Protein AF-0000000065944116 (afdb_homodimer)

pLDDT: mean 93.81, std 7.19, range [66.62, 98.94]

Secondary structure (DSSP, 8-state):
-EEE-TTTTGGGSTT----HHHHHHHHHHHHHHT-SEEEEE-TTS-HHHHHHHHHHHTT--SSEEEEEEES-HHHHHHHHHHT-SEEEEEEE-SHHIIIIII---HHHHHHHHHHHHHHHHHTT-EEEEEEETGGGS-HHHHHHHHHHHHHTT-SEEEEEETTS---HHHHHHHHHHHHTTSS-EEEEEB-TTS-HHHHHHHHHHHT--EEEEBGGG-SSTT-B-BHHHHHHHHHHHH----S-GGGHHHHHHHHHHHHS----TT-TTTSTTTTEE--HHHHHHHHH-GGGT-SS-GGGGT---EE-BSTT--HHHHHHHHHHTT---HHHHHHHHHHHHH-SSPBPHHHHHHHHHHHH-/-EEE-TTTTGGGSTT----HHHHHHHHHHHHHHT-SEEEEE-TTS-HHHHHHHHHHHTT--SSEEEEEEES-HHHHHHHHHHT-SEEEEEEE-SHHIIIIII---HHHHHHHHHHHHHHHHHTT-EEEEEEETGGGS-HHHHHHHHHHHHHTT-SEEEEEETTS---HHHHHHHHHHHHTTSS-EEEEEB-TTS-HHHHHHHHHHHT--EEEEBGGG-SSTT-B-BHHHHHHHHHHHH----S-GGGHHHHHHHHHHHHS----TT-TTTSTTTTEE--HHHHHHHHH-GGGT-SS-GGGGT---EE-BSTT--HHHHHHHHHHTT---HHHHHHHHHHHHH-SSPBPHHHHHHHHHHHH-

Organism: Pyrococcus abyssi (strain GE5 / Orsay) (NCBI:txid272844)

Sequence (722 aa):
MVLDSTLREGEQTPGVNYTPEQRLEIAIALDEVGVDFIEIGHPAVSEDVFRGMKLIAEQGLNVELLAHSRALIEDIDYVLKTGVDWVGIFFCLSEACLRKRFRITLDHALEKISRAIEYAKDHGLKVRFTPEDTTRTEWANLKRAIRLAKELKVDRISVADTTGSTHPLRFYTLVKKIVNFGIPVNVHCHNDLGLALANAIMGIEAGATLVDATVNGLGERAGIVDLAQIITVLYYHYGIKKYRLDLLYRVSNLVSEITGISPQPNYPIVGENAFTHKAGLHVSAVLKDPRFYEFLPAEVFGRERTIYVDRYAGKDTIRYYLEKFGIRDHGIVTSLLRKVKSSREPFTWEKLLEEARRVKEMVLDSTLREGEQTPGVNYTPEQRLEIAIALDEVGVDFIEIGHPAVSEDVFRGMKLIAEQGLNVELLAHSRALIEDIDYVLKTGVDWVGIFFCLSEACLRKRFRITLDHALEKISRAIEYAKDHGLKVRFTPEDTTRTEWANLKRAIRLAKELKVDRISVADTTGSTHPLRFYTLVKKIVNFGIPVNVHCHNDLGLALANAIMGIEAGATLVDATVNGLGERAGIVDLAQIITVLYYHYGIKKYRLDLLYRVSNLVSEITGISPQPNYPIVGENAFTHKAGLHVSAVLKDPRFYEFLPAEVFGRERTIYVDRYAGKDTIRYYLEKFGIRDHGIVTSLLRKVKSSREPFTWEKLLEEARRVKE

Foldseek 3Di:
DEEEACQAQQCQFPQRDDALVLLQVLLVLVLQQPGQEYANHQLVPDVRSLSSLLVNLVPPGPHQYEYEAELDQVSLVSVVVSNGQAYEYEDAQAPCCCCPVVNHDLVVRLVSNLVSLLSNVVSRHAYEYENPCQLRHDPVSVVVNLVSCVVSVHQEYEYENPQQPDDQVSLLVSLLVSVVSVHAYEYWHAQNVDCQLSNRVSNVVSPHDYYYEYDLQGGHPRHHHHPLVNVVCCCPPVVDDRGQLQSNLVSSVSSCVNSVDHHDQCPDSNHVCNQEAEAQVLLLVCLVPVVVPDPDAQVSNNGHHYYKQALRHDLSNLCSLCVVVPHNDSVLSVVLNVVRNPDPDIDDSVNSVVSSVVVVD/DEEEACQAQQCQFPQRDDALVLLQVLLVLVLQQPGQEYANHQLVPDVRSLSSLLVNLVPPGPHAYEYEAELDQVSLVSVVVSNGQAYEYEDAQAPCCCCPVVNHDLVVRLVSNLVSLLSNVVVRHAYEYENPCQLRHDPVSVVVNLVSCVVSVHQEYEYENPQLPDDQVSLLVSLLVSVVSVHAYEYWHAQNVDCQLSNRVSNVVSPHDYYYEYDLQGGHPSHHHHPLVNVVCCCPPVVDDRGQLQSNLVSSVSSCVNSVDHHDQCPDSRHVCNQEAEAQVLLLVCLVPVVVPDPDAQVSNNGHHYYKQALRHDLSNLCSLCVVVPHNDSVLSVVLNVVRNPDPDIDDSVNSVVSSVVVVD

Nearest PDB structures (foldseek):
  6ktq-assembly1_B  TM=9.527E-01  e=1.008E-39  Sulfolobus acidocaldarius DSM 639
  3a9i-assembly1_A-2  TM=8.125E-01  e=4.115E-26  Thermus thermophilus HB27
  3ivt-assembly1_A  TM=7.624E-01  e=1.812E-25  Schizosaccharomyces pombe
  3ivt-assembly1_B  TM=7.754E-01  e=1.285E-24  Schizosaccharomyces pombe
  3eeg-assembly1_A  TM=8.965E-01  e=2.243E-19  Cytophaga hutchinsonii ATCC 33406

Structure (mmCIF, N/CA/C/O backbone):
data_AF-0000000065944116-model_v1
#
loop_
_entity.id
_entity.type
_entity.pdbx_description
1 polymer 'Homocitrate synthase'
#
loop_
_atom_site.group_PDB
_atom_site.id
_atom_site.type_symbol
_atom_site.label_atom_id
_atom_site.label_alt_id
_atom_site.label_comp_id
_atom_site.label_asym_id
_atom_site.label_entity_id
_atom_site.label_seq_id
_atom_site.pdbx_PDB_ins_code
_atom_site.Cartn_x
_atom_site.Cartn_y
_atom_site.Cartn_z
_atom_site.occupancy
_atom_site.B_iso_or_equiv
_atom_site.auth_seq_id
_atom_site.auth_comp_id
_atom_site.auth_asym_id
_atom_site.auth_atom_id
_atom_site.pdbx_PDB_model_num
ATOM 1 N N . MET A 1 1 ? 11.438 16.094 -3.998 1 97.12 1 MET A N 1
ATOM 2 C CA . MET A 1 1 ? 11.75 16.25 -2.58 1 97.12 1 MET A CA 1
ATOM 3 C C . MET A 1 1 ? 10.75 15.492 -1.718 1 97.12 1 MET A C 1
ATOM 5 O O . MET A 1 1 ? 9.695 15.07 -2.205 1 97.12 1 MET A O 1
ATOM 9 N N . VAL A 1 2 ? 11.156 15.234 -0.459 1 98.81 2 VAL A N 1
ATOM 10 C CA . VAL A 1 2 ? 10.289 14.539 0.484 1 98.81 2 VAL A CA 1
ATOM 11 C C . VAL A 1 2 ? 10.18 15.344 1.777 1 98.81 2 VAL A C 1
ATOM 13 O O . VAL A 1 2 ? 11.18 15.883 2.268 1 98.81 2 VAL A O 1
ATOM 16 N N . LEU A 1 3 ? 8.977 15.547 2.244 1 98.94 3 LEU A N 1
ATOM 17 C CA . LEU A 1 3 ? 8.672 16.078 3.57 1 98.94 3 LEU A CA 1
ATOM 18 C C . LEU A 1 3 ? 8.188 14.969 4.5 1 98.94 3 LEU A C 1
ATOM 20 O O . LEU A 1 3 ? 7.195 14.297 4.207 1 98.94 3 LEU A O 1
ATOM 24 N N . ASP A 1 4 ? 8.906 14.734 5.555 1 98.94 4 ASP A N 1
ATOM 25 C CA . ASP A 1 4 ? 8.438 13.758 6.531 1 98.94 4 ASP A CA 1
ATOM 26 C C . ASP A 1 4 ? 7.539 14.414 7.578 1 98.94 4 ASP A C 1
ATOM 28 O O . ASP A 1 4 ? 7.914 15.422 8.18 1 98.94 4 ASP A O 1
ATOM 32 N N . SER A 1 5 ? 6.406 13.875 7.738 1 98.88 5 SER A N 1
ATOM 33 C CA . SER A 1 5 ? 5.434 14.414 8.688 1 98.88 5 SER A CA 1
ATOM 34 C C . SER A 1 5 ? 5.199 13.445 9.844 1 98.88 5 SER A C 1
ATOM 36 O O . SER A 1 5 ? 4.121 13.43 10.438 1 98.88 5 SER A O 1
ATOM 38 N N . THR A 1 6 ? 6.141 12.578 10.211 1 98.88 6 THR A N 1
ATOM 39 C CA . THR A 1 6 ? 6.023 11.609 11.297 1 98.88 6 THR A CA 1
ATOM 40 C C . THR A 1 6 ? 5.699 12.305 12.617 1 98.88 6 THR A C 1
ATOM 42 O O . THR A 1 6 ? 4.91 11.797 13.414 1 98.88 6 THR A O 1
ATOM 45 N N . LEU A 1 7 ? 6.207 13.445 12.805 1 98.62 7 LEU A N 1
ATOM 46 C CA . LEU A 1 7 ? 6.09 14.148 14.078 1 98.62 7 LEU A CA 1
ATOM 47 C C . LEU A 1 7 ? 4.809 14.969 14.141 1 98.62 7 LEU A C 1
ATOM 49 O O . LEU A 1 7 ? 4.43 15.461 15.203 1 98.62 7 LEU A O 1
ATOM 53 N N . ARG A 1 8 ? 4.152 15.109 13.039 1 97.62 8 ARG A N 1
ATOM 54 C CA . ARG A 1 8 ? 2.881 15.82 13.016 1 97.62 8 ARG A CA 1
ATOM 55 C C . ARG A 1 8 ? 1.735 14.891 12.633 1 97.62 8 ARG A C 1
ATOM 57 O O . ARG A 1 8 ? 0.961 14.461 13.484 1 97.62 8 ARG A O 1
ATOM 64 N N . GLU A 1 9 ? 1.68 14.461 11.32 1 97 9 GLU A N 1
ATOM 65 C CA . GLU A 1 9 ? 0.665 13.523 10.852 1 97 9 GLU A CA 1
ATOM 66 C C . GLU A 1 9 ? 0.777 12.18 11.578 1 97 9 GLU A C 1
ATOM 68 O O . GLU A 1 9 ? -0.235 11.586 11.945 1 97 9 GLU A O 1
ATOM 73 N N . GLY A 1 10 ? 2.029 11.719 11.727 1 97.38 10 GLY A N 1
ATOM 74 C CA . GLY A 1 10 ? 2.25 10.453 12.414 1 97.38 10 GLY A CA 1
ATOM 75 C C . GLY A 1 10 ? 1.683 10.438 13.82 1 97.38 10 GLY A C 1
ATOM 76 O O . GLY A 1 10 ? 1.205 9.398 14.281 1 97.38 10 GLY A O 1
ATOM 77 N N . GLU A 1 11 ? 1.7 11.539 14.469 1 94.88 11 GLU A N 1
ATOM 78 C CA . GLU A 1 11 ? 1.234 11.633 15.852 1 94.88 11 GLU A CA 1
ATOM 79 C C . GLU A 1 11 ? -0.289 11.594 15.922 1 94.88 11 GLU A C 1
ATOM 81 O O . GLU A 1 11 ? -0.86 11.422 17 1 94.88 11 GLU A O 1
ATOM 86 N N . GLN A 1 12 ? -0.911 11.711 14.812 1 92.69 12 GLN A N 1
ATOM 87 C CA . GLN A 1 12 ? -2.365 11.602 14.758 1 92.69 12 GLN A CA 1
ATOM 88 C C . GLN A 1 12 ? -2.805 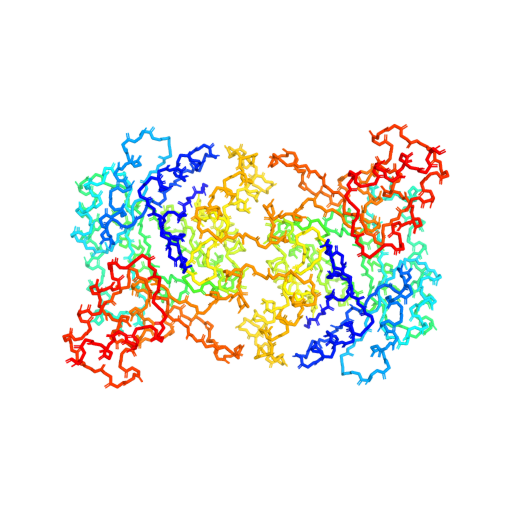10.141 14.688 1 92.69 12 GLN A C 1
ATOM 90 O O . GLN A 1 12 ? -4 9.852 14.641 1 92.69 12 GLN A O 1
ATOM 95 N N . THR A 1 13 ? -1.872 9.203 14.656 1 94.12 13 THR A N 1
ATOM 96 C CA . THR A 1 13 ? -2.172 7.777 14.758 1 94.12 13 THR A CA 1
ATOM 97 C C . THR A 1 13 ? -2.697 7.43 16.141 1 94.12 13 THR A C 1
ATOM 99 O O . THR A 1 13 ? -2.094 7.805 17.156 1 94.12 13 THR A O 1
ATOM 102 N N . PRO A 1 14 ? -3.814 6.742 16.219 1 90.31 14 PRO A N 1
ATOM 103 C CA . PRO A 1 14 ? -4.297 6.328 17.547 1 90.31 14 PRO A CA 1
ATOM 104 C C . PRO A 1 14 ? -3.225 5.621 18.359 1 90.31 14 PRO A C 1
ATOM 106 O O . PRO A 1 14 ? -2.572 4.695 17.875 1 90.31 14 PRO A O 1
ATOM 109 N N . GLY A 1 15 ? -3.006 6.121 19.562 1 87.56 15 GLY A N 1
ATOM 110 C CA . GLY A 1 15 ? -2.061 5.496 20.484 1 87.56 15 GLY A CA 1
ATOM 111 C C . GLY A 1 15 ? -0.684 6.133 20.438 1 87.56 15 GLY A C 1
ATOM 112 O O . GLY A 1 15 ? 0.156 5.863 21.297 1 87.56 15 GLY A O 1
ATOM 113 N N . VAL A 1 16 ? -0.44 7.027 19.578 1 92.12 16 VAL A N 1
ATOM 114 C CA . VAL A 1 16 ? 0.888 7.609 19.406 1 92.12 16 VAL A CA 1
ATOM 115 C C . VAL A 1 16 ? 0.937 8.984 20.047 1 92.12 16 VAL A C 1
ATOM 117 O O . VAL A 1 16 ? 0.103 9.852 19.766 1 92.12 16 VAL A O 1
ATOM 120 N N . ASN A 1 17 ? 1.831 9.195 20.953 1 90.31 17 ASN A N 1
ATOM 121 C CA . ASN A 1 17 ? 2.186 10.445 21.625 1 90.31 17 ASN A CA 1
ATOM 122 C C . ASN A 1 17 ? 3.682 10.523 21.906 1 90.31 17 ASN A C 1
ATOM 124 O O . ASN A 1 17 ? 4.207 9.742 22.703 1 90.31 17 ASN A O 1
ATOM 128 N N . TYR A 1 18 ? 4.312 11.43 21.266 1 95 18 TYR A N 1
ATOM 129 C CA . TYR A 1 18 ? 5.758 11.539 21.438 1 95 18 TYR A CA 1
ATOM 130 C C . TYR A 1 18 ? 6.102 12.461 22.594 1 95 18 TYR A C 1
ATOM 132 O O . TYR A 1 18 ? 5.477 13.508 22.781 1 95 18 TYR A O 1
ATOM 140 N N . THR A 1 19 ? 7.059 12.07 23.453 1 95.25 19 THR A N 1
ATOM 141 C CA . THR A 1 19 ? 7.68 13.031 24.359 1 95.25 19 THR A CA 1
ATOM 142 C C . THR A 1 19 ? 8.586 13.992 23.594 1 95.25 19 THR A C 1
ATOM 144 O O . THR A 1 19 ? 8.953 13.727 22.453 1 95.25 19 THR A O 1
ATOM 147 N N . PRO A 1 20 ? 8.906 15.133 24.219 1 97.12 20 PRO A N 1
ATOM 148 C CA . PRO A 1 20 ? 9.828 16.062 23.562 1 97.12 20 PRO A CA 1
ATOM 149 C C . PRO A 1 20 ? 11.141 15.398 23.156 1 97.12 20 PRO A C 1
ATOM 151 O O . PRO A 1 20 ? 11.656 15.648 22.062 1 97.12 20 PRO A O 1
ATOM 154 N N . GLU A 1 21 ? 11.648 14.484 24.016 1 97.88 21 GLU A N 1
ATOM 155 C CA . GLU A 1 21 ? 12.906 13.797 23.734 1 97.88 21 GLU A CA 1
ATOM 156 C C . GLU A 1 21 ? 12.758 12.828 22.578 1 97.88 21 GLU A C 1
ATOM 158 O O . GLU A 1 21 ? 13.656 12.703 21.734 1 97.88 21 GLU A O 1
ATOM 163 N N . GLN A 1 22 ? 11.656 12.164 22.547 1 98.25 22 GLN A N 1
ATOM 164 C CA . GLN A 1 22 ? 11.383 11.242 21.453 1 98.25 22 GLN A CA 1
ATOM 165 C C . GLN A 1 22 ? 11.242 11.992 20.125 1 98.25 22 GLN A C 1
ATOM 167 O O . GLN A 1 22 ? 11.711 11.516 19.078 1 98.25 22 GLN A O 1
ATOM 172 N N . ARG A 1 23 ? 10.57 13.156 20.156 1 98.31 23 ARG A N 1
ATOM 173 C CA . ARG A 1 23 ? 10.484 14.008 18.984 1 98.31 23 ARG A CA 1
ATOM 174 C C . ARG A 1 23 ? 11.867 14.352 18.438 1 98.31 23 ARG A C 1
ATOM 176 O O . ARG A 1 23 ? 12.102 14.281 17.234 1 98.31 23 ARG A O 1
ATOM 183 N N . LEU A 1 24 ? 12.695 14.742 19.328 1 98.62 24 LEU A N 1
ATOM 184 C CA . LEU A 1 24 ? 14.055 15.117 18.938 1 98.62 24 LEU A CA 1
ATOM 185 C C . LEU A 1 24 ? 14.789 13.93 18.344 1 98.62 24 LEU A C 1
ATOM 187 O O . LEU A 1 24 ? 15.477 14.07 17.328 1 98.62 24 LEU A O 1
ATOM 191 N N . GLU A 1 25 ? 14.656 12.758 18.984 1 98.69 25 GLU A N 1
ATOM 192 C CA . GLU A 1 25 ? 15.32 11.547 18.5 1 98.69 25 GLU A CA 1
ATOM 193 C C . GLU A 1 25 ? 14.883 11.219 17.078 1 98.69 25 GLU A C 1
ATOM 195 O O . GLU A 1 25 ? 15.719 10.898 16.234 1 98.69 25 GLU A O 1
ATOM 200 N N . ILE A 1 26 ? 13.656 11.289 16.781 1 98.88 26 ILE A N 1
ATOM 201 C CA . ILE A 1 26 ? 13.109 10.992 15.469 1 98.88 26 ILE A CA 1
ATOM 202 C C . ILE A 1 26 ? 13.578 12.039 14.461 1 98.88 26 ILE A C 1
ATOM 204 O O . ILE A 1 26 ? 13.977 11.703 13.344 1 98.88 26 ILE A O 1
ATOM 208 N N . ALA A 1 27 ? 13.578 13.305 14.875 1 98.88 27 ALA A N 1
ATOM 209 C CA . ALA A 1 27 ? 14 14.383 13.984 1 98.88 27 ALA A CA 1
ATOM 210 C C . ALA A 1 27 ? 15.453 14.203 13.555 1 98.88 27 ALA A C 1
ATOM 212 O O . ALA A 1 27 ? 15.797 14.398 12.391 1 98.88 27 ALA A O 1
ATOM 213 N N . ILE A 1 28 ? 16.297 13.836 14.5 1 98.81 28 ILE A N 1
ATOM 214 C CA . ILE A 1 28 ? 17.703 13.633 14.219 1 98.81 28 ILE A CA 1
ATOM 215 C C . ILE A 1 28 ? 17.875 12.484 13.234 1 98.81 28 ILE A C 1
ATOM 217 O O . ILE A 1 28 ? 18.641 12.578 12.273 1 98.81 28 ILE A O 1
ATOM 221 N N . ALA A 1 29 ? 17.172 11.398 13.461 1 98.81 29 ALA A N 1
ATOM 222 C CA . ALA A 1 29 ? 17.234 10.242 12.578 1 98.81 29 ALA A CA 1
ATOM 223 C C . ALA A 1 29 ? 16.781 10.609 11.164 1 98.81 29 ALA A C 1
ATOM 225 O O . ALA A 1 29 ? 17.391 10.164 10.18 1 98.81 29 ALA A O 1
ATOM 226 N N . LEU A 1 30 ? 15.742 11.391 11.039 1 98.94 30 LEU A N 1
ATOM 227 C CA . LEU A 1 30 ? 15.211 11.805 9.742 1 98.94 30 LEU A CA 1
ATOM 228 C C . LEU A 1 30 ? 16.188 12.734 9.039 1 98.94 30 LEU A C 1
ATOM 230 O O . LEU A 1 30 ? 16.328 12.68 7.812 1 98.94 30 LEU A O 1
ATOM 234 N N . ASP A 1 31 ? 16.781 13.617 9.805 1 98.88 31 ASP A N 1
ATOM 235 C CA . ASP A 1 31 ? 17.812 14.484 9.25 1 98.88 31 ASP A CA 1
ATOM 236 C C . ASP A 1 31 ? 18.969 13.664 8.664 1 98.88 31 ASP A C 1
ATOM 238 O O . ASP A 1 31 ? 19.5 14.008 7.613 1 98.88 31 ASP A O 1
ATOM 242 N N . GLU A 1 32 ? 19.328 12.594 9.352 1 98.69 32 GLU A N 1
ATOM 243 C CA . GLU A 1 32 ? 20.391 11.711 8.883 1 98.69 32 GLU A CA 1
ATOM 244 C C . GLU A 1 32 ? 20.016 11.023 7.578 1 98.69 32 GLU A C 1
ATOM 246 O O . GLU A 1 32 ? 20.859 10.812 6.707 1 98.69 32 GLU A O 1
ATOM 251 N N . VAL A 1 33 ? 18.766 10.625 7.453 1 98.75 33 VAL A N 1
ATOM 252 C CA . VAL A 1 33 ? 18.281 10.023 6.219 1 98.75 33 VAL A CA 1
ATOM 253 C C . VAL A 1 33 ? 18.438 11.008 5.062 1 98.75 33 VAL A C 1
ATOM 255 O O . VAL A 1 33 ? 18.703 10.609 3.926 1 98.75 33 VAL A O 1
ATOM 258 N N . GLY A 1 34 ? 18.219 12.266 5.34 1 98.75 34 GLY A N 1
ATOM 259 C CA . GLY A 1 34 ? 18.453 13.305 4.344 1 98.75 34 GLY A CA 1
ATOM 260 C C . GLY A 1 34 ? 17.172 13.844 3.742 1 98.75 34 GLY A C 1
ATOM 261 O O . GLY A 1 34 ? 17.156 14.344 2.615 1 98.75 34 GLY A O 1
ATOM 262 N N . VAL A 1 35 ? 16.047 13.742 4.453 1 98.81 35 VAL A N 1
ATOM 263 C CA . VAL A 1 35 ? 14.805 14.297 3.93 1 98.81 35 VAL A CA 1
ATOM 264 C C . VAL A 1 35 ? 14.953 15.805 3.762 1 98.81 35 VAL A C 1
ATOM 266 O O . VAL A 1 35 ? 15.852 16.422 4.332 1 98.81 35 VAL A O 1
ATOM 269 N N . ASP A 1 36 ? 14.109 16.359 2.963 1 98.81 36 ASP A N 1
ATOM 270 C CA . ASP A 1 36 ? 14.234 17.781 2.631 1 98.81 36 ASP A CA 1
ATOM 271 C C . ASP A 1 36 ? 13.516 18.656 3.654 1 98.81 36 ASP A C 1
ATOM 273 O O . ASP A 1 36 ? 13.961 19.766 3.955 1 98.81 36 ASP A O 1
ATOM 277 N N . PHE A 1 37 ? 12.391 18.156 4.137 1 98.81 37 PHE A N 1
ATOM 278 C CA . PHE A 1 37 ? 11.586 18.844 5.133 1 98.81 37 PHE A CA 1
ATOM 279 C C . PHE A 1 37 ? 11.172 17.891 6.25 1 98.81 37 PHE A C 1
ATOM 281 O O . PHE A 1 37 ? 10.977 16.703 6.02 1 98.81 37 PHE A O 1
ATOM 288 N N . ILE A 1 38 ? 11.062 18.406 7.438 1 98.88 38 ILE A N 1
ATOM 289 C CA . ILE A 1 38 ? 10.344 17.734 8.516 1 98.88 38 ILE A CA 1
ATOM 290 C C . ILE A 1 38 ? 9.227 18.641 9.031 1 98.88 38 ILE A C 1
ATOM 292 O O . ILE A 1 38 ? 9.469 19.797 9.367 1 98.88 38 ILE A O 1
ATOM 296 N N . GLU A 1 39 ? 8.031 18.172 8.898 1 98.81 39 GLU A N 1
ATOM 297 C CA . GLU A 1 39 ? 6.922 18.812 9.594 1 98.81 39 GLU A CA 1
ATOM 298 C C . GLU A 1 39 ? 6.887 18.406 11.07 1 98.81 39 GLU A C 1
ATOM 300 O O . GLU A 1 39 ? 6.449 17.312 11.406 1 98.81 39 GLU A O 1
ATOM 305 N N . ILE A 1 40 ? 7.246 19.312 11.891 1 98.19 40 ILE A N 1
ATOM 306 C CA . ILE A 1 40 ? 7.684 18.875 13.219 1 98.19 40 ILE A CA 1
ATOM 307 C C . ILE A 1 40 ? 6.531 19 14.211 1 98.19 40 ILE A C 1
ATOM 309 O O . ILE A 1 40 ? 6.688 18.703 15.391 1 98.19 40 ILE A O 1
ATOM 313 N N . GLY A 1 41 ? 5.344 19.469 13.734 1 96.94 41 GLY A N 1
ATOM 314 C CA . GLY A 1 41 ? 4.191 19.484 14.625 1 96.94 41 GLY A CA 1
ATOM 315 C C . GLY A 1 41 ? 3.332 20.719 14.469 1 96.94 41 GLY A C 1
ATOM 316 O O . GLY A 1 41 ? 3.59 21.547 13.602 1 96.94 41 GLY A O 1
ATOM 317 N N . HIS A 1 42 ? 2.242 20.75 15.188 1 95.44 42 HIS A N 1
ATOM 318 C CA . HIS A 1 42 ? 1.366 21.906 15.383 1 95.44 42 HIS A CA 1
ATOM 319 C C . HIS A 1 42 ? 1.529 22.484 16.781 1 95.44 42 HIS A C 1
ATOM 321 O O . HIS A 1 42 ? 1.072 21.906 17.766 1 95.44 42 HIS A O 1
ATOM 327 N N . PRO A 1 43 ? 2.156 23.641 16.844 1 95 43 PRO A N 1
ATOM 328 C CA . PRO A 1 43 ? 2.588 24.141 18.156 1 95 43 PRO A CA 1
ATOM 329 C C . PRO A 1 43 ? 1.416 24.516 19.062 1 95 43 PRO A C 1
ATOM 331 O O . PRO A 1 43 ? 1.572 24.578 20.281 1 95 43 PRO A O 1
ATOM 334 N N . ALA A 1 44 ? 0.238 24.719 18.516 1 90.31 44 ALA A N 1
ATOM 335 C CA . ALA A 1 44 ? -0.912 25.141 19.312 1 90.31 44 ALA A CA 1
ATOM 336 C C . ALA A 1 44 ? -1.594 23.938 19.969 1 90.31 44 ALA A C 1
ATOM 338 O O . ALA A 1 44 ? -2.494 24.109 20.797 1 90.31 44 ALA A O 1
ATOM 339 N N . VAL A 1 45 ? -1.171 22.719 19.688 1 86.75 45 VAL A N 1
ATOM 340 C CA . VAL A 1 45 ? -1.864 21.516 20.125 1 86.75 45 VAL A CA 1
ATOM 341 C C . VAL A 1 45 ? -1.618 21.281 21.609 1 86.75 45 VAL A C 1
ATOM 343 O O . VAL A 1 45 ? -2.549 20.969 22.359 1 86.75 45 VAL A O 1
ATOM 346 N N . SER A 1 46 ? -0.375 21.375 22.031 1 86.75 46 SER A N 1
ATOM 347 C CA . SER A 1 46 ? -0.043 21.125 23.438 1 86.75 46 SER A CA 1
ATOM 348 C C . SER A 1 46 ? 1.329 21.688 23.781 1 86.75 46 SER A C 1
ATOM 350 O O . SER A 1 46 ? 2.16 21.906 22.906 1 86.75 46 SER A O 1
ATOM 352 N N . GLU A 1 47 ? 1.544 21.812 25.062 1 90.19 47 GLU A N 1
ATOM 353 C CA . GLU A 1 47 ? 2.828 22.312 25.547 1 90.19 47 GLU A CA 1
ATOM 354 C C . GLU A 1 47 ? 3.959 21.344 25.203 1 90.19 47 GLU A C 1
ATOM 356 O O . GLU A 1 47 ? 5.078 21.766 24.922 1 90.19 47 GLU A O 1
ATOM 361 N N . ASP A 1 48 ? 3.727 20.078 25.297 1 90.44 48 ASP A N 1
ATOM 362 C CA . ASP A 1 48 ? 4.734 19.062 24.984 1 90.44 48 ASP A CA 1
ATOM 363 C C . ASP A 1 48 ? 5.152 19.125 23.516 1 90.44 48 ASP A C 1
ATOM 365 O O . ASP A 1 48 ? 6.332 19 23.203 1 90.44 48 ASP A O 1
ATOM 369 N N . VAL A 1 49 ? 4.172 19.312 22.703 1 94.44 49 VAL A N 1
ATOM 370 C CA . VAL A 1 49 ? 4.465 19.438 21.281 1 94.44 49 VAL A CA 1
ATOM 371 C C . VAL A 1 49 ? 5.309 20.688 21.031 1 94.44 49 VAL A C 1
ATOM 373 O O . VAL A 1 49 ? 6.336 20.641 20.359 1 94.44 49 VAL A O 1
ATOM 376 N N . PHE A 1 50 ? 4.867 21.781 21.688 1 96.56 50 PHE A N 1
ATOM 377 C CA . PHE A 1 50 ? 5.566 23.047 21.547 1 96.56 50 PHE A CA 1
ATOM 378 C C . PHE A 1 50 ? 7.008 22.922 22.031 1 96.56 50 PHE A C 1
ATOM 380 O O . PHE A 1 50 ? 7.938 23.344 21.344 1 96.56 50 PHE A O 1
ATOM 387 N N . ARG A 1 51 ? 7.184 22.359 23.156 1 96.81 51 ARG A N 1
ATOM 388 C CA . ARG A 1 51 ? 8.508 22.172 23.734 1 96.81 51 ARG A CA 1
ATOM 389 C C . ARG A 1 51 ? 9.383 21.312 22.844 1 96.81 51 ARG A C 1
ATOM 391 O O . ARG A 1 51 ? 10.562 21.609 22.625 1 96.81 51 ARG A O 1
ATOM 398 N N . GLY A 1 52 ? 8.844 20.219 22.359 1 97.62 52 GLY A N 1
ATOM 399 C CA . GLY A 1 52 ? 9.57 19.344 21.438 1 97.62 52 GLY A CA 1
ATOM 400 C C . GLY A 1 52 ? 9.992 20.062 20.156 1 97.62 52 GLY A C 1
ATOM 401 O O . GLY A 1 52 ? 11.094 19.844 19.656 1 97.62 52 GLY A O 1
ATOM 402 N N . MET A 1 53 ? 9.109 20.891 19.672 1 98.31 53 MET A N 1
ATOM 403 C CA . MET A 1 53 ? 9.398 21.641 18.469 1 98.31 53 MET A CA 1
ATOM 404 C C . MET A 1 53 ? 10.555 22.609 18.688 1 98.31 53 MET A C 1
ATOM 406 O O . MET A 1 53 ? 11.438 22.75 17.844 1 98.31 53 MET A O 1
ATOM 410 N N . LYS A 1 54 ? 10.539 23.281 19.797 1 97.75 54 LYS A N 1
ATOM 411 C CA . LYS A 1 54 ? 11.617 24.203 20.125 1 97.75 54 LYS A CA 1
ATOM 412 C C . LYS A 1 54 ? 12.953 23.484 20.266 1 97.75 54 LYS A C 1
ATOM 414 O O . LYS A 1 54 ? 13.977 23.953 19.766 1 97.75 54 LYS A O 1
ATOM 419 N N . LEU A 1 55 ? 12.922 22.312 20.938 1 97.62 55 LEU A N 1
ATOM 420 C CA . LEU A 1 55 ? 14.125 21.5 21.078 1 97.62 55 LEU A CA 1
ATOM 421 C C . LEU A 1 55 ? 14.719 21.156 19.719 1 97.62 55 LEU A C 1
ATOM 423 O O . LEU A 1 55 ? 15.938 21.219 19.531 1 97.62 55 LEU A O 1
ATOM 427 N N . ILE A 1 56 ? 13.891 20.781 18.781 1 98.62 56 ILE A N 1
ATOM 428 C CA . ILE A 1 56 ? 14.336 20.391 17.453 1 98.62 56 ILE A CA 1
ATOM 429 C C . ILE A 1 56 ? 14.914 21.609 16.734 1 98.62 56 ILE A C 1
ATOM 431 O O . ILE A 1 56 ? 15.977 21.516 16.109 1 98.62 56 ILE A O 1
ATOM 435 N N . ALA A 1 57 ? 14.219 22.719 16.797 1 98.06 57 ALA A N 1
ATOM 436 C CA . ALA A 1 57 ? 14.609 23.922 16.078 1 98.06 57 ALA A CA 1
ATOM 437 C C . ALA A 1 57 ? 15.977 24.422 16.547 1 98.06 57 ALA A C 1
ATOM 439 O O . ALA A 1 57 ? 16.719 25.047 15.781 1 98.06 57 ALA A O 1
ATOM 440 N N . GLU A 1 58 ? 16.328 24.156 17.719 1 96.94 58 GLU A N 1
ATOM 441 C CA . GLU A 1 58 ? 17.562 24.656 18.328 1 96.94 58 GLU A CA 1
ATOM 442 C C . GLU A 1 58 ? 18.75 23.766 18 1 96.94 58 GLU A C 1
ATOM 444 O O . GLU A 1 58 ? 19.891 24.109 18.281 1 96.94 58 GLU A O 1
ATOM 449 N N . GLN A 1 59 ? 18.547 22.672 17.328 1 96.62 59 GLN A N 1
ATOM 450 C CA . GLN A 1 59 ? 19.609 21.688 17.094 1 96.62 59 GLN A CA 1
ATOM 451 C C . GLN A 1 59 ? 20.484 22.078 15.906 1 96.62 59 GLN A C 1
ATOM 453 O O . GLN A 1 59 ? 21.594 21.578 15.758 1 96.62 59 GLN A O 1
ATOM 458 N N . GLY A 1 60 ? 19.984 22.969 15.016 1 95.81 60 GLY A N 1
ATOM 459 C CA . GLY A 1 60 ? 20.734 23.312 13.828 1 95.81 60 GLY A CA 1
ATOM 460 C C . GLY A 1 60 ? 20.797 22.203 12.805 1 95.81 60 GLY A C 1
ATOM 461 O O . GLY A 1 60 ? 21.859 21.938 12.227 1 95.81 60 GLY A O 1
ATOM 462 N N . LEU A 1 61 ? 19.75 21.469 12.633 1 97.56 61 LEU A N 1
ATOM 463 C CA . LEU A 1 61 ? 19.656 20.391 11.656 1 97.56 61 LEU A CA 1
ATOM 464 C C . LEU A 1 61 ? 19.781 20.938 10.234 1 97.56 61 LEU A C 1
ATOM 466 O O . LEU A 1 61 ? 19.625 22.141 10.008 1 97.56 61 LEU A O 1
ATOM 470 N N . ASN A 1 62 ? 20.156 20.109 9.258 1 97.25 62 ASN A N 1
ATOM 471 C CA . ASN A 1 62 ? 20.297 20.5 7.855 1 97.25 62 ASN A CA 1
ATOM 472 C C . ASN A 1 62 ? 18.953 20.609 7.164 1 97.25 62 ASN A C 1
ATOM 474 O O . ASN A 1 62 ? 18.812 21.344 6.18 1 97.25 62 ASN A O 1
ATOM 478 N N . VAL A 1 63 ? 18 19.922 7.648 1 98.12 63 VAL A N 1
ATOM 479 C CA . VAL A 1 63 ? 16.672 19.797 7.062 1 98.12 63 VAL A CA 1
ATOM 480 C C . VAL A 1 63 ? 15.875 21.078 7.289 1 98.12 63 VAL A C 1
ATOM 482 O O . VAL A 1 63 ? 16.109 21.797 8.266 1 98.12 63 VAL A O 1
ATOM 485 N N . GLU A 1 64 ? 15 21.422 6.352 1 98.38 64 GLU A N 1
ATOM 486 C CA . GLU A 1 64 ? 14.055 22.5 6.574 1 98.38 64 GLU A CA 1
ATOM 487 C C . GLU A 1 64 ? 12.953 22.078 7.547 1 98.38 64 GLU A C 1
ATOM 489 O O . GLU A 1 64 ? 12.406 20.984 7.438 1 98.38 64 GLU A O 1
ATOM 494 N N . LEU A 1 65 ? 12.664 22.922 8.492 1 98.81 65 LEU A N 1
ATOM 495 C CA . LEU A 1 65 ? 11.656 22.609 9.5 1 98.81 65 LEU A CA 1
ATOM 496 C C . LEU A 1 65 ? 10.375 23.406 9.234 1 98.81 65 LEU A C 1
ATOM 498 O O . LEU A 1 65 ? 10.422 24.594 8.953 1 98.81 65 LEU A O 1
ATOM 502 N N . LEU A 1 66 ? 9.242 22.688 9.234 1 98.69 66 LEU A N 1
ATOM 503 C CA . LEU A 1 66 ? 7.93 23.266 8.961 1 98.69 66 LEU A CA 1
ATOM 504 C C . LEU A 1 66 ? 6.969 22.984 10.117 1 98.69 66 LEU A C 1
ATOM 506 O O . LEU A 1 66 ? 6.93 21.875 10.648 1 98.69 66 LEU A O 1
ATOM 510 N N . ALA A 1 67 ? 6.266 24 10.562 1 98.69 67 ALA A N 1
ATOM 511 C CA . ALA A 1 67 ? 5.223 23.859 11.578 1 98.69 67 ALA A CA 1
ATOM 512 C C . ALA A 1 67 ? 3.836 23.984 10.953 1 98.69 67 ALA A C 1
ATOM 514 O O . ALA A 1 67 ? 3.621 24.781 10.039 1 98.69 67 ALA A O 1
ATOM 515 N N . HIS A 1 68 ? 2.928 23.188 11.422 1 97.69 68 HIS A N 1
ATOM 516 C CA . HIS A 1 68 ? 1.536 23.188 10.992 1 97.69 68 HIS A CA 1
ATOM 517 C C . HIS A 1 68 ? 0.725 24.234 11.742 1 97.69 68 HIS A C 1
ATOM 519 O O . HIS A 1 68 ? 1.04 24.562 12.891 1 97.69 68 HIS A O 1
ATOM 525 N N . SER A 1 69 ? -0.312 24.828 11.078 1 97.69 69 SER A N 1
ATOM 526 C CA . SER A 1 69 ? -1.066 25.906 11.711 1 97.69 69 SER A CA 1
ATOM 527 C C . SER A 1 69 ? -2.445 26.062 11.078 1 97.69 69 SER A C 1
ATOM 529 O O . SER A 1 69 ? -2.6 25.875 9.867 1 97.69 69 SER A O 1
ATOM 531 N N . ARG A 1 70 ? -3.404 26.484 11.867 1 96.31 70 ARG A N 1
ATOM 532 C CA . ARG A 1 70 ? -4.66 27 11.336 1 96.31 70 ARG A CA 1
ATOM 533 C C . ARG A 1 70 ? -4.473 28.391 10.742 1 96.31 70 ARG A C 1
ATOM 535 O O . ARG A 1 70 ? -3.441 29.031 10.953 1 96.31 70 ARG A O 1
ATOM 542 N N . ALA A 1 71 ? -5.504 28.734 10.031 1 97.81 71 ALA A N 1
ATOM 543 C CA . ALA A 1 71 ? -5.492 30.094 9.477 1 97.81 71 ALA A CA 1
ATOM 544 C C . ALA A 1 71 ? -5.918 31.125 10.516 1 97.81 71 ALA A C 1
ATOM 546 O O . ALA A 1 71 ? -6.918 31.828 10.328 1 97.81 71 ALA A O 1
ATOM 547 N N . LEU A 1 72 ? -5.113 31.188 11.57 1 97.38 72 LEU A N 1
ATOM 548 C CA . LEU A 1 72 ? -5.332 32.094 12.695 1 97.38 72 LEU A CA 1
ATOM 549 C C . LEU A 1 72 ? -4.039 32.812 13.078 1 97.38 72 LEU A C 1
ATOM 551 O O . LEU A 1 72 ? -2.979 32.188 13.148 1 97.38 72 LEU A O 1
ATOM 555 N N . ILE A 1 73 ? -4.199 34.094 13.359 1 97.94 73 ILE A 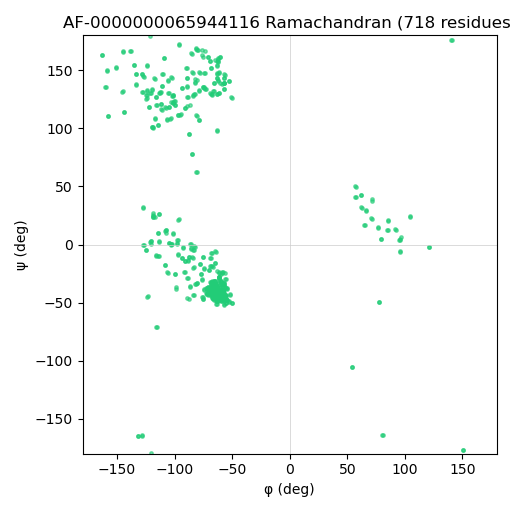N 1
ATOM 556 C CA . ILE A 1 73 ? -3.041 34.875 13.734 1 97.94 73 ILE A CA 1
ATOM 557 C C . ILE A 1 73 ? -2.393 34.312 14.992 1 97.94 73 ILE A C 1
ATOM 559 O O . ILE A 1 73 ? -1.166 34.219 15.078 1 97.94 73 ILE A O 1
ATOM 563 N N . GLU A 1 74 ? -3.191 33.938 15.961 1 97 74 GLU A N 1
ATOM 564 C CA . GLU A 1 74 ? -2.697 33.375 17.219 1 97 74 GLU A CA 1
ATOM 565 C C . GLU A 1 74 ? -1.866 32.125 16.984 1 97 74 GLU A C 1
ATOM 567 O O . GLU A 1 74 ? -0.863 31.906 17.672 1 97 74 GLU A O 1
ATOM 572 N N . ASP A 1 75 ? -2.277 31.25 16.062 1 97.19 75 ASP A N 1
ATOM 573 C CA . ASP A 1 75 ? -1.529 30.047 15.734 1 97.19 75 ASP A CA 1
ATOM 574 C C . ASP A 1 75 ? -0.185 30.391 15.094 1 97.19 75 ASP A C 1
ATOM 576 O O . ASP A 1 75 ? 0.822 29.734 15.367 1 97.19 75 ASP A O 1
ATOM 580 N N . ILE A 1 76 ? -0.192 31.391 14.258 1 98.25 76 ILE A N 1
ATOM 581 C CA . ILE A 1 76 ? 1.041 31.812 13.602 1 98.25 76 ILE A CA 1
ATOM 582 C C . ILE A 1 76 ? 2.006 32.375 14.648 1 98.25 76 ILE A C 1
ATOM 584 O O . ILE A 1 76 ? 3.217 32.156 14.555 1 98.25 76 ILE A O 1
ATOM 588 N N . ASP A 1 77 ? 1.456 33.094 15.617 1 97.75 77 ASP A N 1
ATOM 589 C CA . ASP A 1 77 ? 2.289 33.594 16.703 1 97.75 77 ASP A CA 1
ATOM 590 C C . ASP A 1 77 ? 3.027 32.438 17.391 1 97.75 77 ASP A C 1
ATOM 592 O O . ASP A 1 77 ? 4.211 32.562 17.719 1 97.75 77 ASP A O 1
ATOM 596 N N . TYR A 1 78 ? 2.346 31.344 17.641 1 97.12 78 TYR A N 1
ATOM 597 C CA . TYR A 1 78 ? 2.967 30.172 18.219 1 97.12 78 TYR A CA 1
ATOM 598 C C . TYR A 1 78 ? 4.074 29.625 17.328 1 97.12 78 TYR A C 1
ATOM 600 O O . TYR A 1 78 ? 5.133 29.234 17.812 1 97.12 78 TYR A O 1
ATOM 608 N N . VAL A 1 79 ? 3.805 29.609 16.047 1 98.31 79 VAL A N 1
ATOM 609 C CA . VAL A 1 79 ? 4.789 29.125 15.094 1 98.31 79 VAL A CA 1
ATOM 610 C C . VAL A 1 79 ? 6.047 29.984 15.164 1 98.31 79 VAL A C 1
ATOM 612 O O . VAL A 1 79 ? 7.164 29.453 15.188 1 98.31 79 VAL A O 1
ATOM 615 N N . LEU A 1 80 ? 5.867 31.312 15.195 1 98 80 LEU A N 1
ATOM 616 C CA . LEU A 1 80 ? 6.988 32.25 15.258 1 98 80 LEU A CA 1
ATOM 617 C C . LEU A 1 80 ? 7.844 32 16.5 1 98 80 LEU A C 1
ATOM 619 O O . LEU A 1 80 ? 9.07 32.094 16.438 1 98 80 LEU A O 1
ATOM 623 N N . LYS A 1 81 ? 7.23 31.594 17.562 1 97.31 81 LYS A N 1
ATOM 624 C CA . LYS A 1 81 ? 7.926 31.375 18.812 1 97.31 81 LYS A CA 1
ATOM 625 C C . LYS A 1 81 ? 8.758 30.094 18.766 1 97.31 81 LYS A C 1
ATOM 627 O O . LYS A 1 81 ? 9.656 29.906 19.594 1 97.31 81 LYS A O 1
ATOM 632 N N . THR A 1 82 ? 8.484 29.156 17.875 1 96.75 82 THR A N 1
ATOM 633 C CA . THR A 1 82 ? 9.234 27.906 17.766 1 96.75 82 THR A CA 1
ATOM 634 C C . THR A 1 82 ? 10.578 28.156 17.094 1 96.75 82 THR A C 1
ATOM 636 O O . THR A 1 82 ? 11.516 27.375 17.281 1 96.75 82 THR A O 1
ATOM 639 N N . GLY A 1 83 ? 10.648 29.141 16.203 1 95.88 83 GLY A N 1
ATOM 640 C CA . GLY A 1 83 ? 11.898 29.438 15.523 1 95.88 83 GLY A CA 1
ATOM 641 C C . GLY A 1 83 ? 12.039 28.703 14.203 1 95.88 83 GLY A C 1
ATOM 642 O O . GLY A 1 83 ? 13.125 28.688 13.609 1 95.88 83 GLY A O 1
ATOM 643 N N . VAL A 1 84 ? 11.016 28.094 13.656 1 97.19 84 VAL A N 1
ATOM 644 C CA . VAL A 1 84 ? 11.102 27.406 12.383 1 97.19 84 VAL A CA 1
ATOM 645 C C . VAL A 1 84 ? 10.977 28.406 11.234 1 97.19 84 VAL A C 1
ATOM 647 O O . VAL A 1 84 ? 10.578 29.562 11.445 1 97.19 84 VAL A O 1
ATOM 650 N N . ASP A 1 85 ? 11.273 27.953 10.023 1 96.44 85 ASP A N 1
ATOM 651 C CA . ASP A 1 85 ? 11.312 28.844 8.867 1 96.44 85 ASP A CA 1
ATOM 652 C C . ASP A 1 85 ? 10.031 28.75 8.055 1 96.44 85 ASP A C 1
ATOM 654 O O . ASP A 1 85 ? 9.695 29.656 7.293 1 96.44 85 ASP A O 1
ATOM 658 N N . TRP A 1 86 ? 9.375 27.594 8.164 1 98.75 86 TRP A N 1
ATOM 659 C CA . TRP A 1 86 ? 8.211 27.344 7.328 1 98.75 86 TRP A CA 1
ATOM 660 C C . TRP A 1 86 ? 6.953 27.172 8.18 1 98.75 86 TRP A C 1
ATOM 662 O O . TRP A 1 86 ? 7.004 26.609 9.273 1 98.75 86 TRP A O 1
ATOM 672 N N . VAL A 1 87 ? 5.832 27.703 7.664 1 98.88 87 VAL A N 1
ATOM 673 C CA . VAL A 1 87 ? 4.527 27.438 8.266 1 98.88 87 VAL A CA 1
ATOM 674 C C . VAL A 1 87 ? 3.59 26.844 7.219 1 98.88 87 VAL A C 1
ATOM 676 O O . VAL A 1 87 ? 3.596 27.266 6.059 1 98.88 87 VAL A O 1
ATOM 679 N N . GLY A 1 88 ? 2.979 25.75 7.551 1 98.81 88 GLY A N 1
ATOM 680 C CA . GLY A 1 88 ? 1.888 25.203 6.758 1 98.81 88 GLY A CA 1
ATOM 681 C C . GLY A 1 88 ? 0.519 25.625 7.258 1 98.81 88 GLY A C 1
ATOM 682 O O . GLY A 1 88 ? 0.074 25.172 8.32 1 98.81 88 GLY A O 1
ATOM 683 N N . ILE A 1 89 ? -0.164 26.438 6.484 1 98.81 89 ILE A N 1
ATOM 684 C CA . ILE A 1 89 ? -1.489 26.938 6.832 1 98.81 89 ILE A CA 1
ATOM 685 C C . ILE A 1 89 ? -2.553 26.156 6.055 1 98.81 89 ILE A C 1
ATOM 687 O O . ILE A 1 89 ? -2.445 25.984 4.836 1 98.81 89 ILE A O 1
ATOM 691 N N . PHE A 1 90 ? -3.529 25.641 6.754 1 98 90 PHE A N 1
ATOM 692 C CA . PHE A 1 90 ? -4.559 24.859 6.078 1 98 90 PHE A CA 1
ATOM 693 C C . PHE A 1 90 ? -5.941 25.422 6.359 1 98 90 PHE A C 1
ATOM 695 O O . PHE A 1 90 ? -6.145 26.109 7.363 1 98 90 PHE A O 1
ATOM 702 N N . PHE A 1 91 ? -6.82 25.188 5.465 1 97.81 91 PHE A N 1
ATOM 703 C CA . PHE A 1 91 ? -8.227 25.547 5.605 1 97.81 91 PHE A CA 1
ATOM 704 C C . PHE A 1 91 ? -9.094 24.734 4.652 1 97.81 91 PHE A C 1
ATOM 706 O O . PHE A 1 91 ? -8.727 24.531 3.492 1 97.81 91 PHE A O 1
ATOM 713 N N . CYS A 1 92 ? -10.219 24.219 5.148 1 96.5 92 CYS A N 1
ATOM 714 C CA . CYS A 1 92 ? -11.125 23.469 4.297 1 96.5 92 CYS A CA 1
ATOM 715 C C . CYS A 1 92 ? -12.062 24.391 3.535 1 96.5 92 CYS A C 1
ATOM 717 O O . CYS A 1 92 ? -12.766 25.203 4.137 1 96.5 92 CYS A O 1
ATOM 719 N N . LEU A 1 93 ? -12.141 24.234 2.209 1 97.75 93 LEU A N 1
ATOM 720 C CA . LEU A 1 93 ? -12.836 25.219 1.385 1 97.75 93 LEU A CA 1
ATOM 721 C C . LEU A 1 93 ? -13.984 24.562 0.625 1 97.75 93 LEU A C 1
ATOM 723 O O . LEU A 1 93 ? -14.625 25.219 -0.205 1 97.75 93 LEU A O 1
ATOM 727 N N . SER A 1 94 ? -14.195 23.297 0.879 1 96.06 94 SER A N 1
ATOM 728 C CA . SER A 1 94 ? -15.344 22.672 0.239 1 96.06 94 SER A CA 1
ATOM 729 C C . SER A 1 94 ? -16.656 23.312 0.697 1 96.06 94 SER A C 1
ATOM 731 O O . SER A 1 94 ? -16.734 23.844 1.806 1 96.06 94 SER A O 1
ATOM 733 N N . GLU A 1 95 ? -17.703 23.234 -0.158 1 95.75 95 GLU A N 1
ATOM 734 C CA . GLU A 1 95 ? -19 23.781 0.218 1 95.75 95 GLU A CA 1
ATOM 735 C C . GLU A 1 95 ? -19.516 23.141 1.504 1 95.75 95 GLU A C 1
ATOM 737 O O . GLU A 1 95 ? -20.109 23.812 2.348 1 95.75 95 GLU A O 1
ATOM 742 N N . ALA A 1 96 ? -19.297 21.859 1.595 1 92.5 96 ALA A N 1
ATOM 743 C CA . ALA A 1 96 ? -19.734 21.141 2.795 1 92.5 96 ALA A CA 1
ATOM 744 C C . ALA A 1 96 ? -19.062 21.719 4.043 1 92.5 96 ALA A C 1
ATOM 746 O O . ALA A 1 96 ? -19.719 21.938 5.062 1 92.5 96 ALA A O 1
ATOM 747 N N . CYS A 1 97 ? -17.766 21.953 4.012 1 93.69 97 CYS A N 1
ATOM 748 C CA . CYS A 1 97 ? -17.031 22.5 5.145 1 93.69 97 CYS A CA 1
ATOM 749 C C . CYS A 1 97 ? -17.484 23.938 5.449 1 93.69 97 CYS A C 1
ATOM 751 O O . CYS A 1 97 ? -17.734 24.281 6.605 1 93.69 97 CYS A O 1
ATOM 753 N N . LEU A 1 98 ? -17.562 24.734 4.422 1 96.12 98 LEU A N 1
ATOM 754 C CA . LEU A 1 98 ? -17.922 26.125 4.594 1 96.12 98 LEU A CA 1
ATOM 755 C C . LEU A 1 98 ? -19.312 26.266 5.23 1 96.12 98 LEU A C 1
ATOM 757 O O . LEU A 1 98 ? -19.5 27.062 6.145 1 96.12 98 LEU A O 1
ATOM 761 N N . ARG A 1 99 ? -20.203 25.422 4.812 1 94.31 99 ARG A N 1
ATOM 762 C CA . ARG A 1 99 ? -21.594 25.531 5.262 1 94.31 99 ARG A CA 1
ATOM 763 C C . ARG A 1 99 ? -21.781 24.844 6.613 1 94.31 99 ARG A C 1
ATOM 765 O O . ARG A 1 99 ? -22.438 25.391 7.504 1 94.31 99 ARG A O 1
ATOM 772 N N . LYS A 1 100 ? -21.188 23.656 6.762 1 91.19 100 LYS A N 1
ATOM 773 C CA . LYS A 1 100 ? -21.547 22.812 7.898 1 91.19 100 LYS A CA 1
ATOM 774 C C . LYS A 1 100 ? -20.531 22.953 9.023 1 91.19 100 LYS A C 1
ATOM 776 O O . LYS A 1 100 ? -20.891 22.906 10.203 1 91.19 100 LYS A O 1
ATOM 781 N N . ARG A 1 101 ? -19.344 23.062 8.68 1 88.06 101 ARG A N 1
ATOM 782 C CA . ARG A 1 101 ? -18.297 23.062 9.695 1 88.06 101 ARG A CA 1
ATOM 783 C C . ARG A 1 101 ? -18.031 24.469 10.227 1 88.06 101 ARG A C 1
ATOM 785 O O . ARG A 1 101 ? -17.953 24.688 11.438 1 88.06 101 ARG A O 1
ATOM 792 N N . PHE A 1 102 ? -17.906 25.453 9.273 1 92.75 102 PHE A N 1
ATOM 793 C CA . PHE A 1 102 ? -17.469 26.781 9.672 1 92.75 102 PHE A CA 1
ATOM 794 C C . PHE A 1 102 ? -18.625 27.766 9.633 1 92.75 102 PHE A C 1
ATOM 796 O O . PHE A 1 102 ? -18.562 28.828 10.266 1 92.75 102 PHE A O 1
ATOM 803 N N . ARG A 1 103 ? -19.656 27.5 8.844 1 94.88 103 ARG A N 1
ATOM 804 C CA . ARG A 1 103 ? -20.812 28.375 8.695 1 94.88 103 ARG A CA 1
ATOM 805 C C . ARG A 1 103 ? -20.391 29.766 8.227 1 94.88 103 ARG A C 1
ATOM 807 O O . ARG A 1 103 ? -20.797 30.766 8.82 1 94.88 103 ARG A O 1
ATOM 814 N N . ILE A 1 104 ? -19.609 29.844 7.219 1 97.12 104 ILE A N 1
ATOM 815 C CA . ILE A 1 104 ? -19.156 31.094 6.625 1 97.12 104 ILE A CA 1
ATOM 816 C C . ILE A 1 104 ? -19.188 30.984 5.102 1 97.12 104 ILE A C 1
ATOM 818 O O . ILE A 1 104 ? -19.359 29.891 4.555 1 97.12 104 ILE A O 1
ATOM 822 N N . THR A 1 105 ? -19.078 32.125 4.445 1 97.62 105 THR A N 1
ATOM 823 C CA . THR A 1 105 ? -19.016 32.125 2.988 1 97.62 105 THR A CA 1
ATOM 824 C C . THR A 1 105 ? -17.578 31.922 2.51 1 97.62 105 THR A C 1
ATOM 826 O O . THR A 1 105 ? -16.641 32.031 3.293 1 97.62 105 THR A O 1
ATOM 829 N N . LEU A 1 106 ? -17.469 31.594 1.221 1 98.38 106 LEU A N 1
ATOM 830 C CA . LEU A 1 106 ? -16.141 31.453 0.621 1 98.38 106 LEU A CA 1
ATOM 831 C C . LEU A 1 106 ? -15.344 32.75 0.771 1 98.38 106 LEU A C 1
ATOM 833 O O . LEU A 1 106 ? -14.148 32.719 1.074 1 98.38 106 LEU A O 1
ATOM 837 N N . ASP A 1 107 ? -16 33.875 0.575 1 98.38 107 ASP A N 1
ATOM 838 C CA . ASP A 1 107 ? -15.32 35.156 0.673 1 98.38 107 ASP A CA 1
ATOM 839 C C . ASP A 1 107 ? -14.734 35.375 2.068 1 98.38 107 ASP A C 1
ATOM 841 O O . ASP A 1 107 ? -13.602 35.844 2.209 1 98.38 107 ASP A O 1
ATOM 845 N N . HIS A 1 108 ? -15.477 35.062 3.018 1 98.38 108 HIS A N 1
ATOM 846 C CA . HIS A 1 108 ? -15.008 35.219 4.391 1 98.38 108 HIS A CA 1
ATOM 847 C C . HIS A 1 108 ? -13.844 34.281 4.68 1 98.38 108 HIS A C 1
ATOM 849 O O . HIS A 1 108 ? -12.898 34.625 5.379 1 98.38 108 HIS A O 1
ATOM 855 N N . ALA A 1 109 ? -13.977 33.031 4.227 1 98.5 109 ALA A N 1
ATOM 856 C CA . ALA A 1 109 ? -12.891 32.062 4.383 1 98.5 109 ALA A CA 1
ATOM 857 C C . ALA A 1 109 ? -11.602 32.594 3.748 1 98.5 109 ALA A C 1
ATOM 859 O O . ALA A 1 109 ? -10.531 32.5 4.352 1 98.5 109 ALA A O 1
ATOM 860 N N . LEU A 1 110 ? -11.734 33.094 2.566 1 98.69 110 LEU A N 1
ATOM 861 C CA . LEU A 1 110 ? -10.57 33.594 1.84 1 98.69 110 LEU A CA 1
ATOM 862 C C . LEU A 1 110 ? -9.961 34.812 2.551 1 98.69 110 LEU A C 1
ATOM 864 O O . LEU A 1 110 ? -8.742 35 2.525 1 98.69 110 LEU A O 1
ATOM 868 N N . GLU A 1 111 ? -10.773 35.594 3.156 1 98.56 111 GLU A N 1
ATOM 869 C CA . GLU A 1 111 ? -10.273 36.719 3.953 1 98.56 111 GLU A CA 1
ATOM 870 C C . GLU A 1 111 ? -9.445 36.219 5.133 1 98.56 111 GLU A C 1
ATOM 872 O O . GLU A 1 111 ? -8.383 36.781 5.422 1 98.56 111 GLU A O 1
ATOM 877 N N . LYS A 1 112 ? -9.93 35.25 5.805 1 98.31 112 LYS A N 1
ATOM 878 C CA . LYS A 1 112 ? -9.203 34.656 6.922 1 98.31 112 LYS A CA 1
ATOM 879 C C . LYS A 1 112 ? -7.855 34.094 6.469 1 98.31 112 LYS A C 1
ATOM 881 O O . LYS A 1 112 ? -6.84 34.281 7.137 1 98.31 112 LYS A O 1
ATOM 886 N N . ILE A 1 113 ? -7.879 33.406 5.402 1 98.69 113 ILE A N 1
ATOM 887 C CA . ILE A 1 113 ? -6.676 32.781 4.84 1 98.69 113 ILE A CA 1
ATOM 888 C C . ILE A 1 113 ? -5.68 33.875 4.449 1 98.69 113 ILE A C 1
ATOM 890 O O . ILE A 1 113 ? -4.492 33.781 4.77 1 98.69 113 ILE A O 1
ATOM 894 N N . SER A 1 114 ? -6.207 34.906 3.777 1 98.75 114 SER A N 1
ATOM 895 C CA . SER A 1 114 ? -5.363 36 3.338 1 98.75 114 SER A CA 1
ATOM 896 C C . SER A 1 114 ? -4.684 36.688 4.523 1 98.75 114 SER A C 1
ATOM 898 O O . SER A 1 114 ? -3.477 36.938 4.488 1 98.75 114 SER A O 1
ATOM 900 N N . ARG A 1 115 ? -5.434 36.969 5.527 1 98.69 115 ARG A N 1
ATOM 901 C CA . ARG A 1 115 ? -4.902 37.625 6.719 1 98.69 115 ARG A CA 1
ATOM 902 C C . ARG A 1 115 ? -3.803 36.781 7.359 1 98.69 115 ARG A C 1
ATOM 904 O O . ARG A 1 115 ? -2.756 37.312 7.738 1 98.69 115 ARG A O 1
ATOM 911 N N . ALA A 1 116 ? -4.027 35.5 7.484 1 98.75 116 ALA A N 1
ATOM 912 C CA . ALA A 1 116 ? -3.064 34.594 8.109 1 98.75 116 ALA A CA 1
ATOM 913 C C . ALA A 1 116 ? -1.788 34.5 7.277 1 98.75 116 ALA A C 1
ATOM 915 O O . ALA A 1 116 ? -0.682 34.562 7.82 1 98.75 116 ALA A O 1
ATOM 916 N N . ILE A 1 117 ? -1.934 34.344 5.949 1 98.81 117 ILE A N 1
ATOM 917 C CA . ILE A 1 117 ? -0.789 34.188 5.055 1 98.81 117 ILE A CA 1
ATOM 918 C C . ILE A 1 117 ? 0.036 35.469 5.051 1 98.81 117 ILE A C 1
ATOM 920 O O . ILE A 1 117 ? 1.264 35.438 5.156 1 98.81 117 ILE A O 1
ATOM 924 N N . GLU A 1 118 ? -0.621 36.594 4.938 1 98.75 118 GLU A N 1
ATOM 925 C CA . GLU A 1 118 ? 0.074 37.875 4.941 1 98.75 118 GLU A CA 1
ATOM 926 C C . GLU A 1 118 ? 0.838 38.094 6.246 1 98.75 118 GLU A C 1
ATOM 928 O O . GLU A 1 118 ? 1.987 38.531 6.234 1 98.75 118 GLU A O 1
ATOM 933 N N . TYR A 1 119 ? 0.149 37.812 7.32 1 98.75 119 TYR A N 1
ATOM 934 C CA . TYR A 1 119 ? 0.784 37.938 8.625 1 98.75 119 TYR A CA 1
ATOM 935 C C . TYR A 1 119 ? 2.039 37.062 8.711 1 98.75 119 TYR A C 1
ATOM 937 O O . TYR A 1 119 ? 3.082 37.531 9.188 1 98.75 119 TYR A O 1
ATOM 945 N N . ALA A 1 120 ? 1.976 35.844 8.305 1 98.81 120 ALA A N 1
ATOM 946 C CA . ALA A 1 120 ? 3.113 34.906 8.312 1 98.81 120 ALA A CA 1
ATOM 947 C C . ALA A 1 120 ? 4.254 35.438 7.457 1 98.81 120 ALA A C 1
ATOM 949 O O . ALA A 1 120 ? 5.41 35.469 7.891 1 98.81 120 ALA A O 1
ATOM 950 N N . LYS A 1 121 ? 3.928 35.906 6.266 1 98.56 121 LYS A N 1
ATOM 951 C CA . LYS A 1 121 ? 4.934 36.406 5.332 1 98.56 121 LYS A CA 1
ATOM 952 C C . LYS A 1 121 ? 5.574 37.688 5.844 1 98.56 121 LYS A C 1
ATOM 954 O O . LYS A 1 121 ? 6.793 37.844 5.75 1 98.56 121 LYS A O 1
ATOM 959 N N . ASP A 1 122 ? 4.77 38.5 6.391 1 98.31 122 ASP A N 1
ATOM 960 C CA . ASP A 1 122 ? 5.262 39.781 6.941 1 98.31 122 ASP A CA 1
ATOM 961 C C . ASP A 1 122 ? 6.266 39.531 8.062 1 98.31 122 ASP A C 1
ATOM 963 O O . ASP A 1 122 ? 7.094 40.406 8.359 1 98.31 122 ASP A O 1
ATOM 967 N N . HIS A 1 123 ? 6.191 38.469 8.648 1 98.31 123 HIS A N 1
ATOM 968 C CA . HIS A 1 123 ? 7.086 38.156 9.758 1 98.31 123 HIS A CA 1
ATOM 969 C C . HIS A 1 123 ? 8.211 37.219 9.312 1 98.31 123 HIS A C 1
ATOM 971 O O . HIS A 1 123 ? 8.883 36.594 10.141 1 98.31 123 HIS A O 1
ATOM 977 N N . GLY A 1 124 ? 8.328 37 7.984 1 98 124 GLY A N 1
ATOM 978 C CA . GLY A 1 124 ? 9.516 36.375 7.43 1 98 124 GLY A CA 1
ATOM 979 C C . GLY A 1 124 ? 9.359 34.875 7.223 1 98 124 GLY A C 1
ATOM 980 O O . GLY A 1 124 ? 10.312 34.188 6.836 1 98 124 GLY A O 1
ATOM 981 N N . LEU A 1 125 ? 8.219 34.281 7.445 1 98.69 125 LEU A N 1
ATOM 982 C CA . LEU A 1 125 ? 8 32.844 7.258 1 98.69 125 LEU A CA 1
ATOM 983 C C . LEU A 1 125 ? 7.762 32.531 5.789 1 98.69 125 LEU A C 1
ATOM 985 O O . LEU A 1 125 ? 7.16 33.312 5.062 1 98.69 125 LEU A O 1
ATOM 989 N N . LYS A 1 126 ? 8.305 31.422 5.352 1 98.81 126 LYS A N 1
ATOM 990 C CA . LYS A 1 126 ? 7.82 30.812 4.113 1 98.81 126 LYS A CA 1
ATOM 991 C C . LYS A 1 126 ? 6.508 30.062 4.344 1 98.81 126 LYS A C 1
ATOM 993 O O . LYS A 1 126 ? 6.277 29.516 5.422 1 98.81 126 LYS A O 1
ATOM 998 N N . VAL A 1 127 ? 5.625 30.047 3.299 1 98.88 127 VAL A N 1
ATOM 999 C CA . VAL A 1 127 ? 4.27 29.562 3.545 1 98.88 127 VAL A CA 1
ATOM 1000 C C . VAL A 1 127 ? 3.939 28.422 2.58 1 98.88 127 VAL A C 1
ATOM 1002 O O . VAL A 1 127 ? 4.121 28.562 1.367 1 98.88 127 VAL A O 1
ATOM 1005 N N . ARG A 1 128 ? 3.535 27.312 3.084 1 98.88 128 ARG A N 1
ATOM 1006 C CA . ARG A 1 128 ? 2.779 26.297 2.361 1 98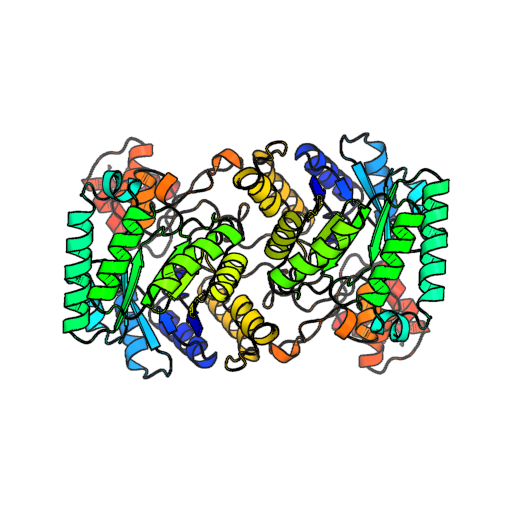.88 128 ARG A CA 1
ATOM 1007 C C . ARG A 1 128 ? 1.29 26.391 2.672 1 98.88 128 ARG A C 1
ATOM 1009 O O . ARG A 1 128 ? 0.886 26.312 3.834 1 98.88 128 ARG A O 1
ATOM 1016 N N . PHE A 1 129 ? 0.503 26.609 1.662 1 98.88 129 PHE A N 1
ATOM 1017 C CA . PHE A 1 129 ? -0.941 26.656 1.854 1 98.88 129 PHE A CA 1
ATOM 1018 C C . PHE A 1 129 ? -1.596 25.359 1.423 1 98.88 129 PHE A C 1
ATOM 1020 O O . PHE A 1 129 ? -1.295 24.828 0.351 1 98.88 129 PHE A O 1
ATOM 1027 N N . THR A 1 130 ? -2.426 24.781 2.307 1 98.69 130 THR A N 1
ATOM 1028 C CA . THR A 1 130 ? -3.121 23.531 2.02 1 98.69 130 THR A CA 1
ATOM 1029 C C . THR A 1 130 ? -4.633 23.734 2.049 1 98.69 130 THR A C 1
ATOM 1031 O O . THR A 1 130 ? -5.234 23.797 3.123 1 98.69 130 THR A O 1
ATOM 1034 N N . PRO A 1 131 ? -5.262 23.844 0.863 1 98.06 131 PRO A N 1
ATOM 1035 C CA . PRO A 1 131 ? -6.711 23.625 0.893 1 98.06 131 PRO A CA 1
ATOM 1036 C C . PRO A 1 131 ? -7.078 22.203 1.322 1 98.06 131 PRO A C 1
ATOM 1038 O O . PRO A 1 131 ? -7.039 21.281 0.507 1 98.06 131 PRO A O 1
ATOM 1041 N N . GLU A 1 132 ? -7.398 22.062 2.572 1 95.25 132 GLU A N 1
ATOM 1042 C CA . GLU A 1 132 ? -7.711 20.75 3.111 1 95.25 132 GLU A CA 1
ATOM 1043 C C . GLU A 1 132 ? -8.844 20.094 2.328 1 95.25 132 GLU A C 1
ATOM 1045 O O . GLU A 1 132 ? -9.773 20.766 1.879 1 95.25 132 GLU A O 1
ATOM 1050 N N . ASP A 1 133 ? -8.773 18.75 2.209 1 94.94 133 ASP A N 1
ATOM 1051 C CA . ASP A 1 133 ? -9.734 17.969 1.443 1 94.94 133 ASP A CA 1
ATOM 1052 C C . ASP A 1 133 ? -9.805 18.438 -0.007 1 94.94 133 ASP A C 1
ATOM 1054 O O . ASP A 1 133 ? -10.891 18.562 -0.576 1 94.94 133 ASP A O 1
ATOM 1058 N N . THR A 1 134 ? -8.664 18.734 -0.539 1 98.12 134 THR A N 1
ATOM 1059 C CA . THR A 1 134 ? -8.539 19.328 -1.868 1 98.12 134 THR A CA 1
ATOM 1060 C C . THR A 1 134 ? -9.32 18.5 -2.895 1 98.12 134 THR A C 1
ATOM 1062 O O . THR A 1 134 ? -10.031 19.062 -3.73 1 98.12 134 THR A O 1
ATOM 1065 N N . THR A 1 135 ? -9.266 17.203 -2.877 1 97.56 135 THR A N 1
ATOM 1066 C CA . THR A 1 135 ? -9.789 16.312 -3.912 1 97.56 135 THR A CA 1
ATOM 1067 C C . THR A 1 135 ? -11.312 16.359 -3.936 1 97.56 135 THR A C 1
ATOM 1069 O O . THR A 1 135 ? -11.938 16 -4.938 1 97.56 135 THR A O 1
ATOM 1072 N N . ARG A 1 136 ? -11.922 16.828 -2.871 1 95.44 136 ARG A N 1
ATOM 1073 C CA . ARG A 1 136 ? -13.383 16.859 -2.811 1 95.44 136 ARG A CA 1
ATOM 1074 C C . ARG A 1 136 ? -13.898 18.297 -2.785 1 95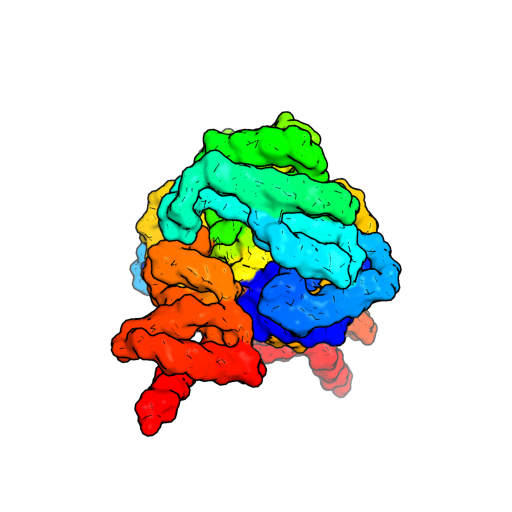.44 136 ARG A C 1
ATOM 1076 O O . ARG A 1 136 ? -15.102 18.516 -2.633 1 95.44 136 ARG A O 1
ATOM 1083 N N . THR A 1 137 ? -13.023 19.203 -2.865 1 97.69 137 THR A N 1
ATOM 1084 C CA . THR A 1 137 ? -13.406 20.609 -2.928 1 97.69 137 THR A CA 1
ATOM 1085 C C . THR A 1 137 ? -13.789 21 -4.352 1 97.69 137 THR A C 1
ATOM 1087 O O . THR A 1 137 ? -13.141 20.578 -5.312 1 97.69 137 THR A O 1
ATOM 1090 N N . GLU A 1 138 ? -14.812 21.781 -4.523 1 98.06 138 GLU A N 1
ATOM 1091 C CA . GLU A 1 138 ? -15.242 22.281 -5.828 1 98.06 138 GLU A CA 1
ATOM 1092 C C . GLU A 1 138 ? -14.141 23.078 -6.508 1 98.06 138 GLU A C 1
ATOM 1094 O O . GLU A 1 138 ? -13.469 23.891 -5.863 1 98.06 138 GLU A O 1
ATOM 1099 N N . TRP A 1 139 ? -14.008 22.844 -7.828 1 98.38 139 TRP A N 1
ATOM 1100 C CA . TRP A 1 139 ? -12.93 23.469 -8.578 1 98.38 139 TRP A CA 1
ATOM 1101 C C . TRP A 1 139 ? -13.023 24.984 -8.492 1 98.38 139 TRP A C 1
ATOM 1103 O O . TRP A 1 139 ? -12.008 25.688 -8.398 1 98.38 139 TRP A O 1
ATOM 1113 N N . ALA A 1 140 ? -14.234 25.531 -8.57 1 98.31 140 ALA A N 1
ATOM 1114 C CA . ALA A 1 140 ? -14.422 26.984 -8.508 1 98.31 140 ALA A CA 1
ATOM 1115 C C . ALA A 1 140 ? -13.844 27.562 -7.215 1 98.31 140 ALA A C 1
ATOM 1117 O O . ALA A 1 140 ? -13.203 28.609 -7.227 1 98.31 140 ALA A O 1
ATOM 1118 N N . ASN A 1 141 ? -14.094 26.859 -6.09 1 98.69 141 ASN A N 1
ATOM 1119 C CA . ASN A 1 141 ? -13.555 27.281 -4.805 1 98.69 141 ASN A CA 1
ATOM 1120 C C . ASN A 1 141 ? -12.031 27.172 -4.773 1 98.69 141 ASN A C 1
ATOM 1122 O O . ASN A 1 141 ? -11.344 28.078 -4.301 1 98.69 141 ASN A O 1
ATOM 1126 N N . LEU A 1 142 ? -11.516 26.062 -5.273 1 98.62 142 LEU A N 1
ATOM 1127 C CA . LEU A 1 142 ? -10.078 25.828 -5.289 1 98.62 142 LEU A CA 1
ATOM 1128 C C . LEU A 1 142 ? -9.359 26.875 -6.133 1 98.62 142 LEU A C 1
ATOM 1130 O O . LEU A 1 142 ? -8.32 27.391 -5.73 1 98.62 142 LEU A O 1
ATOM 1134 N N . LYS A 1 143 ? -9.945 27.109 -7.293 1 98.56 143 LYS A N 1
ATOM 1135 C CA . LYS A 1 143 ? -9.352 28.078 -8.211 1 98.56 143 LYS A CA 1
ATOM 1136 C C . LYS A 1 143 ? -9.219 29.453 -7.555 1 98.56 143 LYS A C 1
ATOM 1138 O O . LYS A 1 143 ? -8.188 30.109 -7.688 1 98.56 143 LYS A O 1
ATOM 1143 N N . ARG A 1 144 ? -10.211 29.875 -6.871 1 98.62 144 ARG A N 1
ATOM 1144 C CA . ARG A 1 144 ? -10.164 31.156 -6.176 1 98.62 144 ARG A CA 1
ATOM 1145 C C . ARG A 1 144 ? -9.086 31.172 -5.102 1 98.62 144 ARG A C 1
ATOM 1147 O O . ARG A 1 144 ? -8.359 32.156 -4.949 1 98.62 144 ARG A O 1
ATOM 1154 N N . ALA A 1 145 ? -9.031 30.109 -4.375 1 98.75 145 ALA A N 1
ATOM 1155 C CA . ALA A 1 145 ? -8.047 30 -3.299 1 98.75 145 ALA A CA 1
ATOM 1156 C C . ALA A 1 145 ? -6.625 30 -3.854 1 98.75 145 ALA A C 1
ATOM 1158 O O . ALA A 1 145 ? -5.723 30.609 -3.275 1 98.75 145 ALA A O 1
ATOM 1159 N N . ILE A 1 146 ? -6.391 29.297 -4.941 1 98.69 146 ILE A N 1
ATOM 1160 C CA . ILE A 1 146 ? -5.062 29.172 -5.539 1 98.69 146 ILE A CA 1
ATOM 1161 C C . ILE A 1 146 ? -4.641 30.516 -6.141 1 98.69 146 ILE A C 1
ATOM 1163 O O . ILE A 1 146 ? -3.477 30.906 -6.039 1 98.69 146 ILE A O 1
ATOM 1167 N N . ARG A 1 147 ? -5.551 31.188 -6.777 1 98.56 147 ARG A N 1
ATOM 1168 C CA . ARG A 1 147 ? -5.254 32.531 -7.297 1 98.56 147 ARG A CA 1
ATOM 1169 C C . ARG A 1 147 ? -4.855 33.469 -6.168 1 98.56 147 ARG A C 1
ATOM 1171 O O . ARG A 1 147 ? -3.918 34.25 -6.32 1 98.56 147 ARG A O 1
ATOM 1178 N N . LEU A 1 148 ? -5.625 33.375 -5.094 1 98.69 148 LEU A N 1
ATOM 1179 C CA . LEU A 1 148 ? -5.273 34.188 -3.924 1 98.69 148 LEU A CA 1
ATOM 1180 C C . LEU A 1 148 ? -3.865 33.844 -3.441 1 98.69 148 LEU A C 1
ATOM 1182 O O . LEU A 1 148 ? -3.08 34.75 -3.135 1 98.69 148 LEU A O 1
ATOM 1186 N N . ALA A 1 149 ? -3.562 32.562 -3.328 1 98.62 149 ALA A N 1
ATOM 1187 C CA . ALA A 1 149 ? -2.238 32.125 -2.906 1 98.62 149 ALA A CA 1
ATOM 1188 C C . ALA A 1 149 ? -1.153 32.656 -3.822 1 98.62 149 ALA A C 1
ATOM 1190 O O . ALA A 1 149 ? -0.082 33.062 -3.357 1 98.62 149 ALA A O 1
ATOM 1191 N N . LYS A 1 150 ? -1.41 32.625 -5.09 1 98.31 150 LYS A N 1
ATOM 1192 C CA . LYS A 1 150 ? -0.468 33.156 -6.066 1 98.31 150 LYS A CA 1
ATOM 1193 C C . LYS A 1 150 ? -0.248 34.656 -5.855 1 98.31 150 LYS A C 1
ATOM 1195 O O . LYS A 1 150 ? 0.891 35.125 -5.871 1 98.31 150 LYS A O 1
ATOM 1200 N N . GLU A 1 151 ? -1.314 35.375 -5.688 1 98.38 151 GLU A N 1
ATOM 1201 C CA . GLU A 1 151 ? -1.249 36.812 -5.445 1 98.38 151 GLU A CA 1
ATOM 1202 C C . GLU A 1 151 ? -0.422 37.125 -4.199 1 98.38 151 GLU A C 1
ATOM 1204 O O . GLU A 1 151 ? 0.326 38.125 -4.176 1 98.38 151 GLU A O 1
ATOM 1209 N N . LEU A 1 152 ? -0.593 36.312 -3.234 1 98.56 152 LEU A N 1
ATOM 1210 C CA . LEU A 1 152 ? 0.073 36.531 -1.955 1 98.56 152 LEU A CA 1
ATOM 1211 C C . LEU A 1 152 ? 1.477 35.938 -1.964 1 98.56 152 LEU A C 1
ATOM 1213 O O . LEU A 1 152 ? 2.166 35.938 -0.941 1 98.56 152 LEU A O 1
ATOM 1217 N N . LYS A 1 153 ? 1.888 35.344 -3.061 1 98.31 153 LYS A N 1
ATOM 1218 C CA . LYS A 1 153 ? 3.221 34.781 -3.266 1 98.31 153 LYS A CA 1
ATOM 1219 C C . LYS A 1 153 ? 3.5 33.656 -2.279 1 98.31 153 LYS A C 1
ATOM 1221 O O . LYS A 1 153 ? 4.555 33.625 -1.645 1 98.31 153 LYS A O 1
ATOM 1226 N N . VAL A 1 154 ? 2.533 32.844 -2.094 1 98.62 154 VAL A N 1
ATOM 1227 C CA . VAL A 1 154 ? 2.709 31.609 -1.317 1 98.62 154 VAL A CA 1
ATOM 1228 C C . VAL A 1 154 ? 3.824 30.766 -1.929 1 98.62 154 VAL A C 1
ATOM 1230 O O . VAL A 1 154 ? 3.996 30.75 -3.15 1 98.62 154 VAL A O 1
ATOM 1233 N N . ASP A 1 155 ? 4.59 30.125 -1.075 1 98.81 155 ASP A N 1
ATOM 1234 C CA . ASP A 1 155 ? 5.789 29.438 -1.546 1 98.81 155 ASP A CA 1
ATOM 1235 C C . ASP A 1 155 ? 5.449 28.062 -2.121 1 98.81 155 ASP A C 1
ATOM 1237 O O . ASP A 1 155 ? 6.125 27.578 -3.029 1 98.81 155 ASP A O 1
ATOM 1241 N N . ARG A 1 156 ? 4.422 27.406 -1.536 1 98.75 156 ARG A N 1
ATOM 1242 C CA . ARG A 1 156 ? 3.984 26.109 -2.027 1 98.75 156 ARG A CA 1
ATOM 1243 C C . ARG A 1 156 ? 2.496 25.891 -1.771 1 98.75 156 ARG A C 1
ATOM 1245 O O . ARG A 1 156 ? 1.945 26.422 -0.805 1 98.75 156 ARG A O 1
ATOM 1252 N N . ILE A 1 157 ? 1.879 25.109 -2.596 1 98.81 157 ILE A N 1
ATOM 1253 C CA . ILE A 1 157 ? 0.519 24.625 -2.387 1 98.81 157 ILE A CA 1
ATOM 1254 C C . ILE A 1 157 ? 0.538 23.125 -2.154 1 98.81 157 ILE A C 1
ATOM 1256 O O . ILE A 1 157 ? 1.221 22.391 -2.871 1 98.81 157 ILE A O 1
ATOM 1260 N N . SER A 1 158 ? -0.126 22.719 -1.13 1 98.81 158 SER A N 1
ATOM 1261 C CA . SER A 1 158 ? -0.235 21.281 -0.85 1 98.81 158 SER A CA 1
ATOM 1262 C C . SER A 1 158 ? -1.591 20.734 -1.283 1 98.81 158 SER A C 1
ATOM 1264 O O . SER A 1 158 ? -2.633 21.234 -0.852 1 98.81 158 SER A O 1
ATOM 1266 N N . VAL A 1 159 ? -1.595 19.781 -2.131 1 98.88 159 VAL A N 1
ATOM 1267 C CA . VAL A 1 159 ? -2.811 19.094 -2.549 1 98.88 159 VAL A CA 1
ATOM 1268 C C . VAL A 1 159 ? -3.053 17.891 -1.65 1 98.88 159 VAL A C 1
ATOM 1270 O O . VAL A 1 159 ? -2.252 16.953 -1.632 1 98.88 159 VAL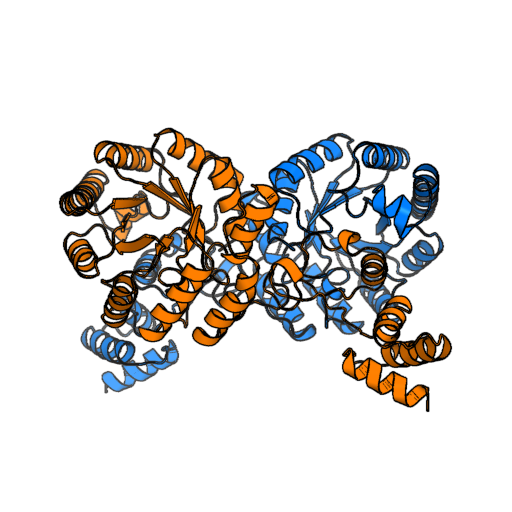 A O 1
ATOM 1273 N N . ALA A 1 160 ? -4.141 17.906 -0.953 1 98.31 160 ALA A N 1
ATOM 1274 C CA . ALA A 1 160 ? -4.387 16.891 0.069 1 98.31 160 ALA A CA 1
ATOM 1275 C C . ALA A 1 160 ? -5.531 15.977 -0.338 1 98.31 160 ALA A C 1
ATOM 1277 O O . ALA A 1 160 ? -6.656 16.422 -0.557 1 98.31 160 ALA A O 1
ATOM 1278 N N . ASP A 1 161 ? -5.238 14.742 -0.511 1 97.81 161 ASP A N 1
ATOM 1279 C CA . ASP A 1 161 ? -6.273 13.711 -0.556 1 97.81 161 ASP A CA 1
ATOM 1280 C C . ASP A 1 161 ? -6.637 13.242 0.849 1 97.81 161 ASP A C 1
ATOM 1282 O O . ASP A 1 161 ? -6.32 12.109 1.232 1 97.81 161 ASP A O 1
ATOM 1286 N N . THR A 1 162 ? -7.387 14.008 1.503 1 95.62 162 THR A N 1
ATOM 1287 C CA . THR A 1 162 ? -7.617 13.953 2.943 1 95.62 162 THR A CA 1
ATOM 1288 C C . THR A 1 162 ? -8.336 12.656 3.324 1 95.62 162 THR A C 1
ATOM 1290 O O . THR A 1 162 ? -8.094 12.102 4.398 1 95.62 162 THR A O 1
ATOM 1293 N N . THR A 1 163 ? -9.156 12.133 2.463 1 93.06 163 THR A N 1
ATOM 1294 C CA . THR A 1 163 ? -9.922 10.938 2.811 1 93.06 163 THR A CA 1
ATOM 1295 C C . THR A 1 163 ? -9.32 9.695 2.158 1 93.06 163 THR A C 1
ATOM 1297 O O . THR A 1 163 ? -9.844 8.594 2.316 1 93.06 163 THR A O 1
ATOM 1300 N N . GLY A 1 164 ? -8.195 9.875 1.368 1 95 164 GLY A N 1
ATOM 1301 C CA . GLY A 1 164 ? -7.488 8.75 0.764 1 95 164 GLY A CA 1
ATOM 1302 C C . GLY A 1 164 ? -8.336 7.973 -0.223 1 95 164 GLY A C 1
ATOM 1303 O O . GLY A 1 164 ? -8.172 6.762 -0.366 1 95 164 GLY A O 1
ATOM 1304 N N . SER A 1 165 ? -9.25 8.633 -0.901 1 89.88 165 SER A N 1
ATOM 1305 C CA . SER A 1 165 ? -10.242 7.902 -1.683 1 89.88 165 SER A CA 1
ATOM 1306 C C . SER A 1 165 ? -10.102 8.195 -3.172 1 89.88 165 SER A C 1
ATOM 1308 O O . SER A 1 165 ? -10.766 7.574 -4 1 89.88 165 SER A O 1
ATOM 1310 N N . THR A 1 166 ? -9.312 9.125 -3.52 1 97.12 166 THR A N 1
ATOM 1311 C CA . THR A 1 166 ? -9.289 9.609 -4.895 1 97.12 166 THR A CA 1
ATOM 1312 C C . THR A 1 166 ? -8.602 8.602 -5.812 1 97.12 166 THR A C 1
ATOM 1314 O O . THR A 1 166 ? -7.602 7.996 -5.434 1 97.12 166 THR A O 1
ATOM 1317 N N . HIS A 1 167 ? -9.219 8.359 -6.949 1 98.12 167 HIS A N 1
ATOM 1318 C CA . HIS A 1 167 ? -8.602 7.535 -7.984 1 98.12 167 HIS A CA 1
ATOM 1319 C C . HIS A 1 167 ? -7.309 8.156 -8.492 1 98.12 167 HIS A C 1
ATOM 1321 O O . HIS A 1 167 ? -7.238 9.367 -8.703 1 98.12 167 HIS A O 1
ATOM 1327 N N . PRO A 1 168 ? -6.266 7.348 -8.766 1 98.31 168 PRO A N 1
ATOM 1328 C CA . PRO A 1 168 ? -4.949 7.879 -9.133 1 98.31 168 PRO A CA 1
ATOM 1329 C C . PRO A 1 168 ? -5 8.773 -10.367 1 98.31 168 PRO A C 1
ATOM 1331 O O . PRO A 1 168 ? -4.355 9.828 -10.398 1 98.31 168 PRO A O 1
ATOM 1334 N N . LEU A 1 169 ? -5.762 8.453 -11.383 1 98.44 169 LEU A N 1
ATOM 1335 C CA . LEU A 1 169 ? -5.828 9.258 -12.602 1 98.44 169 LEU A CA 1
ATOM 1336 C C . LEU A 1 169 ? -6.559 10.57 -12.336 1 98.44 169 LEU A C 1
ATOM 1338 O O . LEU A 1 169 ? -6.215 11.602 -12.922 1 98.44 169 LEU A O 1
ATOM 1342 N N . ARG A 1 170 ? -7.578 10.516 -11.484 1 98.19 170 ARG A N 1
ATOM 1343 C CA . ARG A 1 170 ? -8.242 11.75 -11.086 1 98.19 170 ARG A CA 1
ATOM 1344 C C . ARG A 1 170 ? -7.301 12.648 -10.297 1 98.19 170 ARG A C 1
ATOM 1346 O O . ARG A 1 170 ? -7.309 13.867 -10.477 1 98.19 170 ARG A O 1
ATOM 1353 N N . PHE A 1 171 ? -6.574 12.055 -9.461 1 98.81 171 PHE A N 1
ATOM 1354 C CA . PHE A 1 171 ? -5.605 12.82 -8.688 1 98.81 171 PHE A CA 1
ATOM 1355 C C . PHE A 1 171 ? -4.574 13.469 -9.609 1 98.81 171 PHE A C 1
ATOM 1357 O O . PHE A 1 171 ? -4.234 14.641 -9.438 1 98.81 171 PHE A O 1
ATOM 1364 N N . TYR A 1 172 ? -4.051 12.664 -10.539 1 98.75 172 TYR A N 1
ATOM 1365 C CA . TYR A 1 172 ? -3.127 13.188 -11.539 1 98.75 172 TYR A CA 1
ATOM 1366 C C . TYR A 1 172 ? -3.693 14.43 -12.211 1 98.75 172 TYR A C 1
ATOM 1368 O O . TYR A 1 172 ? -3.016 15.453 -12.305 1 98.75 172 TYR A O 1
ATOM 1376 N N . THR A 1 173 ? -4.895 14.383 -12.68 1 98.75 173 THR A N 1
ATOM 1377 C CA . THR A 1 173 ? -5.535 15.477 -13.406 1 98.75 173 THR A CA 1
ATOM 1378 C C . THR A 1 173 ? -5.668 16.719 -12.523 1 98.75 173 THR A C 1
ATOM 1380 O O . THR A 1 173 ? -5.395 17.828 -12.961 1 98.75 173 THR A O 1
ATOM 1383 N N . LEU A 1 174 ? -6.078 16.484 -11.289 1 98.81 174 LEU A N 1
ATOM 1384 C CA . LEU A 1 174 ? -6.254 17.594 -10.352 1 98.81 174 LEU A CA 1
ATOM 1385 C C . LEU A 1 174 ? -4.922 18.281 -10.07 1 98.81 174 LEU A C 1
ATOM 1387 O O . LEU A 1 174 ? -4.832 19.516 -10.125 1 98.81 174 LEU A O 1
ATOM 1391 N N . VAL A 1 175 ? -3.918 17.484 -9.773 1 98.88 175 VAL A N 1
ATOM 1392 C CA . VAL A 1 175 ? -2.604 18.031 -9.453 1 98.88 175 VAL A CA 1
ATOM 1393 C C . VAL A 1 175 ? -2.057 18.797 -10.656 1 98.88 175 VAL A C 1
ATOM 1395 O O . VAL A 1 175 ? -1.48 19.891 -10.5 1 98.88 175 VAL A O 1
ATOM 1398 N N . LYS A 1 176 ? -2.229 18.266 -11.844 1 98.81 176 LYS A N 1
ATOM 1399 C CA . LYS A 1 176 ? -1.754 18.922 -13.055 1 98.81 176 LYS A CA 1
ATOM 1400 C C . LYS A 1 176 ? -2.395 20.297 -13.227 1 98.81 176 LYS A C 1
ATOM 1402 O O . LYS A 1 176 ? -1.716 21.266 -13.57 1 98.81 176 LYS A O 1
ATOM 1407 N N . LYS A 1 177 ? -3.697 20.375 -13.008 1 98.75 177 LYS A N 1
ATOM 1408 C CA . LYS A 1 177 ? -4.398 21.656 -13.078 1 98.75 177 LYS A CA 1
ATOM 1409 C C . LYS A 1 177 ? -3.807 22.672 -12.102 1 98.75 177 LYS A C 1
ATOM 1411 O O . LYS A 1 177 ? -3.643 23.844 -12.438 1 98.75 177 LYS A O 1
ATOM 1416 N N . ILE A 1 178 ? -3.504 22.203 -10.938 1 98.88 178 ILE A N 1
ATOM 1417 C CA . ILE A 1 178 ? -3.02 23.094 -9.891 1 98.88 178 ILE A CA 1
ATOM 1418 C C . ILE A 1 178 ? -1.58 23.5 -10.188 1 98.88 178 ILE A C 1
ATOM 1420 O O . ILE A 1 178 ? -1.209 24.672 -10 1 98.88 178 ILE A O 1
ATOM 1424 N N . VAL A 1 179 ? -0.765 22.594 -10.688 1 98.81 179 VAL A N 1
ATOM 1425 C CA . VAL A 1 179 ? 0.621 22.859 -11.055 1 98.81 179 VAL A CA 1
ATOM 1426 C C . VAL A 1 179 ? 0.668 23.953 -12.117 1 98.81 179 VAL A C 1
ATOM 1428 O O . VAL A 1 179 ? 1.582 24.781 -12.125 1 98.81 179 VAL A O 1
ATOM 1431 N N . ASN A 1 180 ? -0.294 24.031 -12.93 1 98.44 180 ASN A N 1
ATOM 1432 C CA . ASN A 1 180 ? -0.337 24.969 -14.047 1 98.44 180 ASN A CA 1
ATOM 1433 C C . ASN A 1 180 ? -0.479 26.406 -13.57 1 98.44 180 ASN A C 1
ATOM 1435 O O . ASN A 1 180 ? -0.283 27.344 -14.344 1 98.44 180 ASN A O 1
ATOM 1439 N N . PHE A 1 181 ? -0.773 26.641 -12.32 1 98.5 181 PHE A N 1
ATOM 1440 C CA . PHE A 1 181 ? -0.843 27.984 -11.781 1 98.5 181 PHE A CA 1
ATOM 1441 C C . PHE A 1 181 ? 0.553 28.547 -11.523 1 98.5 181 PHE A C 1
ATOM 1443 O O . PHE A 1 181 ? 0.717 29.75 -11.289 1 98.5 181 PHE A O 1
ATOM 1450 N N . GLY A 1 182 ? 1.566 27.656 -11.484 1 98.31 182 GLY A N 1
ATOM 1451 C CA . GLY A 1 182 ? 2.943 28.125 -11.453 1 98.31 182 GLY A CA 1
ATOM 1452 C C . GLY A 1 182 ? 3.512 28.203 -10.047 1 98.31 182 GLY A C 1
ATOM 1453 O O . GLY A 1 182 ? 4.625 28.688 -9.844 1 98.31 182 GLY A O 1
ATOM 1454 N N . ILE A 1 183 ? 2.779 27.781 -9.031 1 98.62 183 ILE A N 1
ATOM 1455 C CA . ILE A 1 183 ? 3.285 27.656 -7.664 1 98.62 183 ILE A CA 1
ATOM 1456 C C . ILE A 1 183 ? 3.775 26.234 -7.418 1 98.62 183 ILE A C 1
ATOM 1458 O O . ILE A 1 183 ? 3.115 25.266 -7.812 1 98.62 183 ILE A O 1
ATOM 1462 N N . PRO A 1 184 ? 4.992 26.031 -6.781 1 98.75 184 PRO A N 1
ATOM 1463 C CA . PRO A 1 184 ? 5.418 24.672 -6.457 1 98.75 184 PRO A CA 1
ATOM 1464 C C . PRO A 1 184 ? 4.359 23.906 -5.672 1 98.75 184 PRO A C 1
ATOM 1466 O O . PRO A 1 184 ? 3.707 24.453 -4.789 1 98.75 184 PRO A O 1
ATOM 1469 N N . VAL A 1 185 ? 4.207 22.609 -5.996 1 98.81 185 VAL A N 1
ATOM 1470 C CA . VAL A 1 185 ? 3.115 21.828 -5.43 1 98.81 185 VAL A CA 1
ATOM 1471 C C . VAL A 1 185 ? 3.68 20.641 -4.664 1 98.81 185 VAL A C 1
ATOM 1473 O O . VAL A 1 185 ? 4.617 19.984 -5.125 1 98.81 185 VAL A O 1
ATOM 1476 N N . ASN A 1 186 ? 3.256 20.438 -3.459 1 98.19 186 ASN A N 1
ATOM 1477 C CA . ASN A 1 186 ? 3.459 19.141 -2.828 1 98.19 186 ASN A CA 1
ATOM 1478 C C . ASN A 1 186 ? 2.146 18.375 -2.684 1 98.19 186 ASN A C 1
ATOM 1480 O O . ASN A 1 186 ? 1.068 18.938 -2.859 1 98.19 186 ASN A O 1
ATOM 1484 N N . VAL A 1 187 ? 2.217 17.047 -2.504 1 98.88 187 VAL A N 1
ATOM 1485 C CA . VAL A 1 187 ? 1.036 16.188 -2.393 1 98.88 187 VAL A CA 1
ATOM 1486 C C . VAL A 1 187 ? 1.03 15.492 -1.034 1 98.88 187 VAL A C 1
ATOM 1488 O O . VAL A 1 187 ? 2.08 15.078 -0.536 1 98.88 187 VAL A O 1
ATOM 1491 N N . HIS A 1 188 ? -0.097 15.516 -0.375 1 98.88 188 HIS A N 1
ATOM 1492 C CA . HIS A 1 188 ? -0.4 14.867 0.896 1 98.88 188 HIS A CA 1
ATOM 1493 C C . HIS A 1 188 ? -1.54 13.867 0.746 1 98.88 188 HIS A C 1
ATOM 1495 O O . HIS A 1 188 ? -2.713 14.242 0.789 1 98.88 188 HIS A O 1
ATOM 1501 N N . CYS A 1 189 ? -1.158 12.602 0.677 1 98.75 189 CYS A N 1
ATOM 1502 C CA . CYS A 1 189 ? -2.146 11.594 0.299 1 98.75 189 CYS A CA 1
ATOM 1503 C C . CYS A 1 189 ? -2.387 10.609 1.437 1 98.75 189 CYS A C 1
ATOM 1505 O O . CYS A 1 189 ? -1.454 9.953 1.901 1 98.75 189 CYS A O 1
ATOM 1507 N N . HIS A 1 190 ? -3.611 10.539 1.883 1 98.38 190 HIS A N 1
ATOM 1508 C CA . HIS A 1 190 ? -3.965 9.531 2.879 1 98.38 190 HIS A CA 1
ATOM 1509 C C . HIS A 1 190 ? -4.199 8.172 2.23 1 98.38 190 HIS A C 1
ATOM 1511 O O . HIS A 1 190 ? -4.34 8.078 1.01 1 98.38 190 HIS A O 1
ATOM 1517 N N . ASN A 1 191 ? -4.266 7.133 3.039 1 98.25 191 ASN A N 1
ATOM 1518 C CA . ASN A 1 191 ? -4.129 5.773 2.531 1 98.25 191 ASN A CA 1
ATOM 1519 C C . ASN A 1 191 ? -5.387 4.949 2.787 1 98.25 191 ASN A C 1
ATOM 1521 O O . ASN A 1 191 ? -5.336 3.717 2.793 1 98.25 191 ASN A O 1
ATOM 1525 N N . ASP A 1 192 ? -6.539 5.551 2.945 1 97.19 192 ASP A N 1
ATOM 1526 C CA . ASP A 1 192 ? -7.77 4.887 3.375 1 97.19 192 ASP A CA 1
ATOM 1527 C C . ASP A 1 192 ? -8.141 3.758 2.42 1 97.19 192 ASP A C 1
ATOM 1529 O O . ASP A 1 192 ? -8.648 2.717 2.848 1 97.19 192 ASP A O 1
ATOM 1533 N N . LEU A 1 193 ? -7.867 3.912 1.133 1 97.69 193 LEU A N 1
ATOM 1534 C CA . LEU A 1 193 ? -8.164 2.881 0.146 1 97.69 193 LEU A CA 1
ATOM 1535 C C . LEU A 1 193 ? -6.906 2.121 -0.247 1 97.69 193 LEU A C 1
ATOM 1537 O O . LEU A 1 193 ? -6.941 1.26 -1.128 1 97.69 193 LEU A O 1
ATOM 1541 N N . GLY A 1 194 ? -5.777 2.512 0.367 1 97.81 194 GLY A N 1
ATOM 1542 C CA . GLY A 1 194 ? -4.516 1.903 -0.014 1 97.81 194 GLY A CA 1
ATOM 1543 C C . GLY A 1 194 ? -3.863 2.576 -1.206 1 97.81 194 GLY A C 1
ATOM 1544 O O . GLY A 1 194 ? -2.996 1.992 -1.86 1 97.81 194 GLY A O 1
ATOM 1545 N N . LEU A 1 195 ? -4.223 3.805 -1.504 1 98.31 195 LEU A N 1
ATOM 1546 C CA . LEU A 1 195 ? -3.803 4.418 -2.762 1 98.31 195 LEU A CA 1
ATOM 1547 C C . LEU A 1 195 ? -2.861 5.59 -2.508 1 98.31 195 LEU A C 1
ATOM 1549 O O . LEU A 1 195 ? -2.539 6.344 -3.43 1 98.31 195 LEU A O 1
ATOM 1553 N N . ALA A 1 196 ? -2.402 5.754 -1.252 1 98.75 196 ALA A N 1
ATOM 1554 C CA . ALA A 1 196 ? -1.592 6.922 -0.911 1 98.75 196 ALA A CA 1
ATOM 1555 C C . ALA A 1 196 ? -0.348 7 -1.79 1 98.75 196 ALA A C 1
ATOM 1557 O O . ALA A 1 196 ? -0.058 8.047 -2.373 1 98.75 196 ALA A O 1
ATOM 1558 N N . LEU A 1 197 ? 0.428 5.898 -1.88 1 98.75 197 LEU A N 1
ATOM 1559 C CA . LEU A 1 197 ? 1.658 5.891 -2.664 1 98.75 197 LEU A CA 1
ATOM 1560 C C . LEU A 1 197 ? 1.358 6.066 -4.148 1 98.75 197 LEU A C 1
ATOM 1562 O O . LEU A 1 197 ? 2.07 6.793 -4.848 1 98.75 197 LEU A O 1
ATOM 1566 N N . ALA A 1 198 ? 0.351 5.375 -4.648 1 98.62 198 ALA A N 1
ATOM 1567 C CA . ALA A 1 198 ? -0.063 5.516 -6.043 1 98.62 198 ALA A CA 1
ATOM 1568 C C . ALA A 1 198 ? -0.363 6.977 -6.379 1 98.62 198 ALA A C 1
ATOM 1570 O O . ALA A 1 198 ? 0.088 7.484 -7.406 1 98.62 198 ALA A O 1
ATOM 1571 N N . ASN A 1 199 ? -1.129 7.621 -5.508 1 98.81 199 ASN A N 1
ATOM 1572 C CA . ASN A 1 199 ? -1.504 9.016 -5.73 1 98.81 199 ASN A CA 1
ATOM 1573 C C . ASN A 1 199 ? -0.295 9.938 -5.641 1 98.81 199 ASN A C 1
ATOM 1575 O O . ASN A 1 199 ? -0.198 10.914 -6.391 1 98.81 199 ASN A O 1
ATOM 1579 N N . ALA A 1 200 ? 0.572 9.656 -4.723 1 98.88 200 ALA A N 1
ATOM 1580 C CA . ALA A 1 200 ? 1.807 10.438 -4.645 1 98.88 200 ALA A CA 1
ATOM 1581 C C . ALA A 1 200 ? 2.588 10.359 -5.953 1 98.88 200 ALA A C 1
ATOM 1583 O O . ALA A 1 200 ? 3.066 11.375 -6.461 1 98.88 200 ALA A O 1
ATOM 1584 N N . ILE A 1 201 ? 2.732 9.156 -6.512 1 98.81 201 ILE A N 1
ATOM 1585 C CA . ILE A 1 201 ? 3.463 8.945 -7.758 1 98.81 201 ILE A CA 1
ATOM 1586 C C . ILE A 1 201 ? 2.766 9.68 -8.898 1 98.81 201 ILE A C 1
ATOM 1588 O O . ILE A 1 201 ? 3.418 10.344 -9.703 1 98.81 201 ILE A O 1
ATOM 1592 N N . MET A 1 202 ? 1.422 9.57 -8.93 1 98.75 202 MET A N 1
ATOM 1593 C CA . MET A 1 202 ? 0.678 10.289 -9.961 1 98.75 202 MET A CA 1
ATOM 1594 C C . MET A 1 202 ? 0.82 11.797 -9.797 1 98.75 202 MET A C 1
ATOM 1596 O O . MET A 1 202 ? 0.832 12.539 -10.781 1 98.75 202 MET A O 1
ATOM 1600 N N . GLY A 1 203 ? 0.907 12.234 -8.531 1 98.88 203 GLY A N 1
ATOM 1601 C CA . GLY A 1 203 ? 1.213 13.633 -8.273 1 98.88 203 GLY A CA 1
ATOM 1602 C C . GLY A 1 203 ? 2.555 14.062 -8.836 1 98.88 203 GLY A C 1
ATOM 1603 O O . GLY A 1 203 ? 2.66 15.117 -9.469 1 98.88 203 GLY A O 1
ATOM 1604 N N . ILE A 1 204 ? 3.582 13.25 -8.625 1 98.88 204 ILE A N 1
ATOM 1605 C CA . ILE A 1 204 ? 4.906 13.516 -9.18 1 98.88 204 ILE A CA 1
ATOM 1606 C C . ILE A 1 204 ? 4.816 13.609 -10.703 1 98.88 204 ILE A C 1
ATOM 1608 O O . ILE A 1 204 ? 5.332 14.555 -11.305 1 98.88 204 ILE A O 1
ATOM 1612 N N . GLU A 1 205 ? 4.148 12.641 -11.297 1 98.69 205 GLU A N 1
ATOM 1613 C CA . GLU A 1 205 ? 4 12.609 -12.75 1 98.69 205 GLU A CA 1
ATOM 1614 C C . GLU A 1 205 ? 3.262 13.844 -13.258 1 98.69 205 GLU A C 1
ATOM 1616 O O . GLU A 1 205 ? 3.48 14.281 -14.383 1 98.69 205 GLU A O 1
ATOM 1621 N N . ALA A 1 206 ? 2.414 14.422 -12.43 1 98.81 206 ALA A N 1
ATOM 1622 C CA . ALA A 1 206 ? 1.63 15.594 -12.805 1 98.81 206 ALA A CA 1
ATOM 1623 C C . ALA A 1 206 ? 2.434 16.875 -12.594 1 98.81 206 ALA A C 1
ATOM 1625 O O . ALA A 1 206 ? 1.999 17.953 -13 1 98.81 206 ALA A O 1
ATOM 1626 N N . GLY A 1 207 ? 3.555 16.781 -11.938 1 98.81 207 GLY A N 1
ATOM 1627 C CA . GLY A 1 207 ? 4.418 17.953 -11.828 1 98.81 207 GLY A CA 1
ATOM 1628 C C . GLY A 1 207 ? 4.672 18.359 -10.391 1 98.81 207 GLY A C 1
ATOM 1629 O O . GLY A 1 207 ? 5.422 19.312 -10.133 1 98.81 207 GLY A O 1
ATOM 1630 N N . ALA A 1 208 ? 4.086 17.672 -9.406 1 98.88 208 ALA A N 1
ATOM 1631 C CA . ALA A 1 208 ? 4.391 17.969 -8.008 1 98.88 208 ALA A CA 1
ATOM 1632 C C . ALA A 1 208 ? 5.871 17.734 -7.711 1 98.88 208 ALA A C 1
ATOM 1634 O O . ALA A 1 208 ? 6.477 16.812 -8.258 1 98.88 208 ALA A O 1
ATOM 1635 N N . THR A 1 209 ? 6.422 18.5 -6.801 1 98.75 209 THR A N 1
ATOM 1636 C CA . THR A 1 209 ? 7.863 18.422 -6.582 1 98.75 209 THR A CA 1
ATOM 1637 C C . THR A 1 209 ? 8.172 18.047 -5.137 1 98.75 209 THR A C 1
ATOM 1639 O O . THR A 1 209 ? 9.336 18 -4.734 1 98.75 209 THR A O 1
ATOM 1642 N N . LEU A 1 210 ? 7.188 17.812 -4.312 1 98.81 210 LEU A N 1
ATOM 1643 C CA . LEU A 1 210 ? 7.355 17.422 -2.918 1 98.81 210 LEU A CA 1
ATOM 1644 C C . LEU A 1 210 ? 6.254 16.453 -2.49 1 98.81 210 LEU A C 1
ATOM 1646 O O . LEU A 1 210 ? 5.086 16.656 -2.822 1 98.81 210 LEU A O 1
ATOM 1650 N N . VAL A 1 211 ? 6.633 15.344 -1.849 1 98.94 211 VAL A N 1
ATOM 1651 C CA . VAL A 1 211 ? 5.676 14.359 -1.355 1 98.94 211 VAL A CA 1
ATOM 1652 C C . VAL A 1 211 ? 5.746 14.289 0.169 1 98.94 211 VAL A C 1
ATOM 1654 O O . VAL A 1 211 ? 6.828 14.156 0.742 1 98.94 211 VAL A O 1
ATOM 1657 N N . ASP A 1 212 ? 4.586 14.438 0.814 1 98.94 212 ASP A N 1
ATOM 1658 C CA . ASP A 1 212 ? 4.496 14.234 2.256 1 98.94 212 ASP A CA 1
ATOM 1659 C C . ASP A 1 212 ? 4.441 12.742 2.594 1 98.94 212 ASP A C 1
ATOM 1661 O O . ASP A 1 212 ? 3.68 11.992 1.986 1 98.94 212 ASP A O 1
ATOM 1665 N N . ALA A 1 213 ? 5.23 12.336 3.529 1 98.94 213 ALA A N 1
ATOM 1666 C CA . ALA A 1 213 ? 5.301 10.938 3.945 1 98.94 213 ALA A CA 1
ATOM 1667 C C . ALA A 1 213 ? 5.539 10.828 5.449 1 98.94 213 ALA A C 1
ATOM 1669 O O . ALA A 1 213 ? 5.809 11.828 6.117 1 98.94 213 ALA A O 1
ATOM 1670 N N . THR A 1 214 ? 5.352 9.695 5.992 1 98.94 214 THR A N 1
ATOM 1671 C CA . THR A 1 214 ? 5.691 9.383 7.375 1 98.94 214 THR A CA 1
ATOM 1672 C C . THR A 1 214 ? 6.398 8.031 7.469 1 98.94 214 THR A C 1
ATOM 1674 O O . THR A 1 214 ? 6.227 7.172 6.602 1 98.94 214 THR A O 1
ATOM 1677 N N . VAL A 1 215 ? 7.18 7.898 8.508 1 98.88 215 VAL A N 1
ATOM 1678 C CA . VAL A 1 215 ? 7.805 6.609 8.781 1 98.88 215 VAL A CA 1
ATOM 1679 C C . VAL A 1 215 ? 6.73 5.566 9.078 1 98.88 215 VAL A C 1
ATOM 1681 O O . VAL A 1 215 ? 5.812 5.816 9.867 1 98.88 215 VAL A O 1
ATOM 1684 N N . ASN A 1 216 ? 6.809 4.406 8.383 1 98.56 216 ASN A N 1
ATOM 1685 C CA . ASN A 1 216 ? 5.898 3.277 8.547 1 98.56 216 ASN A CA 1
ATOM 1686 C C . ASN A 1 216 ? 4.477 3.641 8.125 1 98.56 216 ASN A C 1
ATOM 1688 O O . ASN A 1 216 ? 3.516 2.979 8.523 1 98.56 216 ASN A O 1
ATOM 1692 N N . GLY A 1 217 ? 4.301 4.715 7.383 1 98.56 217 GLY A N 1
ATOM 1693 C CA . GLY A 1 217 ? 2.998 5.133 6.887 1 98.56 217 GLY A CA 1
ATOM 1694 C C . GLY A 1 217 ? 2.047 5.555 7.992 1 98.56 217 GLY A C 1
ATOM 1695 O O . GLY A 1 217 ? 0.829 5.414 7.855 1 98.56 217 GLY A O 1
ATOM 1696 N N . LEU A 1 218 ? 2.52 6.055 9.078 1 98.38 218 LEU A N 1
ATOM 1697 C CA . LEU A 1 218 ? 1.687 6.434 10.211 1 98.38 218 LEU A CA 1
ATOM 1698 C C . LEU A 1 218 ? 0.829 7.648 9.875 1 98.38 218 LEU A C 1
ATOM 1700 O O . LEU A 1 218 ? 1.198 8.461 9.023 1 98.38 218 LEU A O 1
ATOM 1704 N N . GLY A 1 219 ? -0.225 7.812 10.578 1 96.88 219 GLY A N 1
ATOM 1705 C CA . GLY A 1 219 ? -1.13 8.945 10.43 1 96.88 219 GLY A CA 1
ATOM 1706 C C . GLY A 1 219 ? -2.564 8.609 10.797 1 96.88 219 GLY A C 1
ATOM 1707 O O . GLY A 1 219 ? -2.85 7.504 11.266 1 96.88 219 GLY A O 1
ATOM 1708 N N . GLU A 1 220 ? -3.404 9.523 10.641 1 93.69 220 GLU A N 1
ATOM 1709 C CA . GLU A 1 220 ? -4.828 9.336 10.906 1 93.69 220 GLU A CA 1
ATOM 1710 C C . GLU A 1 220 ? -5.398 8.188 10.086 1 93.69 220 GLU A C 1
ATOM 1712 O O . GLU A 1 220 ? -5.055 8.023 8.914 1 93.69 220 GLU A O 1
ATOM 1717 N N . ARG A 1 221 ? -6.332 7.348 10.82 1 93.94 221 ARG A N 1
ATOM 1718 C CA . ARG A 1 221 ? -6.977 6.211 10.18 1 93.94 221 ARG A CA 1
ATOM 1719 C C . ARG A 1 221 ? -5.945 5.27 9.562 1 93.94 221 ARG A C 1
ATOM 1721 O O . ARG A 1 221 ? -5.254 4.543 10.281 1 93.94 221 ARG A O 1
ATOM 1728 N N . ALA A 1 222 ? -5.77 5.25 8.227 1 96.12 222 ALA A N 1
ATOM 1729 C CA . ALA A 1 222 ? -4.855 4.324 7.566 1 96.12 222 ALA A CA 1
ATOM 1730 C C . ALA A 1 222 ? -3.514 4.992 7.273 1 96.12 222 ALA A C 1
ATOM 1732 O O . ALA A 1 222 ? -2.641 4.398 6.637 1 96.12 222 ALA A O 1
ATOM 1733 N N . GLY A 1 223 ? -3.377 6.227 7.715 1 97.38 223 GLY A N 1
ATOM 1734 C CA . GLY A 1 223 ? -2.104 6.91 7.559 1 97.38 223 GLY A CA 1
ATOM 1735 C C . GLY A 1 223 ? -1.904 7.492 6.176 1 97.38 223 GLY A C 1
ATOM 1736 O O . GLY A 1 223 ? -2.873 7.836 5.492 1 97.38 223 GLY A O 1
ATOM 1737 N N . ILE A 1 224 ? -0.638 7.836 5.875 1 98.62 224 ILE A N 1
ATOM 1738 C CA . ILE A 1 224 ? -0.314 8.469 4.602 1 98.62 224 ILE A CA 1
ATOM 1739 C C . ILE A 1 224 ? 0.822 7.707 3.922 1 98.62 224 ILE A C 1
ATOM 1741 O O . ILE A 1 224 ? 1.039 6.523 4.199 1 98.62 224 ILE A O 1
ATOM 1745 N N . VAL A 1 225 ? 1.453 8.266 2.951 1 98.81 225 VAL A N 1
ATOM 1746 C CA . VAL A 1 225 ? 2.535 7.648 2.188 1 98.81 225 VAL A CA 1
ATOM 1747 C C . VAL A 1 225 ? 3.656 7.223 3.131 1 98.81 225 VAL A C 1
ATOM 1749 O O . VAL A 1 225 ? 4.039 7.977 4.031 1 98.81 225 VAL A O 1
ATOM 1752 N N . ASP A 1 226 ? 4.145 6.012 2.957 1 98.81 226 ASP A N 1
ATOM 1753 C CA . ASP A 1 226 ? 5.289 5.555 3.738 1 98.81 226 ASP A CA 1
ATOM 1754 C C . ASP A 1 226 ? 6.586 6.184 3.232 1 98.81 226 ASP A C 1
ATOM 1756 O O . ASP A 1 226 ? 6.832 6.227 2.025 1 98.81 226 ASP A O 1
ATOM 1760 N N . LEU A 1 227 ? 7.371 6.621 4.141 1 98.94 227 LEU A N 1
ATOM 1761 C CA . LEU A 1 227 ? 8.625 7.305 3.818 1 98.94 227 LEU A CA 1
ATOM 1762 C C . LEU A 1 227 ? 9.57 6.375 3.074 1 98.94 227 LEU A C 1
ATOM 1764 O O . LEU A 1 227 ? 10.156 6.762 2.057 1 98.94 227 LEU A O 1
ATOM 1768 N N . ALA A 1 228 ? 9.773 5.16 3.578 1 98.75 228 ALA A N 1
ATOM 1769 C CA . ALA A 1 228 ? 10.703 4.219 2.959 1 98.75 228 ALA A CA 1
ATOM 1770 C C . ALA A 1 228 ? 10.281 3.889 1.531 1 98.75 228 ALA A C 1
ATOM 1772 O O . ALA A 1 228 ? 11.125 3.793 0.634 1 98.75 228 ALA A O 1
ATOM 1773 N N . GLN A 1 229 ? 9.008 3.719 1.329 1 98.69 229 GLN A N 1
ATOM 1774 C CA . GLN A 1 229 ? 8.492 3.35 0.015 1 98.69 229 GLN A CA 1
ATOM 1775 C C . GLN A 1 229 ? 8.703 4.473 -0.995 1 98.69 229 GLN A C 1
ATOM 1777 O O . GLN A 1 229 ? 9.227 4.242 -2.086 1 98.69 229 GLN A O 1
ATOM 1782 N N . ILE A 1 230 ? 8.398 5.711 -0.629 1 98.88 230 ILE A N 1
ATOM 1783 C CA . ILE A 1 230 ? 8.492 6.801 -1.597 1 98.88 230 ILE A CA 1
ATOM 1784 C C . ILE A 1 230 ? 9.953 7.098 -1.899 1 98.88 230 ILE A C 1
ATOM 1786 O O . ILE A 1 230 ? 10.312 7.375 -3.045 1 98.88 230 ILE A O 1
ATOM 1790 N N . ILE A 1 231 ? 10.828 7.039 -0.886 1 98.56 231 ILE A N 1
ATOM 1791 C CA . ILE A 1 231 ? 12.25 7.285 -1.095 1 98.56 231 ILE A CA 1
ATOM 1792 C C . ILE A 1 231 ? 12.828 6.227 -2.029 1 98.56 231 ILE A C 1
ATOM 1794 O O . ILE A 1 231 ? 13.633 6.535 -2.908 1 98.56 231 ILE A O 1
ATOM 1798 N N . THR A 1 232 ? 12.414 5.008 -1.849 1 98.38 232 THR A N 1
ATOM 1799 C CA . THR A 1 232 ? 12.891 3.908 -2.682 1 98.38 232 THR A CA 1
ATOM 1800 C C . THR A 1 232 ? 12.398 4.066 -4.117 1 98.38 232 THR A C 1
ATOM 1802 O O . THR A 1 232 ? 13.156 3.842 -5.066 1 98.38 232 THR A O 1
ATOM 1805 N N . VAL A 1 233 ? 11.148 4.48 -4.297 1 98.44 233 VAL A N 1
ATOM 1806 C CA . VAL A 1 233 ? 10.602 4.73 -5.625 1 98.44 233 VAL A CA 1
ATOM 1807 C C . VAL A 1 233 ? 11.375 5.859 -6.301 1 98.44 233 VAL A C 1
ATOM 1809 O O . VAL A 1 233 ? 11.711 5.77 -7.484 1 98.44 233 VAL A O 1
ATOM 1812 N N . LEU A 1 234 ? 11.664 6.934 -5.539 1 98.62 234 LEU A N 1
ATOM 1813 C CA . LEU A 1 234 ? 12.43 8.055 -6.078 1 98.62 234 LEU A CA 1
ATOM 1814 C C . LEU A 1 234 ? 13.805 7.602 -6.539 1 98.62 234 LEU A C 1
ATOM 1816 O O . LEU A 1 234 ? 14.297 8.039 -7.582 1 98.62 234 LEU A O 1
ATOM 1820 N N . TYR A 1 235 ? 14.391 6.77 -5.773 1 97.94 235 TYR A N 1
ATOM 1821 C CA . TYR A 1 235 ? 15.719 6.246 -6.086 1 97.94 235 TYR A CA 1
ATOM 1822 C C . TYR A 1 235 ? 15.695 5.434 -7.371 1 97.94 235 TYR A C 1
ATOM 1824 O O . TYR A 1 235 ? 16.469 5.699 -8.297 1 97.94 235 TYR A O 1
ATOM 1832 N N . TYR A 1 236 ? 14.828 4.5 -7.516 1 96.5 236 TYR A N 1
ATOM 1833 C CA . TYR A 1 236 ? 14.898 3.498 -8.57 1 96.5 236 TYR A CA 1
ATOM 1834 C C . TYR A 1 236 ? 14.18 3.982 -9.828 1 96.5 236 TYR A C 1
ATOM 1836 O O . TYR A 1 236 ? 14.555 3.631 -10.945 1 96.5 236 TYR A O 1
ATOM 1844 N N . HIS A 1 237 ? 13.141 4.848 -9.703 1 97.5 237 HIS A N 1
ATOM 1845 C CA . HIS A 1 237 ? 12.336 5.191 -10.867 1 97.5 237 HIS A CA 1
ATOM 1846 C C . HIS A 1 237 ? 12.602 6.625 -11.32 1 97.5 237 HIS A C 1
ATOM 1848 O O . HIS A 1 237 ? 12.297 6.992 -12.453 1 97.5 237 HIS A O 1
ATOM 1854 N N . TYR A 1 238 ? 13.195 7.422 -10.422 1 97.81 238 TYR A N 1
ATOM 1855 C CA . TYR A 1 238 ? 13.383 8.82 -10.797 1 97.81 238 TYR A CA 1
ATOM 1856 C C . TYR A 1 238 ? 14.844 9.227 -10.68 1 97.81 238 TYR A C 1
ATOM 1858 O O . TYR A 1 238 ? 15.203 10.375 -10.945 1 97.81 238 TYR A O 1
ATOM 1866 N N . GLY A 1 239 ? 15.727 8.328 -10.18 1 97 239 GLY A N 1
ATOM 1867 C CA . GLY A 1 239 ? 17.172 8.555 -10.148 1 97 239 GLY A CA 1
ATOM 1868 C C . GLY A 1 239 ? 17.594 9.5 -9.047 1 97 239 GLY A C 1
ATOM 1869 O O . GLY A 1 239 ? 18.688 10.062 -9.094 1 97 239 GLY A O 1
ATOM 1870 N N . ILE A 1 240 ? 16.703 9.75 -8.109 1 97.75 240 ILE A N 1
ATOM 1871 C CA . ILE A 1 240 ? 17.047 10.594 -6.969 1 97.75 240 ILE A CA 1
ATOM 1872 C C . ILE A 1 240 ? 17.828 9.773 -5.938 1 97.75 240 ILE A C 1
ATOM 1874 O O . ILE A 1 240 ? 17.234 8.992 -5.188 1 97.75 240 ILE A O 1
ATOM 1878 N N . LYS A 1 241 ? 19.125 10.023 -5.73 1 96.56 241 LYS A N 1
ATOM 1879 C CA . LYS A 1 241 ? 19.984 9.156 -4.941 1 96.56 241 LYS A CA 1
ATOM 1880 C C . LYS A 1 241 ? 20.547 9.891 -3.721 1 96.56 241 LYS A C 1
ATOM 1882 O O . LYS A 1 241 ? 21.578 9.5 -3.168 1 96.56 241 LYS A O 1
ATOM 1887 N N . LYS A 1 242 ? 19.891 10.867 -3.295 1 97.38 242 LYS A N 1
ATOM 1888 C CA . LYS A 1 242 ? 20.453 11.695 -2.232 1 97.38 242 LYS A CA 1
ATOM 1889 C C . LYS A 1 242 ? 20.031 11.18 -0.856 1 97.38 242 LYS A C 1
ATOM 1891 O O . LYS A 1 242 ? 20.641 11.539 0.155 1 97.38 242 LYS A O 1
ATOM 1896 N N . TYR A 1 243 ? 19.094 10.344 -0.795 1 98.44 243 TYR A N 1
ATOM 1897 C CA . TYR A 1 243 ? 18.641 9.867 0.504 1 98.44 243 TYR A CA 1
ATOM 1898 C C . TYR A 1 243 ? 19.406 8.625 0.937 1 98.44 243 TYR A C 1
ATOM 1900 O O . TYR A 1 243 ? 19.875 7.859 0.097 1 98.44 243 TYR A O 1
ATOM 1908 N N . ARG A 1 244 ? 19.531 8.43 2.217 1 98.56 244 ARG A N 1
ATOM 1909 C CA . ARG A 1 244 ? 20.234 7.281 2.789 1 98.56 244 ARG A CA 1
ATOM 1910 C C . ARG A 1 244 ? 19.297 6.094 2.957 1 98.56 244 ARG A C 1
ATOM 1912 O O . ARG A 1 244 ? 18.734 5.887 4.035 1 98.56 244 ARG A O 1
ATOM 1919 N N . LEU A 1 245 ? 19.328 5.246 1.968 1 98.38 245 LEU A N 1
ATOM 1920 C CA . LEU A 1 245 ? 18.438 4.082 1.971 1 98.38 245 LEU A CA 1
ATOM 1921 C C . LEU A 1 245 ? 18.844 3.096 3.059 1 98.38 245 LEU A C 1
ATOM 1923 O O . LEU A 1 245 ? 18 2.396 3.617 1 98.38 245 LEU A O 1
ATOM 1927 N N . ASP A 1 246 ? 20.078 2.984 3.363 1 97.88 246 ASP A N 1
ATOM 1928 C CA . ASP A 1 246 ? 20.625 2.027 4.32 1 97.88 246 ASP A CA 1
ATOM 1929 C C . ASP A 1 246 ? 20.125 2.311 5.73 1 97.88 246 ASP A C 1
ATOM 1931 O O . ASP A 1 246 ? 20.203 1.446 6.609 1 97.88 246 ASP A O 1
ATOM 1935 N N . LEU A 1 247 ? 19.562 3.514 5.973 1 98.62 247 LEU A N 1
ATOM 1936 C CA . LEU A 1 247 ? 19.125 3.906 7.309 1 98.62 247 LEU A CA 1
ATOM 1937 C C . LEU A 1 247 ? 17.641 3.662 7.484 1 98.62 247 LEU A C 1
ATOM 1939 O O . LEU A 1 247 ? 17.109 3.754 8.594 1 98.62 247 LEU A O 1
ATOM 1943 N N . LEU A 1 248 ? 16.938 3.312 6.41 1 98.56 248 LEU A N 1
ATOM 1944 C CA . LEU A 1 248 ? 15.477 3.279 6.422 1 98.56 248 LEU A CA 1
ATOM 1945 C C . LEU A 1 248 ? 14.961 2.227 7.398 1 98.56 248 LEU A C 1
ATOM 1947 O O . LEU A 1 248 ? 13.992 2.467 8.125 1 98.56 248 LEU A O 1
ATOM 1951 N N . TYR A 1 249 ? 15.586 1.059 7.398 1 97.88 249 TYR A N 1
ATOM 1952 C CA . TYR A 1 249 ? 15.148 -0 8.297 1 97.88 249 TYR A CA 1
ATOM 1953 C C . TYR A 1 249 ? 15.359 0.4 9.758 1 97.88 249 TYR A C 1
ATOM 1955 O O . TYR A 1 249 ? 14.5 0.16 10.602 1 97.88 249 TYR A O 1
ATOM 1963 N N . ARG A 1 250 ? 16.484 0.979 10.055 1 97.81 250 ARG A N 1
ATOM 1964 C CA . ARG A 1 250 ? 16.781 1.444 11.398 1 97.81 250 ARG A CA 1
ATOM 1965 C C . ARG A 1 250 ? 15.773 2.49 11.859 1 97.81 250 ARG A C 1
ATOM 1967 O O . ARG A 1 250 ? 15.312 2.455 13.008 1 97.81 250 ARG A O 1
ATOM 1974 N N . VAL A 1 251 ? 15.445 3.445 11.008 1 98.69 251 VAL A N 1
ATOM 1975 C CA . VAL A 1 251 ? 14.508 4.508 11.336 1 98.69 251 VAL A CA 1
ATOM 1976 C C . VAL A 1 251 ? 13.117 3.918 11.562 1 98.69 251 VAL A C 1
ATOM 1978 O O . VAL A 1 251 ? 12.406 4.324 12.484 1 98.69 251 VAL A O 1
ATOM 1981 N N . SER A 1 252 ? 12.742 2.973 10.68 1 98.62 252 SER A N 1
ATOM 1982 C CA . SER A 1 252 ? 11.477 2.264 10.867 1 98.62 252 SER A CA 1
ATOM 1983 C C . SER A 1 252 ? 11.406 1.619 12.25 1 98.62 252 SER A C 1
ATOM 1985 O O . SER A 1 252 ? 10.391 1.748 12.945 1 98.62 252 SER A O 1
ATOM 1987 N N . ASN A 1 253 ? 12.438 0.936 12.68 1 98.19 253 ASN A N 1
ATOM 1988 C CA . ASN A 1 253 ? 12.484 0.263 13.977 1 98.19 253 ASN A CA 1
ATOM 1989 C C . ASN A 1 253 ? 12.461 1.264 15.125 1 98.19 253 ASN A C 1
ATOM 1991 O O . ASN A 1 253 ? 11.812 1.025 16.141 1 98.19 253 ASN A O 1
ATOM 1995 N N . LEU A 1 254 ? 13.203 2.33 14.969 1 98.56 254 LEU A N 1
ATOM 1996 C CA . LEU A 1 254 ? 13.211 3.379 15.984 1 98.56 254 LEU A CA 1
ATOM 1997 C C . LEU A 1 254 ? 11.797 3.881 16.25 1 98.56 254 LEU A C 1
ATOM 1999 O O . LEU A 1 254 ? 11.367 3.939 17.406 1 98.56 254 LEU A O 1
ATOM 2003 N N . VAL A 1 255 ? 11.07 4.223 15.211 1 98.75 255 VAL A N 1
ATOM 2004 C CA . VAL A 1 255 ? 9.727 4.766 15.352 1 98.75 255 VAL A CA 1
ATOM 2005 C C . VAL A 1 255 ? 8.789 3.693 15.891 1 98.75 255 VAL A C 1
ATOM 2007 O O . VAL A 1 255 ? 7.906 3.984 16.703 1 98.75 255 VAL A O 1
ATOM 2010 N N . SER A 1 256 ? 8.992 2.436 15.422 1 98.25 256 SER A N 1
ATOM 2011 C CA . SER A 1 256 ? 8.195 1.325 15.93 1 98.25 256 SER A CA 1
ATOM 2012 C C . SER A 1 256 ? 8.375 1.156 17.438 1 98.25 256 SER A C 1
ATOM 2014 O O . SER A 1 256 ? 7.41 0.932 18.156 1 98.25 256 SER A O 1
ATOM 2016 N N . GLU A 1 257 ? 9.57 1.21 17.891 1 97.94 257 GLU A N 1
ATOM 2017 C CA . GLU A 1 257 ? 9.875 1.071 19.312 1 97.94 257 GLU A CA 1
ATOM 2018 C C . GLU A 1 257 ? 9.234 2.195 20.125 1 97.94 257 GLU A C 1
ATOM 2020 O O . GLU A 1 257 ? 8.695 1.957 21.203 1 97.94 257 GLU A O 1
ATOM 2025 N N . ILE A 1 258 ? 9.273 3.357 19.609 1 97.88 258 ILE A N 1
ATOM 2026 C CA . ILE A 1 258 ? 8.766 4.535 20.297 1 97.88 258 ILE A CA 1
ATOM 2027 C C . ILE A 1 258 ? 7.242 4.496 20.328 1 97.88 258 ILE A C 1
ATOM 2029 O O . ILE A 1 258 ? 6.625 4.801 21.359 1 97.88 258 ILE A O 1
ATOM 2033 N N . THR A 1 259 ? 6.602 4.125 19.234 1 96.81 259 THR A N 1
ATOM 2034 C CA . THR A 1 259 ? 5.156 4.238 19.078 1 96.81 259 THR A CA 1
ATOM 2035 C C . THR A 1 259 ? 4.461 2.955 19.531 1 96.81 259 THR A C 1
ATOM 2037 O O . THR A 1 259 ? 3.26 2.957 19.812 1 96.81 259 THR A O 1
ATOM 2040 N N . GLY A 1 260 ? 5.207 1.846 19.5 1 95.56 260 GLY A N 1
ATOM 2041 C CA . GLY A 1 260 ? 4.609 0.542 19.75 1 95.56 260 GLY A CA 1
ATOM 2042 C C . GLY A 1 260 ? 3.875 -0.014 18.547 1 95.56 260 GLY A C 1
ATOM 2043 O O . GLY A 1 260 ? 3.23 -1.061 18.625 1 95.56 260 GLY A O 1
ATOM 2044 N N . ILE A 1 261 ? 3.93 0.645 17.422 1 95.62 261 ILE A N 1
ATOM 2045 C CA . ILE A 1 261 ? 3.27 0.214 16.203 1 95.62 261 ILE A CA 1
ATOM 2046 C C . ILE A 1 261 ? 4.312 -0.274 15.203 1 95.62 261 ILE A C 1
ATOM 2048 O O . ILE A 1 261 ? 5.164 0.498 14.758 1 95.62 261 ILE A O 1
ATOM 2052 N N . SER A 1 262 ? 4.23 -1.537 14.836 1 95.19 262 SER A N 1
ATOM 2053 C CA . SER A 1 262 ? 5.18 -2.117 13.891 1 95.19 262 SER A CA 1
ATOM 2054 C C . SER A 1 262 ? 4.508 -2.436 12.555 1 95.19 262 SER A C 1
ATOM 2056 O O . SER A 1 262 ? 3.326 -2.781 12.516 1 95.19 262 SER A O 1
ATOM 2058 N N . PRO A 1 263 ? 5.262 -2.311 11.5 1 96.62 263 PRO A N 1
ATOM 2059 C CA . PRO A 1 263 ? 4.734 -2.807 10.227 1 96.62 263 PRO A CA 1
ATOM 2060 C C . PRO A 1 263 ? 4.488 -4.312 10.242 1 96.62 263 PRO A C 1
ATOM 2062 O O . PRO A 1 263 ? 5.172 -5.051 10.953 1 96.62 263 PRO A O 1
ATOM 2065 N N . GLN A 1 264 ? 3.471 -4.754 9.523 1 96.94 264 GLN A N 1
ATOM 2066 C CA . GLN A 1 264 ? 3.283 -6.188 9.336 1 96.94 264 GLN A CA 1
ATOM 2067 C C . GLN A 1 264 ? 4.488 -6.812 8.633 1 96.94 264 GLN A C 1
ATOM 2069 O O . GLN A 1 264 ? 5.262 -6.113 7.977 1 96.94 264 GLN A O 1
ATOM 2074 N N . PRO A 1 265 ? 4.668 -8.109 8.703 1 95.62 265 PRO A N 1
ATOM 2075 C CA . PRO A 1 265 ? 5.883 -8.75 8.195 1 95.62 265 PRO A CA 1
ATOM 2076 C C . PRO A 1 265 ? 6.062 -8.562 6.691 1 95.62 265 PRO A C 1
ATOM 2078 O O . PRO A 1 265 ? 7.195 -8.438 6.215 1 95.62 265 PRO A O 1
ATOM 2081 N N . ASN A 1 266 ? 5.004 -8.516 5.969 1 96.38 266 ASN A N 1
ATOM 2082 C CA . ASN A 1 266 ? 5.109 -8.414 4.516 1 96.38 266 ASN A CA 1
ATOM 2083 C C . ASN A 1 266 ? 4.98 -6.969 4.047 1 96.38 266 ASN A C 1
ATOM 2085 O O . ASN A 1 266 ? 4.602 -6.719 2.9 1 96.38 266 ASN A O 1
ATOM 2089 N N . TYR A 1 267 ? 5.246 -6.074 4.957 1 97.81 267 TYR A N 1
ATOM 2090 C CA . TYR A 1 267 ? 5.262 -4.664 4.59 1 97.81 267 TYR A CA 1
ATOM 2091 C C . TYR A 1 267 ? 6.41 -4.359 3.639 1 97.81 267 TYR A C 1
ATOM 2093 O O . TYR A 1 267 ? 7.535 -4.824 3.844 1 97.81 267 TYR A O 1
ATOM 2101 N N . PRO A 1 268 ? 6.184 -3.654 2.539 1 97.56 268 PRO A N 1
ATOM 2102 C CA . PRO A 1 268 ? 7.25 -3.385 1.568 1 97.56 268 PRO A CA 1
ATOM 2103 C C . PRO A 1 268 ? 8.453 -2.676 2.191 1 97.56 268 PRO A C 1
ATOM 2105 O O . PRO A 1 268 ? 8.281 -1.78 3.023 1 97.56 268 PRO A O 1
ATOM 2108 N N . ILE A 1 269 ? 9.68 -3.033 1.849 1 97.31 269 ILE A N 1
ATOM 2109 C CA . ILE A 1 269 ? 10.969 -2.408 2.111 1 97.31 269 ILE A CA 1
ATOM 2110 C C . ILE A 1 269 ? 11.398 -2.701 3.547 1 97.31 269 ILE A C 1
ATOM 2112 O O . ILE A 1 269 ? 12.492 -3.236 3.777 1 97.31 269 ILE A O 1
ATOM 2116 N N . VAL A 1 270 ? 10.477 -2.459 4.523 1 97.69 270 VAL A N 1
ATOM 2117 C CA . VAL A 1 270 ? 11 -2.479 5.887 1 97.69 270 VAL A CA 1
ATOM 2118 C C . VAL A 1 270 ? 10.391 -3.648 6.656 1 97.69 270 VAL A C 1
ATOM 2120 O O . VAL A 1 270 ? 10.766 -3.912 7.801 1 97.69 270 VAL A O 1
ATOM 2123 N N . GLY A 1 271 ? 9.383 -4.328 6.098 1 96.62 271 GLY A N 1
ATOM 2124 C CA . GLY A 1 271 ? 8.867 -5.523 6.75 1 96.62 271 GLY A CA 1
ATOM 2125 C C . GLY A 1 271 ? 9.898 -6.629 6.875 1 96.62 271 GLY A C 1
ATOM 2126 O O . GLY A 1 271 ? 10.828 -6.711 6.07 1 96.62 271 GLY A O 1
ATOM 2127 N N . GLU A 1 272 ? 9.648 -7.484 7.809 1 93.38 272 GLU A N 1
ATOM 2128 C CA . GLU A 1 272 ? 10.594 -8.555 8.094 1 93.38 272 GLU A CA 1
ATOM 2129 C C . GLU A 1 272 ? 10.773 -9.469 6.883 1 93.38 272 GLU A C 1
ATOM 2131 O O . GLU A 1 272 ? 11.867 -9.992 6.652 1 93.38 272 GLU A O 1
ATOM 2136 N N . ASN A 1 273 ? 9.742 -9.594 6.082 1 92.69 273 ASN A N 1
ATOM 2137 C CA . ASN A 1 273 ? 9.75 -10.547 4.973 1 92.69 273 ASN A CA 1
ATOM 2138 C C . ASN A 1 273 ? 10.227 -9.891 3.678 1 92.69 273 ASN A C 1
ATOM 2140 O O . ASN A 1 273 ? 10.375 -10.562 2.656 1 92.69 273 ASN A O 1
ATOM 2144 N N . ALA A 1 274 ? 10.5 -8.617 3.707 1 93.12 274 ALA A N 1
ATOM 2145 C CA . ALA A 1 274 ? 10.727 -7.867 2.475 1 93.12 274 ALA A CA 1
ATOM 2146 C C . ALA A 1 274 ? 11.836 -8.5 1.645 1 93.12 274 ALA A C 1
ATOM 2148 O O . ALA A 1 274 ? 11.797 -8.461 0.413 1 93.12 274 ALA A O 1
ATOM 2149 N N . PHE A 1 275 ? 12.789 -9.148 2.275 1 90.5 275 PHE A N 1
ATOM 2150 C CA . PHE A 1 275 ? 13.93 -9.727 1.57 1 90.5 275 PHE A CA 1
ATOM 2151 C C . PHE A 1 275 ? 14.094 -11.195 1.932 1 90.5 275 PHE A C 1
ATOM 2153 O O . PHE A 1 275 ? 15.219 -11.711 1.979 1 90.5 275 PHE A O 1
ATOM 2160 N N . THR A 1 276 ? 12.992 -11.797 2.193 1 86.94 276 THR A N 1
ATOM 2161 C CA . THR A 1 276 ? 12.977 -13.211 2.545 1 86.94 276 THR A CA 1
ATOM 2162 C C . THR A 1 276 ? 12.305 -14.031 1.45 1 86.94 276 THR A C 1
ATOM 2164 O O . THR A 1 276 ? 11.211 -13.695 0.993 1 86.94 276 THR A O 1
ATOM 2167 N N . HIS A 1 277 ? 12.938 -15.07 1.06 1 85.88 277 HIS A N 1
ATOM 2168 C CA . HIS A 1 277 ? 12.383 -15.977 0.063 1 85.88 277 HIS A CA 1
ATOM 2169 C C . HIS A 1 277 ? 12.023 -17.328 0.685 1 85.88 277 HIS A C 1
ATOM 2171 O O . HIS A 1 277 ? 12.766 -17.844 1.52 1 85.88 277 HIS A O 1
ATOM 2177 N N . LYS A 1 278 ? 10.867 -17.844 0.321 1 81.69 278 LYS A N 1
ATOM 2178 C CA . LYS A 1 278 ? 10.414 -19.094 0.896 1 81.69 278 LYS A CA 1
ATOM 2179 C C . LYS A 1 278 ? 10.133 -20.141 -0.193 1 81.69 278 LYS A C 1
ATOM 2181 O O . LYS A 1 278 ? 10.531 -21.297 -0.075 1 81.69 278 LYS A O 1
ATOM 2186 N N . ALA A 1 279 ? 9.469 -19.766 -1.266 1 73.94 279 ALA A N 1
ATOM 2187 C CA . ALA A 1 279 ? 9.039 -20.719 -2.287 1 73.94 279 ALA A CA 1
ATOM 2188 C C . ALA A 1 279 ? 10.242 -21.422 -2.93 1 73.94 279 ALA A C 1
ATOM 2190 O O . ALA A 1 279 ? 11.18 -20.75 -3.381 1 73.94 279 ALA A O 1
ATOM 2191 N N . GLY A 1 280 ? 10.172 -22.688 -3.002 1 73.31 280 GLY A N 1
ATOM 2192 C CA . GLY A 1 280 ? 11.273 -23.5 -3.486 1 73.31 280 GLY A CA 1
ATOM 2193 C C . GLY A 1 280 ? 11.797 -23.062 -4.84 1 73.31 280 GLY A C 1
ATOM 2194 O O . GLY A 1 280 ? 13 -22.875 -5.02 1 73.31 280 GLY A O 1
ATOM 2195 N N . LEU A 1 281 ? 10.875 -22.875 -5.75 1 72.19 281 LEU A N 1
ATOM 2196 C CA . LEU A 1 281 ? 11.266 -22.469 -7.094 1 72.19 281 LEU A CA 1
ATOM 2197 C C . LEU A 1 281 ? 11.93 -21.094 -7.074 1 72.19 281 LEU A C 1
ATOM 2199 O O . LEU A 1 281 ? 12.875 -20.844 -7.828 1 72.19 281 LEU A O 1
ATOM 2203 N N . HIS A 1 282 ? 11.461 -20.25 -6.219 1 78.88 282 HIS A N 1
ATOM 2204 C CA . HIS A 1 282 ? 12.039 -18.922 -6.105 1 78.88 282 HIS A CA 1
ATOM 2205 C C . HIS A 1 282 ? 13.422 -18.969 -5.465 1 78.88 282 HIS A C 1
ATOM 2207 O O . HIS A 1 282 ? 14.352 -18.297 -5.926 1 78.88 282 HIS A O 1
ATOM 2213 N N . VAL A 1 283 ? 13.523 -19.766 -4.484 1 76.88 283 VAL A N 1
ATOM 2214 C CA . VAL A 1 283 ? 14.805 -19.906 -3.793 1 76.88 283 VAL A CA 1
ATOM 2215 C C . VAL A 1 283 ? 15.852 -20.469 -4.754 1 76.88 283 VAL A C 1
ATOM 2217 O O . VAL A 1 283 ? 16.969 -19.938 -4.836 1 76.88 283 VAL A O 1
ATOM 2220 N N . SER A 1 284 ? 15.453 -21.453 -5.477 1 77.75 284 SER A N 1
ATOM 2221 C CA . SER A 1 284 ? 16.359 -22.047 -6.453 1 77.75 284 SER A CA 1
ATOM 2222 C C . SER A 1 284 ? 16.844 -21.016 -7.465 1 77.75 284 SER A C 1
ATOM 2224 O O . SER A 1 284 ? 18.016 -20.984 -7.832 1 77.75 284 SER A O 1
ATOM 2226 N N . ALA A 1 285 ? 15.969 -20.172 -7.855 1 79 285 ALA A N 1
ATOM 2227 C CA . ALA A 1 285 ? 16.297 -19.156 -8.844 1 79 285 ALA A CA 1
ATOM 2228 C C . ALA A 1 285 ? 17.203 -18.078 -8.242 1 79 285 ALA A C 1
ATOM 2230 O O . ALA A 1 285 ? 18.172 -17.656 -8.867 1 79 285 ALA A O 1
ATOM 2231 N N . VAL A 1 286 ? 16.922 -17.688 -7.086 1 78.56 286 VAL A N 1
ATOM 2232 C CA . VAL A 1 286 ? 17.641 -16.594 -6.426 1 78.56 286 VAL A CA 1
ATOM 2233 C C . VAL A 1 286 ? 19.062 -17.031 -6.105 1 78.56 286 VAL A C 1
ATOM 2235 O O . VAL A 1 286 ? 20 -16.234 -6.16 1 78.56 286 VAL A O 1
ATOM 2238 N N . LEU A 1 287 ? 19.203 -18.297 -5.809 1 78.5 287 LEU A N 1
ATOM 2239 C CA . LEU A 1 287 ? 20.531 -18.844 -5.504 1 78.5 287 LEU A CA 1
ATOM 2240 C C . LEU A 1 287 ? 21.422 -18.828 -6.742 1 78.5 287 LEU A C 1
ATOM 2242 O O . LEU A 1 287 ? 22.641 -18.672 -6.637 1 78.5 287 LEU A O 1
ATOM 2246 N N . LYS A 1 288 ? 20.781 -19 -7.879 1 78.5 288 LYS A N 1
ATOM 2247 C CA . LYS A 1 288 ? 21.516 -18.922 -9.141 1 78.5 288 LYS A CA 1
ATOM 2248 C C . LYS A 1 288 ? 21.844 -17.484 -9.508 1 78.5 288 LYS A C 1
ATOM 2250 O O . LYS A 1 288 ? 22.969 -17.172 -9.914 1 78.5 288 LYS A O 1
ATOM 2255 N N . ASP A 1 289 ? 20.891 -16.641 -9.375 1 83.75 289 ASP A N 1
ATOM 2256 C CA . ASP A 1 289 ? 20.984 -15.211 -9.625 1 83.75 289 ASP A CA 1
ATOM 2257 C C . ASP A 1 289 ? 19.891 -14.445 -8.883 1 83.75 289 ASP A C 1
ATOM 2259 O O . ASP A 1 289 ? 18.719 -14.508 -9.25 1 83.75 289 ASP A O 1
ATOM 2263 N N . PRO A 1 290 ? 20.359 -13.695 -7.879 1 78.94 290 PRO A N 1
ATOM 2264 C CA . PRO A 1 290 ? 19.359 -13.008 -7.059 1 78.94 290 PRO A CA 1
ATOM 2265 C C . PRO A 1 290 ? 18.469 -12.07 -7.867 1 78.94 290 PRO A C 1
ATOM 2267 O O . PRO A 1 290 ? 17.328 -11.797 -7.477 1 78.94 290 PRO A O 1
ATOM 2270 N N . ARG A 1 291 ? 19.031 -11.656 -8.984 1 84.69 291 ARG A N 1
ATOM 2271 C CA . ARG A 1 291 ? 18.312 -10.672 -9.789 1 84.69 291 ARG A CA 1
ATOM 2272 C C . ARG A 1 291 ? 17.047 -11.258 -10.383 1 84.69 291 ARG A C 1
ATOM 2274 O O . ARG A 1 291 ? 16.172 -10.531 -10.859 1 84.69 291 ARG A O 1
ATOM 2281 N N . PHE A 1 292 ? 16.766 -12.531 -10.289 1 79.31 292 PHE A N 1
ATOM 2282 C CA . PHE A 1 292 ? 15.57 -13.164 -10.836 1 79.31 292 PHE A CA 1
ATOM 2283 C C . PHE A 1 292 ? 14.328 -12.75 -10.055 1 79.31 292 PHE A C 1
ATOM 2285 O O . PHE A 1 292 ? 13.273 -12.5 -10.641 1 79.31 292 PHE A O 1
ATOM 2292 N N . TYR A 1 293 ? 14.5 -12.688 -8.742 1 82.06 293 TYR A N 1
ATOM 2293 C CA . TYR A 1 293 ? 13.305 -12.398 -7.953 1 82.06 293 TYR A CA 1
ATOM 2294 C C . TYR A 1 293 ? 13.539 -11.219 -7.02 1 82.06 293 TYR A C 1
ATOM 2296 O O . TYR A 1 293 ? 12.633 -10.797 -6.305 1 82.06 293 TYR A O 1
ATOM 2304 N N . GLU A 1 294 ? 14.766 -10.688 -7.094 1 81.19 294 GLU A N 1
ATOM 2305 C CA . GLU A 1 294 ? 15.102 -9.523 -6.273 1 81.19 294 GLU A CA 1
ATOM 2306 C C . GLU A 1 294 ? 15.383 -8.297 -7.145 1 81.19 294 GLU A C 1
ATOM 2308 O O . GLU A 1 294 ? 16.469 -8.18 -7.727 1 81.19 294 GLU A O 1
ATOM 2313 N N . PHE A 1 295 ? 14.43 -7.484 -7.164 1 83.81 295 PHE A N 1
ATOM 2314 C CA . PHE A 1 295 ? 14.695 -6.195 -7.793 1 83.81 295 PHE A CA 1
ATOM 2315 C C . PHE A 1 295 ? 15.438 -5.27 -6.832 1 83.81 295 PHE A C 1
ATOM 2317 O O . PHE A 1 295 ? 16.312 -4.516 -7.246 1 83.81 295 PHE A O 1
ATOM 2324 N N . LEU A 1 296 ? 15.141 -5.414 -5.594 1 88.81 296 LEU A N 1
ATOM 2325 C CA . LEU A 1 296 ? 15.727 -4.605 -4.531 1 88.81 296 LEU A CA 1
ATOM 2326 C C . LEU A 1 296 ? 16.781 -5.398 -3.768 1 88.81 296 LEU A C 1
ATOM 2328 O O . LEU A 1 296 ? 16.453 -6.27 -2.961 1 88.81 296 LEU A O 1
ATOM 2332 N N . PRO A 1 297 ? 18.047 -5.027 -3.982 1 90.12 297 PRO A N 1
ATOM 2333 C CA . PRO A 1 297 ? 19.062 -5.707 -3.158 1 90.12 297 PRO A CA 1
ATOM 2334 C C . PRO A 1 297 ? 18.969 -5.316 -1.685 1 90.12 297 PRO A C 1
ATOM 2336 O O . PRO A 1 297 ? 18.969 -4.125 -1.357 1 90.12 297 PRO A O 1
ATOM 2339 N N . ALA A 1 298 ? 18.938 -6.309 -0.833 1 91.25 298 ALA A N 1
ATOM 2340 C CA . ALA A 1 298 ? 18.781 -6.086 0.602 1 91.25 298 ALA A CA 1
ATOM 2341 C C . ALA A 1 298 ? 19.891 -5.188 1.145 1 91.25 298 ALA A C 1
ATOM 2343 O O . ALA A 1 298 ? 19.641 -4.359 2.027 1 91.25 298 ALA A O 1
ATOM 2344 N N . GLU A 1 299 ? 21.078 -5.273 0.628 1 91.56 299 GLU A N 1
ATOM 2345 C CA . GLU A 1 299 ? 22.25 -4.57 1.131 1 91.56 299 GLU A CA 1
ATOM 2346 C C . GLU A 1 299 ? 22.094 -3.061 0.977 1 91.56 299 GLU A C 1
ATOM 2348 O O . GLU A 1 299 ? 22.625 -2.291 1.779 1 91.56 299 GLU A O 1
ATOM 2353 N N . VAL A 1 300 ? 21.391 -2.648 -0.046 1 93.81 300 VAL A N 1
ATOM 2354 C CA . VAL A 1 300 ? 21.141 -1.23 -0.291 1 93.81 300 VAL A CA 1
ATOM 2355 C C . VAL A 1 300 ? 20.359 -0.633 0.875 1 93.81 300 VAL A C 1
ATOM 2357 O O . VAL A 1 300 ? 20.5 0.554 1.182 1 93.81 300 VAL A O 1
ATOM 2360 N N . PHE A 1 301 ? 19.672 -1.455 1.575 1 95.44 301 PHE A N 1
ATOM 2361 C CA . PHE A 1 301 ? 18.812 -1.008 2.666 1 95.44 301 PHE A CA 1
ATOM 2362 C C . PHE A 1 301 ? 19.422 -1.368 4.016 1 95.44 301 PHE A C 1
ATOM 2364 O O . PHE A 1 301 ? 18.719 -1.353 5.035 1 95.44 301 PHE A O 1
ATOM 2371 N N . GLY A 1 302 ? 20.656 -1.755 4 1 92.56 302 GLY A N 1
ATOM 2372 C CA . GLY A 1 302 ? 21.328 -2.123 5.23 1 92.56 302 GLY A CA 1
ATOM 2373 C C . GLY A 1 302 ? 20.844 -3.439 5.809 1 92.56 302 GLY A C 1
ATOM 2374 O O . GLY A 1 302 ? 20.938 -3.662 7.02 1 92.56 302 GLY A O 1
ATOM 2375 N N . ARG A 1 303 ? 20.281 -4.223 4.961 1 93 303 ARG A N 1
ATOM 2376 C CA . ARG A 1 303 ? 19.75 -5.508 5.395 1 93 303 ARG A CA 1
ATOM 2377 C C . ARG A 1 303 ? 20.406 -6.66 4.648 1 93 303 ARG A C 1
ATOM 2379 O O . ARG A 1 303 ? 21.375 -6.457 3.918 1 93 303 ARG A O 1
ATOM 2386 N N . GLU A 1 304 ? 19.969 -7.848 4.988 1 87.25 304 GLU A N 1
ATOM 2387 C CA . GLU A 1 304 ? 20.484 -9.039 4.324 1 87.25 304 GLU A CA 1
ATOM 2388 C C . GLU A 1 304 ? 19.359 -9.922 3.803 1 87.25 304 GLU A C 1
ATOM 2390 O O . GLU A 1 304 ? 18.281 -10 4.414 1 87.25 304 GLU A O 1
ATOM 2395 N N . ARG A 1 305 ? 19.688 -10.547 2.674 1 85.44 305 ARG A N 1
ATOM 2396 C CA . ARG A 1 305 ? 18.75 -11.539 2.145 1 85.44 305 ARG A CA 1
ATOM 2397 C C . ARG A 1 305 ? 18.641 -12.742 3.078 1 85.44 305 ARG A C 1
ATOM 2399 O O . ARG A 1 305 ? 19.656 -13.219 3.607 1 85.44 305 ARG A O 1
ATOM 2406 N N . THR A 1 306 ? 17.375 -13.195 3.215 1 83.12 306 THR A N 1
ATOM 2407 C CA . THR A 1 306 ? 17.156 -14.383 4.035 1 83.12 306 THR A CA 1
ATOM 2408 C C . THR A 1 306 ? 16.375 -15.438 3.262 1 83.12 306 THR A C 1
ATOM 2410 O O . THR A 1 306 ? 15.562 -15.102 2.395 1 83.12 306 THR A O 1
ATOM 2413 N N . ILE A 1 307 ? 16.672 -16.656 3.471 1 81.88 307 ILE A N 1
ATOM 2414 C CA . ILE A 1 307 ? 15.922 -17.766 2.904 1 81.88 307 ILE A CA 1
ATOM 2415 C C . ILE A 1 307 ? 15.18 -18.516 4.016 1 81.88 307 ILE A C 1
ATOM 2417 O O . ILE A 1 307 ? 15.789 -18.938 4.996 1 81.88 307 ILE A O 1
ATOM 2421 N N . TYR A 1 308 ? 13.906 -18.562 3.869 1 81.62 308 TYR A N 1
ATOM 2422 C CA . TYR A 1 308 ? 13.078 -19.266 4.84 1 81.62 308 TYR A CA 1
ATOM 2423 C C . TYR A 1 308 ? 13.047 -20.766 4.547 1 81.62 308 TYR A C 1
ATOM 2425 O O . TYR A 1 308 ? 12.742 -21.172 3.424 1 81.62 308 TYR A O 1
ATOM 2433 N N . VAL A 1 309 ? 13.32 -21.531 5.57 1 81.12 309 VAL A N 1
ATOM 2434 C CA . VAL A 1 309 ? 13.43 -22.969 5.352 1 81.12 309 VAL A CA 1
ATOM 2435 C C . VAL A 1 309 ? 12.352 -23.688 6.141 1 81.12 309 VAL A C 1
ATOM 2437 O O . VAL A 1 309 ? 12.391 -23.734 7.375 1 81.12 309 VAL A O 1
ATOM 2440 N N . ASP A 1 310 ? 11.383 -24.203 5.348 1 82.88 310 ASP A N 1
ATOM 2441 C CA . ASP A 1 310 ? 10.352 -25.016 5.973 1 82.88 310 ASP A CA 1
ATOM 2442 C C . ASP A 1 310 ? 10.148 -26.328 5.199 1 82.88 310 ASP A C 1
ATOM 2444 O O . ASP A 1 310 ? 11.039 -26.781 4.484 1 82.88 310 ASP A O 1
ATOM 2448 N N . ARG A 1 311 ? 9.016 -27.016 5.473 1 77.56 311 ARG A N 1
ATOM 2449 C CA . ARG A 1 311 ? 8.766 -28.344 4.938 1 77.56 311 ARG A CA 1
ATOM 2450 C C . ARG A 1 311 ? 8.648 -28.312 3.42 1 77.56 311 ARG A C 1
ATOM 2452 O O . ARG A 1 311 ? 8.703 -29.359 2.766 1 77.56 311 ARG A O 1
ATOM 2459 N N . TYR A 1 312 ? 8.656 -27.141 2.887 1 73.62 312 TYR A N 1
ATOM 2460 C CA . TYR A 1 312 ? 8.523 -27.031 1.438 1 73.62 312 TYR A CA 1
ATOM 2461 C C . TYR A 1 312 ? 9.859 -26.703 0.789 1 73.62 312 TYR A C 1
ATOM 2463 O O . TYR A 1 312 ? 9.938 -26.516 -0.428 1 73.62 312 TYR A O 1
ATOM 2471 N N . ALA A 1 313 ? 10.805 -26.625 1.613 1 79.56 313 ALA A N 1
ATOM 2472 C CA . ALA A 1 313 ? 12.133 -26.312 1.1 1 79.56 313 ALA A CA 1
ATOM 2473 C C . ALA A 1 313 ? 12.625 -27.406 0.153 1 79.56 313 ALA A C 1
ATOM 2475 O O . ALA A 1 313 ? 12.336 -28.594 0.356 1 79.56 313 ALA A O 1
ATOM 2476 N N . GLY A 1 314 ? 13.297 -27.031 -0.843 1 75.5 314 GLY A N 1
ATOM 2477 C CA . GLY A 1 314 ? 13.891 -27.969 -1.773 1 75.5 314 GLY A CA 1
ATOM 2478 C C . GLY A 1 314 ? 15.352 -28.266 -1.475 1 75.5 314 GLY A C 1
ATOM 2479 O O . GLY A 1 314 ? 15.93 -27.688 -0.555 1 75.5 314 GLY A O 1
ATOM 2480 N N . LYS A 1 315 ? 15.828 -29.234 -2.221 1 80.06 315 LYS A N 1
ATOM 2481 C CA . LYS A 1 315 ? 17.219 -29.656 -2.07 1 80.06 315 LYS A CA 1
ATOM 2482 C C . LYS A 1 315 ? 18.172 -28.484 -2.271 1 80.06 315 LYS A C 1
ATOM 2484 O O . LYS A 1 315 ? 19.172 -28.375 -1.56 1 80.06 315 LYS A O 1
ATOM 2489 N N . ASP A 1 316 ? 17.844 -27.641 -3.139 1 79.31 316 ASP A N 1
ATOM 2490 C CA . ASP A 1 316 ? 18.719 -26.516 -3.463 1 79.31 316 ASP A CA 1
ATOM 2491 C C . ASP A 1 316 ? 18.828 -25.562 -2.283 1 79.31 316 ASP A C 1
ATOM 2493 O O . ASP A 1 316 ? 19.891 -24.953 -2.066 1 79.31 316 ASP A O 1
ATOM 2497 N N . THR A 1 317 ? 17.797 -25.438 -1.562 1 79.88 317 THR A N 1
ATOM 2498 C CA . THR A 1 317 ? 17.797 -24.547 -0.406 1 79.88 317 THR A CA 1
ATOM 2499 C C . THR A 1 317 ? 18.719 -25.062 0.684 1 79.88 317 THR A C 1
ATOM 2501 O O . THR A 1 317 ? 19.516 -24.312 1.25 1 79.88 317 THR A O 1
ATOM 2504 N N . ILE A 1 318 ? 18.609 -26.312 0.911 1 82.12 318 ILE A N 1
ATOM 2505 C CA . ILE A 1 318 ? 19.422 -26.938 1.947 1 82.12 318 ILE A CA 1
ATOM 2506 C C . ILE A 1 318 ? 20.891 -26.906 1.538 1 82.12 318 ILE A C 1
ATOM 2508 O O . ILE A 1 318 ? 21.75 -26.547 2.344 1 82.12 318 ILE A O 1
ATOM 2512 N N . ARG A 1 319 ? 21.125 -27.234 0.31 1 82.56 319 ARG A N 1
ATOM 2513 C CA . ARG A 1 319 ? 22.469 -27.234 -0.226 1 82.56 319 ARG A CA 1
ATOM 2514 C C . ARG A 1 319 ? 23.094 -25.844 -0.121 1 82.56 319 ARG A C 1
ATOM 2516 O O . ARG A 1 319 ? 24.266 -25.719 0.245 1 82.56 319 ARG A O 1
ATOM 2523 N N . TYR A 1 320 ? 22.375 -24.844 -0.391 1 78.38 320 TYR A N 1
ATOM 2524 C CA . TYR A 1 320 ? 22.859 -23.469 -0.343 1 78.38 320 TYR A CA 1
ATOM 2525 C C . TYR A 1 320 ? 23.359 -23.109 1.05 1 78.38 320 TYR A C 1
ATOM 2527 O O . TYR A 1 320 ? 24.453 -22.578 1.201 1 78.38 320 TYR A O 1
ATOM 2535 N N . TYR A 1 321 ? 22.562 -23.422 2.002 1 77.56 321 TYR A N 1
ATOM 2536 C CA . TYR A 1 321 ? 22.938 -23.047 3.365 1 77.56 321 TYR A CA 1
ATOM 2537 C C . TYR A 1 321 ? 24.125 -23.875 3.846 1 77.56 321 TYR A C 1
ATOM 2539 O O . TYR A 1 321 ? 25.016 -23.344 4.508 1 77.56 321 TYR A O 1
ATOM 2547 N N . LEU A 1 322 ? 24.109 -25.078 3.477 1 81.75 322 LEU A N 1
ATOM 2548 C CA . LEU A 1 322 ? 25.188 -25.938 3.928 1 81.75 322 LEU A CA 1
ATOM 2549 C C . LEU A 1 322 ? 26.516 -25.547 3.26 1 81.75 322 LEU A C 1
ATOM 2551 O O . LEU A 1 322 ? 27.562 -25.578 3.895 1 81.75 322 LEU A O 1
ATOM 2555 N N . GLU A 1 323 ? 26.406 -25.172 2.059 1 82.88 323 GLU A N 1
ATOM 2556 C CA . GLU A 1 323 ? 27.609 -24.797 1.324 1 82.88 323 GLU A CA 1
ATOM 2557 C C . GLU A 1 323 ? 28.219 -23.516 1.897 1 82.88 323 GLU A C 1
ATOM 2559 O O . GLU A 1 323 ? 29.438 -23.328 1.856 1 82.88 323 GLU A O 1
ATOM 2564 N N . LYS A 1 324 ? 27.375 -22.641 2.354 1 76.12 324 LYS A N 1
ATOM 2565 C CA . LYS A 1 324 ? 27.844 -21.422 2.994 1 76.12 324 LYS A CA 1
ATOM 2566 C C . LYS A 1 324 ? 28.734 -21.75 4.188 1 76.12 324 LYS A C 1
ATOM 2568 O O . LYS A 1 324 ? 29.609 -20.938 4.555 1 76.12 324 LYS A O 1
ATOM 2573 N N . PHE A 1 325 ? 28.547 -22.891 4.691 1 79 325 PHE A N 1
ATOM 2574 C CA . PHE A 1 325 ? 29.344 -23.281 5.852 1 79 325 PHE A CA 1
ATOM 2575 C C . PHE A 1 325 ? 30.375 -24.344 5.477 1 79 325 PHE A C 1
ATOM 2577 O O . PHE A 1 325 ? 30.922 -25.016 6.348 1 79 325 PHE A O 1
ATOM 2584 N N . GLY A 1 326 ? 30.516 -24.531 4.223 1 81.06 326 GLY A N 1
ATOM 2585 C CA . GLY A 1 326 ? 31.562 -25.422 3.738 1 81.06 326 GLY A CA 1
ATOM 2586 C C . GLY A 1 326 ? 31.156 -26.875 3.713 1 81.06 326 GLY A C 1
ATOM 2587 O O . GLY A 1 326 ? 32 -27.766 3.576 1 81.06 326 GLY A O 1
ATOM 2588 N N . ILE A 1 327 ? 29.906 -27.172 3.871 1 83.81 327 ILE A N 1
ATOM 2589 C CA . ILE A 1 327 ? 29.422 -28.547 3.844 1 83.81 327 ILE A CA 1
ATOM 2590 C C . ILE A 1 327 ? 28.875 -28.875 2.457 1 83.81 327 ILE A C 1
ATOM 2592 O O . ILE A 1 327 ? 27.859 -28.312 2.037 1 83.81 327 ILE A O 1
ATOM 2596 N N . ARG A 1 328 ? 29.5 -29.75 1.658 1 85.31 328 ARG A N 1
ATOM 2597 C CA . ARG A 1 328 ? 29.094 -30.078 0.292 1 85.31 328 ARG A CA 1
ATOM 2598 C C . ARG A 1 328 ? 28.734 -31.547 0.157 1 85.31 328 ARG A C 1
ATOM 2600 O O . ARG A 1 328 ? 28.625 -32.062 -0.956 1 85.31 328 ARG A O 1
ATOM 2607 N N . ASP A 1 329 ? 28.344 -32.156 1.23 1 86.38 329 ASP A N 1
ATOM 2608 C CA . ASP A 1 329 ? 28.031 -33.562 1.236 1 86.38 329 ASP A CA 1
ATOM 2609 C C . ASP A 1 329 ? 26.578 -33.812 0.84 1 86.38 329 ASP A C 1
ATOM 2611 O O . ASP A 1 329 ? 25.656 -33.406 1.555 1 86.38 329 ASP A O 1
ATOM 2615 N N . HIS A 1 330 ? 26.375 -34.562 -0.228 1 87.56 330 HIS A N 1
ATOM 2616 C CA . HIS A 1 330 ? 25.047 -34.812 -0.766 1 87.56 330 HIS A CA 1
ATOM 2617 C C . HIS A 1 330 ? 24.219 -35.656 0.207 1 87.56 330 HIS A C 1
ATOM 2619 O O . HIS A 1 330 ? 23 -35.531 0.259 1 87.56 330 HIS A O 1
ATOM 2625 N N . GLY A 1 331 ? 24.859 -36.531 0.834 1 88.81 331 GLY A N 1
ATOM 2626 C CA . GLY A 1 331 ? 24.172 -37.312 1.822 1 88.81 331 GLY A CA 1
ATOM 2627 C C . GLY A 1 331 ? 23.578 -36.5 2.959 1 88.81 331 GLY A C 1
ATOM 2628 O O . GLY A 1 331 ? 22.453 -36.75 3.381 1 88.81 331 GLY A O 1
ATOM 2629 N N . ILE A 1 332 ? 24.375 -35.594 3.434 1 89.31 332 ILE A N 1
ATOM 2630 C CA . ILE A 1 332 ? 23.922 -34.75 4.516 1 89.31 332 ILE A CA 1
ATOM 2631 C C . ILE A 1 332 ? 22.75 -33.875 4.039 1 89.31 332 ILE A C 1
ATOM 2633 O O . ILE A 1 332 ? 21.766 -33.719 4.766 1 89.31 332 ILE A O 1
ATOM 2637 N N . VAL A 1 333 ? 22.812 -33.406 2.83 1 89.19 333 VAL A N 1
ATOM 2638 C CA . VAL A 1 333 ? 21.766 -32.562 2.254 1 89.19 333 VAL A CA 1
ATOM 2639 C C . VAL A 1 333 ? 20.453 -33.344 2.205 1 89.19 333 VAL A C 1
ATOM 2641 O O . VAL A 1 333 ? 19.406 -32.844 2.588 1 89.19 333 VAL A O 1
ATOM 2644 N N . THR A 1 334 ? 20.594 -34.531 1.816 1 88.06 334 THR A N 1
ATOM 2645 C CA . THR A 1 334 ? 19.422 -35.375 1.688 1 88.06 334 THR A CA 1
ATOM 2646 C C . THR A 1 334 ? 18.812 -35.688 3.057 1 88.06 334 THR A C 1
ATOM 2648 O O . THR A 1 334 ? 17.594 -35.656 3.221 1 88.06 334 THR A O 1
ATOM 2651 N N . SER A 1 335 ? 19.672 -36 3.936 1 88.62 335 SER A N 1
ATOM 2652 C CA . SER A 1 335 ? 19.219 -36.281 5.293 1 88.62 335 SER A CA 1
ATOM 2653 C C . SER A 1 335 ? 18.531 -35.062 5.918 1 88.62 335 SER A C 1
ATOM 2655 O O . SER A 1 335 ? 17.484 -35.219 6.543 1 88.62 335 SER A O 1
ATOM 2657 N N . LEU A 1 336 ? 19.125 -33.969 5.707 1 87.44 336 LEU A N 1
ATOM 2658 C CA . LEU A 1 336 ? 18.562 -32.75 6.285 1 87.44 336 LEU A CA 1
ATOM 2659 C C . LEU A 1 336 ? 17.25 -32.406 5.613 1 87.44 336 LEU A C 1
ATOM 2661 O O . LEU A 1 336 ? 16.328 -31.906 6.273 1 87.44 336 LEU A O 1
ATOM 2665 N N . LEU A 1 337 ? 17.219 -32.562 4.375 1 85.94 337 LEU A N 1
ATOM 2666 C CA . LEU A 1 337 ? 15.984 -32.312 3.646 1 85.94 337 LEU A CA 1
ATOM 2667 C C . LEU A 1 337 ? 14.836 -33.125 4.203 1 85.94 337 LEU A C 1
ATOM 2669 O O . LEU A 1 337 ? 13.719 -32.625 4.375 1 85.94 337 LEU A O 1
ATOM 2673 N N . ARG A 1 338 ? 15.125 -34.312 4.457 1 84.06 338 ARG A N 1
ATOM 2674 C CA . ARG A 1 338 ? 14.117 -35.188 5.023 1 84.06 338 ARG A CA 1
ATOM 2675 C C . ARG A 1 338 ? 13.648 -34.688 6.383 1 84.06 338 ARG A C 1
ATOM 2677 O O . ARG A 1 338 ? 12.453 -34.719 6.684 1 84.06 338 ARG A O 1
ATOM 2684 N N . LYS A 1 339 ? 14.594 -34.281 7.137 1 85.06 339 LYS A N 1
ATOM 2685 C CA . LYS A 1 339 ? 14.273 -33.75 8.461 1 85.06 339 LYS A CA 1
ATOM 2686 C C . LYS A 1 339 ? 13.414 -32.5 8.359 1 85.06 339 LYS A C 1
ATOM 2688 O O . LYS A 1 339 ? 12.445 -32.312 9.109 1 85.06 339 LYS A O 1
ATOM 2693 N N . VAL A 1 340 ? 13.828 -31.641 7.453 1 84.25 340 VAL A N 1
ATOM 2694 C CA . VAL A 1 340 ? 13.117 -30.391 7.266 1 84.25 340 VAL A CA 1
ATOM 2695 C C . VAL A 1 340 ? 11.695 -30.672 6.777 1 84.25 340 VAL A C 1
ATOM 2697 O O . VAL A 1 340 ? 10.734 -30.062 7.258 1 84.25 340 VAL A O 1
ATOM 2700 N N . LYS A 1 341 ? 11.555 -31.578 5.91 1 80.19 341 LYS A N 1
ATOM 2701 C CA . LYS A 1 341 ? 10.258 -31.875 5.316 1 80.19 341 LYS A CA 1
ATOM 2702 C C . LYS A 1 341 ? 9.328 -32.531 6.34 1 80.19 341 LYS A C 1
ATOM 2704 O O . LYS A 1 341 ? 8.109 -32.438 6.219 1 80.19 341 LYS A O 1
ATOM 2709 N N . SER A 1 342 ? 9.992 -33.094 7.344 1 79.38 342 SER A N 1
ATOM 2710 C CA . SER A 1 342 ? 9.211 -33.812 8.359 1 79.38 342 SER A CA 1
ATOM 2711 C C . SER A 1 342 ? 8.891 -32.875 9.531 1 79.38 342 SER A C 1
ATOM 2713 O O . SER A 1 342 ? 8.047 -33.219 10.367 1 79.38 342 SER A O 1
ATOM 2715 N N . SER A 1 343 ? 9.562 -31.812 9.461 1 77.88 343 SER A N 1
ATOM 2716 C CA . SER A 1 343 ? 9.391 -30.906 10.594 1 77.88 343 SER A CA 1
ATOM 2717 C C . SER A 1 343 ? 8.234 -29.938 10.359 1 77.88 343 SER A C 1
ATOM 2719 O O . SER A 1 343 ? 8 -29.5 9.234 1 77.88 343 SER A O 1
ATOM 2721 N N . ARG A 1 344 ? 7.543 -29.656 11.406 1 71.75 344 ARG A N 1
ATOM 2722 C CA . ARG A 1 344 ? 6.461 -28.688 11.328 1 71.75 344 ARG A CA 1
ATOM 2723 C C . ARG A 1 344 ? 6.977 -27.266 11.586 1 71.75 344 ARG A C 1
ATOM 2725 O O . ARG A 1 344 ? 6.273 -26.297 11.328 1 71.75 344 ARG A O 1
ATOM 2732 N N . GLU A 1 345 ? 8.18 -27.172 12.094 1 77.44 345 GLU A N 1
ATOM 2733 C CA . GLU A 1 345 ? 8.797 -25.891 12.414 1 77.44 345 GLU A CA 1
ATOM 2734 C C . GLU A 1 345 ? 9.82 -25.5 11.352 1 77.44 345 GLU A C 1
ATOM 2736 O O . GLU A 1 345 ? 10.5 -26.344 10.789 1 77.44 345 GLU A O 1
ATOM 2741 N N . PRO A 1 346 ? 9.82 -24.203 11.133 1 79.56 346 PRO A N 1
ATOM 2742 C CA . PRO A 1 346 ? 10.859 -23.75 10.203 1 79.56 346 PRO A CA 1
ATOM 2743 C C . PRO A 1 346 ? 12.266 -23.891 10.773 1 79.56 346 PRO A C 1
ATOM 2745 O O . PRO A 1 346 ? 12.438 -24.016 11.992 1 79.56 346 PRO A O 1
ATOM 2748 N N . PHE A 1 347 ? 13.164 -24.062 9.875 1 80.31 347 PHE A N 1
ATOM 2749 C CA . PHE A 1 347 ? 14.562 -24.172 10.281 1 80.31 347 PHE A CA 1
ATOM 2750 C C . PHE A 1 347 ? 15.289 -22.844 10.055 1 80.31 347 PHE A C 1
ATOM 2752 O O . PHE A 1 347 ? 15.211 -22.266 8.977 1 80.31 347 PHE A O 1
ATOM 2759 N N . THR A 1 348 ? 15.859 -22.391 11.188 1 75.31 348 THR A N 1
ATOM 2760 C CA . THR A 1 348 ? 16.812 -21.312 11.008 1 75.31 348 THR A CA 1
ATOM 2761 C C . THR A 1 348 ? 18.125 -21.828 10.445 1 75.31 348 THR A C 1
ATOM 2763 O O . THR A 1 348 ? 18.359 -23.047 10.422 1 75.31 348 THR A O 1
ATOM 2766 N N . TRP A 1 349 ? 18.859 -20.906 9.922 1 74.12 349 TRP A N 1
ATOM 2767 C CA . TRP A 1 349 ? 20.141 -21.344 9.406 1 74.12 349 TRP A CA 1
ATOM 2768 C C . TRP A 1 349 ? 21 -21.969 10.508 1 74.12 349 TRP A C 1
ATOM 2770 O O . TRP A 1 349 ? 21.734 -22.922 10.273 1 74.12 349 TRP A O 1
ATOM 2780 N N . GLU A 1 350 ? 20.812 -21.453 11.656 1 77 350 GLU A N 1
ATOM 2781 C CA . GLU A 1 350 ? 21.547 -22 12.789 1 77 350 GLU A CA 1
ATOM 2782 C C . GLU A 1 350 ? 21.125 -23.438 13.094 1 77 350 GLU A C 1
ATOM 2784 O O . GLU A 1 350 ? 21.969 -24.297 13.328 1 77 350 GLU A O 1
ATOM 2789 N N . LYS A 1 351 ? 19.828 -23.531 13.039 1 81.44 351 LYS A N 1
ATOM 2790 C CA . LYS A 1 351 ? 19.297 -24.859 13.305 1 81.44 351 LYS A CA 1
ATOM 2791 C C . LYS A 1 351 ? 19.734 -25.859 12.227 1 81.44 351 LYS A C 1
ATOM 2793 O O . LYS A 1 351 ? 20.016 -27.016 12.523 1 81.44 351 LYS A O 1
ATOM 2798 N N . LEU A 1 352 ? 19.766 -25.438 11.008 1 82.69 352 LEU A N 1
ATOM 2799 C CA . LEU A 1 352 ? 20.188 -26.297 9.906 1 82.69 352 LEU A CA 1
ATOM 2800 C C . LEU A 1 352 ? 21.641 -26.719 10.07 1 82.69 352 LEU A C 1
ATOM 2802 O O . LEU A 1 352 ? 21.984 -27.875 9.828 1 82.69 352 LEU A O 1
ATOM 2806 N N . LEU A 1 353 ? 22.391 -25.75 10.562 1 82.5 353 LEU A N 1
ATOM 2807 C CA . LEU A 1 353 ? 23.812 -26.031 10.773 1 82.5 353 LEU A CA 1
ATOM 2808 C C . LEU A 1 353 ? 24.016 -27.016 11.922 1 82.5 353 LEU A C 1
ATOM 2810 O O . LEU A 1 353 ? 24.859 -27.906 11.844 1 82.5 353 LEU A O 1
ATOM 2814 N N . GLU A 1 354 ? 23.266 -26.75 12.898 1 84.75 354 GLU A N 1
ATOM 2815 C CA . GLU A 1 354 ? 23.344 -27.656 14.047 1 84.75 354 GLU A CA 1
ATOM 2816 C C . GLU A 1 354 ? 22.969 -29.078 13.648 1 84.75 354 GLU A C 1
ATOM 2818 O O . GLU A 1 354 ? 23.625 -30.031 14.062 1 84.75 354 GLU A O 1
ATOM 2823 N N . GLU A 1 355 ? 21.938 -29.203 12.906 1 87.56 355 GLU A N 1
ATOM 2824 C CA . GLU A 1 355 ? 21.469 -30.516 12.461 1 87.56 355 GLU A CA 1
ATOM 2825 C C . GLU A 1 355 ? 22.484 -31.156 11.516 1 87.56 355 GLU A C 1
ATOM 2827 O O . GLU A 1 355 ? 22.656 -32.375 11.516 1 87.56 355 GLU A O 1
ATOM 2832 N N . ALA A 1 356 ? 23.078 -30.422 10.695 1 87.62 356 ALA A N 1
ATOM 2833 C CA . ALA A 1 356 ? 24.094 -30.922 9.766 1 87.62 356 ALA A CA 1
ATOM 2834 C C . ALA A 1 356 ? 25.281 -31.516 10.516 1 87.62 356 ALA A C 1
ATOM 2836 O O . ALA A 1 356 ? 25.812 -32.531 10.109 1 87.62 356 ALA A O 1
ATOM 2837 N N . ARG A 1 357 ? 25.625 -30.828 11.555 1 82.75 357 ARG A N 1
ATOM 2838 C CA . ARG A 1 357 ? 26.734 -31.297 12.383 1 82.75 357 ARG A CA 1
ATOM 2839 C C . ARG A 1 357 ? 26.391 -32.625 13.055 1 82.75 357 ARG A C 1
ATOM 2841 O O . ARG A 1 357 ? 27.25 -33.5 13.203 1 82.75 357 ARG A O 1
ATOM 2848 N N . ARG A 1 358 ? 25.125 -32.781 13.414 1 84.62 358 ARG A N 1
ATOM 2849 C CA . ARG A 1 358 ? 24.656 -34.031 14.062 1 84.62 358 ARG A CA 1
ATOM 2850 C C . ARG A 1 358 ? 24.672 -35.188 13.086 1 84.62 358 ARG A C 1
ATOM 2852 O O . ARG A 1 358 ? 24.969 -36.312 13.484 1 84.62 358 ARG A O 1
ATOM 2859 N N . VAL A 1 359 ? 24.312 -34.969 11.836 1 81.12 359 VAL A N 1
ATOM 2860 C CA . VAL A 1 359 ? 24.234 -36.031 10.82 1 81.12 359 VAL A CA 1
ATOM 2861 C C . VAL A 1 359 ? 25.641 -36.469 10.422 1 81.12 359 VAL A C 1
ATOM 2863 O O . VAL A 1 359 ? 25.875 -37.625 10.086 1 81.12 359 VAL A O 1
ATOM 2866 N N . LYS A 1 360 ? 26.609 -35.531 10.336 1 78.12 360 LYS A N 1
ATOM 2867 C CA . LYS A 1 360 ? 28 -35.812 9.984 1 78.12 360 LYS A CA 1
ATOM 2868 C C . LYS A 1 360 ? 28.672 -36.688 11.047 1 78.12 360 LYS A C 1
ATOM 2870 O O . LYS A 1 360 ? 29.531 -37.531 10.727 1 78.12 360 LYS A O 1
ATOM 2875 N N . GLU A 1 361 ? 28.297 -36.5 12.297 1 66.62 361 GLU A N 1
ATOM 2876 C CA . GLU A 1 361 ? 28.875 -37.344 13.352 1 66.62 361 GLU A CA 1
ATOM 2877 C C . GLU A 1 361 ? 28.266 -38.719 13.359 1 66.62 361 GLU A C 1
ATOM 2879 O O . GLU A 1 361 ? 28.953 -39.719 13.609 1 66.62 361 GLU A O 1
ATOM 2884 N N . MET B 1 1 ? -13.273 -8.508 -12.586 1 97.06 1 MET B N 1
ATOM 2885 C CA . MET B 1 1 ? -13.32 -9.711 -11.758 1 97.06 1 MET B CA 1
ATOM 2886 C C . MET B 1 1 ? -12.102 -9.789 -10.844 1 97.06 1 MET B C 1
ATOM 2888 O O . MET B 1 1 ? -11.133 -9.047 -11.031 1 97.06 1 MET B O 1
ATOM 2892 N N . VAL B 1 2 ? -12.234 -10.617 -9.797 1 98.81 2 VAL B N 1
ATOM 2893 C CA . VAL B 1 2 ? -11.141 -10.805 -8.852 1 98.81 2 VAL B CA 1
ATOM 2894 C C . VAL B 1 2 ? -10.852 -12.297 -8.68 1 98.81 2 VAL B C 1
ATOM 2896 O O . VAL B 1 2 ? -11.781 -13.109 -8.586 1 98.81 2 VAL B O 1
ATOM 2899 N N . LEU B 1 3 ? -9.594 -12.672 -8.773 1 98.94 3 LEU B N 1
ATOM 2900 C CA . LEU B 1 3 ? -9.086 -13.992 -8.422 1 98.94 3 LEU B CA 1
ATOM 2901 C C . LEU B 1 3 ? -8.328 -13.945 -7.098 1 98.94 3 LEU B C 1
ATOM 2903 O O . LEU B 1 3 ? -7.359 -13.195 -6.961 1 98.94 3 LEU B O 1
ATOM 2907 N N . ASP B 1 4 ? -8.812 -14.672 -6.129 1 98.94 4 ASP B N 1
ATOM 2908 C CA . ASP B 1 4 ? -8.07 -14.742 -4.875 1 98.94 4 ASP B CA 1
ATOM 2909 C C . ASP B 1 4 ? -7.051 -15.883 -4.898 1 98.94 4 ASP B C 1
ATOM 2911 O O . ASP B 1 4 ? -7.395 -17.016 -5.227 1 98.94 4 ASP B O 1
ATOM 2915 N N . SER B 1 5 ? -5.863 -15.555 -4.613 1 98.88 5 SER B N 1
ATOM 2916 C CA . SER B 1 5 ? -4.777 -16.531 -4.621 1 98.88 5 SER B CA 1
ATOM 2917 C C . SER B 1 5 ? -4.234 -16.766 -3.217 1 98.88 5 SER B C 1
ATOM 2919 O O . SER B 1 5 ? -3.062 -17.109 -3.049 1 98.88 5 SER B O 1
ATOM 2921 N N . THR B 1 6 ? -5.004 -16.578 -2.143 1 98.88 6 THR B N 1
ATOM 2922 C CA . THR B 1 6 ? -4.586 -16.766 -0.757 1 98.88 6 THR B CA 1
ATOM 2923 C C . THR B 1 6 ? -4.074 -18.188 -0.536 1 98.88 6 THR B C 1
ATOM 2925 O O . THR B 1 6 ? -3.105 -18.391 0.193 1 98.88 6 THR B O 1
ATOM 2928 N N . LEU B 1 7 ? -4.641 -19.109 -1.188 1 98.62 7 LEU B N 1
ATOM 2929 C CA . LEU B 1 7 ? -4.34 -20.516 -0.95 1 98.62 7 LEU B CA 1
ATOM 2930 C C . LEU B 1 7 ? -3.154 -20.969 -1.792 1 98.62 7 LEU B C 1
ATOM 2932 O O . LEU B 1 7 ? -2.629 -22.062 -1.592 1 98.62 7 LEU B O 1
ATOM 2936 N N . ARG B 1 8 ? -2.74 -20.172 -2.703 1 97.62 8 ARG B N 1
ATOM 2937 C CA . ARG B 1 8 ? -1.568 -20.5 -3.508 1 97.62 8 ARG B CA 1
ATOM 2938 C C . ARG B 1 8 ? -0.442 -19.5 -3.264 1 97.62 8 ARG B C 1
ATOM 2940 O O . ARG B 1 8 ? 0.523 -19.797 -2.561 1 97.62 8 ARG B O 1
ATOM 2947 N N . GLU B 1 9 ? -0.602 -18.219 -3.762 1 97 9 GLU B N 1
ATOM 2948 C CA . GLU B 1 9 ? 0.383 -17.172 -3.535 1 97 9 GLU B CA 1
ATOM 2949 C C . GLU B 1 9 ? 0.538 -16.859 -2.047 1 97 9 GLU B C 1
ATOM 2951 O O . GLU B 1 9 ? 1.652 -16.656 -1.562 1 97 9 GLU B O 1
ATOM 2956 N N . GLY B 1 10 ? -0.617 -16.797 -1.355 1 97.38 10 GLY B N 1
ATOM 2957 C CA . GLY B 1 10 ? -0.583 -16.531 0.073 1 97.38 10 GLY B CA 1
ATOM 2958 C C . GLY B 1 10 ? 0.249 -17.531 0.848 1 97.38 10 GLY B C 1
ATOM 2959 O O . GLY B 1 10 ? 0.9 -17.172 1.833 1 97.38 10 GLY B O 1
ATOM 2960 N N . GLU B 1 11 ? 0.263 -18.734 0.409 1 94.88 11 GLU B N 1
ATOM 2961 C CA . GLU B 1 11 ? 0.979 -19.797 1.103 1 94.88 11 GLU B CA 1
ATOM 2962 C C . GLU B 1 11 ? 2.484 -19.688 0.876 1 94.88 11 GLU B C 1
ATOM 2964 O O . GLU B 1 11 ? 3.27 -20.359 1.562 1 94.88 11 GLU B O 1
ATOM 2969 N N . GLN B 1 12 ? 2.865 -18.859 -0.033 1 92.62 12 GLN B N 1
ATOM 2970 C CA . GLN B 1 12 ? 4.285 -18.609 -0.265 1 92.62 12 GLN B CA 1
ATOM 2971 C C . GLN B 1 12 ? 4.832 -17.594 0.721 1 92.62 12 GLN B C 1
ATOM 2973 O O . GLN B 1 12 ? 6.02 -17.25 0.682 1 92.62 12 GLN B O 1
ATOM 2978 N N . THR B 1 13 ? 4 -17.047 1.61 1 94.12 13 THR B N 1
ATOM 2979 C CA . THR B 1 13 ? 4.441 -16.188 2.697 1 94.12 13 THR B CA 1
ATOM 2980 C C . THR B 1 13 ? 5.258 -16.969 3.721 1 94.12 13 THR B C 1
ATOM 2982 O O . THR B 1 13 ? 4.828 -18.031 4.176 1 94.12 13 THR B O 1
ATOM 2985 N N . PRO B 1 14 ? 6.43 -16.484 4.07 1 90.31 14 PRO B N 1
ATOM 2986 C CA . PRO B 1 14 ? 7.195 -17.172 5.109 1 90.31 14 PRO B CA 1
ATOM 2987 C C . PRO B 1 14 ? 6.371 -17.453 6.363 1 90.31 14 PRO B C 1
ATOM 2989 O O . PRO B 1 14 ? 5.719 -16.547 6.891 1 90.31 14 PRO B O 1
ATOM 2992 N N . GLY B 1 15 ? 6.348 -18.703 6.77 1 87.5 15 GLY B N 1
ATOM 2993 C CA . GLY B 1 15 ? 5.66 -19.094 7.992 1 87.5 15 GLY B CA 1
ATOM 2994 C C . GLY B 1 15 ? 4.246 -19.594 7.75 1 87.5 15 GLY B C 1
ATOM 2995 O O . GLY B 1 15 ? 3.617 -20.141 8.656 1 87.5 15 GLY B O 1
ATOM 2996 N N . VAL B 1 16 ? 3.748 -19.516 6.578 1 92.19 16 VAL B N 1
ATOM 2997 C CA . VAL B 1 16 ? 2.363 -19.891 6.289 1 92.19 16 VAL B CA 1
ATOM 2998 C C . VAL B 1 16 ? 2.314 -21.266 5.652 1 92.19 16 VAL B C 1
ATOM 3000 O O . VAL B 1 16 ? 2.986 -21.516 4.648 1 92.19 16 VAL B O 1
ATOM 3003 N N . ASN B 1 17 ? 1.611 -22.172 6.223 1 90.31 17 ASN B N 1
ATOM 3004 C CA . ASN B 1 17 ? 1.28 -23.516 5.754 1 90.31 17 ASN B CA 1
ATOM 3005 C C . ASN B 1 17 ? -0.133 -23.922 6.168 1 90.31 17 ASN B C 1
ATOM 3007 O O . ASN B 1 17 ? -0.42 -24.062 7.355 1 90.31 17 ASN B O 1
ATOM 3011 N N . TYR B 1 18 ? -0.95 -24.078 5.215 1 95.06 18 TYR B N 1
ATOM 3012 C CA . TYR B 1 18 ? -2.336 -24.406 5.523 1 95.06 18 TYR B CA 1
ATOM 3013 C C . TYR B 1 18 ? -2.531 -25.922 5.609 1 95.06 18 TYR B C 1
ATOM 3015 O O . TYR B 1 18 ? -1.986 -26.672 4.797 1 95.06 18 TYR B O 1
ATOM 3023 N N . THR B 1 19 ? -3.262 -26.406 6.617 1 95.25 19 THR B N 1
ATOM 3024 C CA . THR B 1 19 ? -3.781 -27.766 6.57 1 95.25 19 THR B CA 1
ATOM 3025 C C . THR B 1 19 ? -4.902 -27.891 5.543 1 95.25 19 THR B C 1
ATOM 3027 O O . THR B 1 19 ? -5.461 -26.875 5.109 1 95.25 19 THR B O 1
ATOM 3030 N N . PRO B 1 20 ? -5.203 -29.125 5.121 1 97.12 20 PRO B N 1
ATOM 3031 C CA . PRO B 1 20 ? -6.32 -29.297 4.188 1 97.12 20 PRO B CA 1
ATOM 3032 C C . PRO B 1 20 ? -7.621 -28.688 4.703 1 97.12 20 PRO B C 1
ATOM 3034 O O . PRO B 1 20 ? -8.359 -28.062 3.934 1 97.12 20 PRO B O 1
ATOM 3037 N N . GLU B 1 21 ? -7.867 -28.797 6.031 1 97.81 21 GLU B N 1
ATOM 3038 C CA . GLU B 1 21 ? -9.086 -28.266 6.625 1 97.81 21 GLU B CA 1
ATOM 3039 C C . GLU B 1 21 ? -9.078 -26.734 6.617 1 97.81 21 GLU B C 1
ATOM 3041 O O . GLU B 1 21 ? -10.109 -26.109 6.367 1 97.81 21 GLU B O 1
ATOM 3046 N N . GLN B 1 22 ? -7.945 -26.188 6.883 1 98.25 22 GLN B N 1
ATOM 3047 C CA . GLN B 1 22 ? -7.805 -24.75 6.852 1 98.25 22 GLN B CA 1
ATOM 3048 C C . GLN B 1 22 ? -7.996 -24.203 5.441 1 98.25 22 GLN B C 1
ATOM 3050 O O . GLN B 1 22 ? -8.609 -23.141 5.25 1 98.25 22 GLN B O 1
ATOM 3055 N N . ARG B 1 23 ? -7.441 -24.922 4.445 1 98.31 23 ARG B N 1
ATOM 3056 C CA . ARG B 1 23 ? -7.66 -24.562 3.047 1 98.31 23 ARG B CA 1
ATOM 3057 C C . ARG B 1 23 ? -9.148 -24.5 2.723 1 98.31 23 ARG B C 1
ATOM 3059 O O . ARG B 1 23 ? -9.609 -23.547 2.082 1 98.31 23 ARG B O 1
ATOM 3066 N N . LEU B 1 24 ? -9.82 -25.5 3.135 1 98.62 24 LEU B N 1
ATOM 3067 C CA . LEU B 1 24 ? -11.25 -25.562 2.875 1 98.62 24 LEU B CA 1
ATOM 3068 C C . LEU B 1 24 ? -11.984 -24.406 3.551 1 98.62 24 LEU B C 1
ATOM 3070 O O . LEU B 1 24 ? -12.859 -23.797 2.947 1 98.62 24 LEU B O 1
ATOM 3074 N N . GLU B 1 25 ? -11.625 -24.141 4.816 1 98.69 25 GLU B N 1
ATOM 3075 C CA . GLU B 1 25 ? -12.25 -23.062 5.562 1 98.69 25 GLU B CA 1
ATOM 3076 C C . GLU B 1 25 ? -12.07 -21.719 4.848 1 98.69 25 GLU B C 1
ATOM 3078 O O . GLU B 1 25 ? -13.023 -20.938 4.727 1 98.69 25 GLU B O 1
ATOM 3083 N N . ILE B 1 26 ? -10.93 -21.438 4.371 1 98.88 26 ILE B N 1
ATOM 3084 C CA . ILE B 1 26 ? -10.625 -20.188 3.672 1 98.88 26 ILE B CA 1
ATOM 3085 C C . ILE B 1 26 ? -11.383 -20.141 2.348 1 98.88 26 ILE B C 1
ATOM 3087 O O . ILE B 1 26 ? -11.961 -19.109 1.99 1 98.88 26 ILE B O 1
ATOM 3091 N N . ALA B 1 27 ? -11.422 -21.266 1.645 1 98.88 27 ALA B N 1
ATOM 3092 C CA . ALA B 1 27 ? -12.109 -21.312 0.356 1 98.88 27 ALA B CA 1
ATOM 3093 C C . ALA B 1 27 ? -13.594 -21 0.512 1 98.88 27 ALA B C 1
ATOM 3095 O O . ALA B 1 27 ? -14.172 -20.281 -0.297 1 98.88 27 ALA B O 1
ATOM 3096 N N . ILE B 1 28 ? -14.195 -21.578 1.533 1 98.81 28 ILE B N 1
ATOM 3097 C CA . ILE B 1 28 ? -15.617 -21.359 1.786 1 98.81 28 ILE B CA 1
ATOM 3098 C C . ILE B 1 28 ? -15.867 -19.875 2.086 1 98.81 28 ILE B C 1
ATOM 3100 O O . ILE B 1 28 ? -16.812 -19.281 1.566 1 98.81 28 ILE B O 1
ATOM 3104 N N . ALA B 1 29 ? -15.031 -19.297 2.912 1 98.81 29 ALA B N 1
ATOM 3105 C CA . ALA B 1 29 ? -15.156 -17.891 3.256 1 98.81 29 ALA B CA 1
ATOM 3106 C C . ALA B 1 29 ? -15.031 -17 2.016 1 98.81 29 ALA B C 1
ATOM 3108 O O . ALA B 1 29 ? -15.773 -16.031 1.862 1 98.81 29 ALA B O 1
ATOM 3109 N N . LEU B 1 30 ? -14.102 -17.312 1.147 1 98.94 30 LEU B N 1
ATOM 3110 C CA . LEU B 1 30 ? -13.875 -16.547 -0.074 1 98.94 30 LEU B CA 1
ATOM 3111 C C . LEU B 1 30 ? -15.055 -16.703 -1.029 1 98.94 30 LEU B C 1
ATOM 3113 O O . LEU B 1 30 ? -15.43 -15.742 -1.715 1 98.94 30 LEU B O 1
ATOM 3117 N N . ASP B 1 31 ? -15.57 -17.906 -1.113 1 98.88 31 ASP B N 1
ATOM 3118 C CA . ASP B 1 31 ? -16.766 -18.125 -1.911 1 98.88 31 ASP B CA 1
ATOM 3119 C C . ASP B 1 31 ? -17.922 -17.266 -1.426 1 98.88 31 ASP B C 1
ATOM 3121 O O . ASP B 1 31 ? -18.688 -16.734 -2.232 1 98.88 31 ASP B O 1
ATOM 3125 N N . GLU B 1 32 ? -18.047 -17.125 -0.111 1 98.69 32 GLU B N 1
ATOM 3126 C CA . GLU B 1 32 ? -19.109 -16.312 0.476 1 98.69 32 GLU B CA 1
ATOM 3127 C C . GLU B 1 32 ? -18.922 -14.836 0.115 1 98.69 32 GLU B C 1
ATOM 3129 O O . GLU B 1 32 ? -19.891 -14.117 -0.1 1 98.69 32 GLU B O 1
ATOM 3134 N N . VAL B 1 33 ? -17.688 -14.375 0.095 1 98.75 33 VAL B N 1
ATOM 3135 C CA . VAL B 1 33 ? -17.391 -13 -0.307 1 98.75 33 VAL B CA 1
ATOM 3136 C C . VAL B 1 33 ? -17.859 -12.773 -1.743 1 98.75 33 VAL B C 1
ATOM 3138 O O . VAL B 1 33 ? -18.297 -11.672 -2.092 1 98.75 33 VAL B O 1
ATOM 3141 N N . GLY B 1 34 ? -17.719 -13.773 -2.57 1 98.75 34 GLY B N 1
ATOM 3142 C CA . GLY B 1 34 ? -18.219 -13.695 -3.932 1 98.75 34 GLY B CA 1
ATOM 3143 C C . GLY B 1 34 ? -17.125 -13.477 -4.965 1 98.75 34 GLY B C 1
ATOM 3144 O O . GLY B 1 34 ? -17.391 -12.945 -6.047 1 98.75 34 GLY B O 1
ATOM 3145 N N . VAL B 1 35 ? -15.898 -13.844 -4.66 1 98.81 35 VAL B N 1
ATOM 3146 C CA . VAL B 1 35 ? -14.844 -13.688 -5.652 1 98.81 35 VAL B CA 1
ATOM 3147 C C . VAL B 1 35 ? -15.148 -14.547 -6.875 1 98.81 35 VAL B C 1
ATOM 3149 O O . VAL B 1 35 ? -15.977 -15.461 -6.809 1 98.81 35 VAL B O 1
ATOM 3152 N N . ASP B 1 36 ? -14.539 -14.211 -7.965 1 98.75 36 ASP B N 1
ATOM 3153 C CA . ASP B 1 36 ? -14.859 -14.891 -9.219 1 98.75 36 ASP B CA 1
ATOM 3154 C C . ASP B 1 36 ? -14.039 -16.156 -9.391 1 98.75 36 ASP B C 1
ATOM 3156 O O . ASP B 1 36 ? -14.516 -17.141 -9.953 1 98.75 36 ASP B O 1
ATOM 3160 N N . PHE B 1 37 ? -12.797 -16.109 -8.93 1 98.81 37 PHE B N 1
ATOM 3161 C CA . PHE B 1 37 ? -11.875 -17.234 -9 1 98.81 37 PHE B CA 1
ATOM 3162 C C . PHE B 1 37 ? -11.172 -17.438 -7.668 1 98.81 37 PHE B C 1
ATOM 3164 O O . PHE B 1 37 ? -10.914 -16.469 -6.941 1 98.81 37 PHE B O 1
ATOM 3171 N N . ILE B 1 38 ? -10.875 -18.656 -7.336 1 98.88 38 ILE B N 1
ATOM 3172 C CA . ILE B 1 38 ? -9.906 -18.969 -6.301 1 98.88 38 ILE B CA 1
ATOM 3173 C C . ILE B 1 38 ? -8.797 -19.844 -6.887 1 98.88 38 ILE B C 1
ATOM 3175 O O . ILE B 1 38 ? -9.07 -20.875 -7.508 1 98.88 38 ILE B O 1
ATOM 3179 N N . GLU B 1 39 ? -7.609 -19.328 -6.844 1 98.81 39 GLU B N 1
ATOM 3180 C CA . GLU B 1 39 ? -6.449 -20.172 -7.117 1 98.81 39 GLU B CA 1
ATOM 3181 C C . GLU B 1 39 ? -6.09 -21.031 -5.902 1 98.81 39 GLU B C 1
ATOM 3183 O O . GLU B 1 39 ? -5.492 -20.531 -4.945 1 98.81 39 GLU B O 1
ATOM 3188 N N . ILE B 1 40 ? -6.367 -22.266 -6.004 1 98.19 40 ILE B N 1
ATOM 3189 C CA . ILE B 1 40 ? -6.496 -23.031 -4.77 1 98.19 40 ILE B CA 1
ATOM 3190 C C . ILE B 1 40 ? -5.191 -23.781 -4.48 1 98.19 40 ILE B C 1
ATOM 3192 O O . ILE B 1 40 ? -5.086 -24.5 -3.482 1 98.19 40 ILE B O 1
ATOM 3196 N N . GLY B 1 41 ? -4.164 -23.594 -5.359 1 97 41 GLY B N 1
ATOM 3197 C CA . GLY B 1 41 ? -2.871 -24.188 -5.043 1 97 41 GLY B CA 1
ATOM 3198 C C . GLY B 1 41 ? -2.17 -24.781 -6.25 1 97 41 GLY B C 1
ATOM 3199 O O . GLY B 1 41 ? -2.664 -24.672 -7.375 1 97 41 GLY B O 1
ATOM 3200 N N . HIS B 1 42 ? -0.965 -25.25 -6.043 1 95.38 42 HIS B N 1
ATOM 3201 C CA . HIS B 1 42 ? -0.173 -26.047 -6.969 1 95.38 42 HIS B CA 1
ATOM 3202 C C . HIS B 1 42 ? -0.112 -27.516 -6.52 1 95.38 42 HIS B C 1
ATOM 3204 O O . HIS B 1 42 ? 0.583 -27.844 -5.559 1 95.38 42 HIS B O 1
ATOM 3210 N N . PRO B 1 43 ? -0.823 -28.359 -7.23 1 95 43 PRO B N 1
ATOM 3211 C CA . PRO B 1 43 ? -1.035 -29.719 -6.711 1 95 43 PRO B CA 1
ATOM 3212 C C . PRO B 1 43 ? 0.251 -30.531 -6.664 1 95 43 PRO B C 1
ATOM 3214 O O . PRO B 1 43 ? 0.333 -31.516 -5.922 1 95 43 PRO B O 1
ATOM 3217 N N . ALA B 1 44 ? 1.277 -30.156 -7.387 1 90.31 44 ALA B N 1
ATOM 3218 C CA . ALA B 1 44 ? 2.516 -30.922 -7.441 1 90.31 44 ALA B CA 1
ATOM 3219 C C . ALA B 1 44 ? 3.422 -30.594 -6.262 1 90.31 44 ALA B C 1
ATOM 3221 O O . ALA B 1 44 ? 4.445 -31.25 -6.055 1 90.31 44 ALA B O 1
ATOM 3222 N N . VAL B 1 45 ? 3.062 -29.641 -5.426 1 86.81 45 VAL B N 1
ATOM 3223 C CA . VAL B 1 45 ? 3.938 -29.125 -4.375 1 86.81 45 VAL B CA 1
ATOM 3224 C C . VAL B 1 45 ? 4.008 -30.125 -3.227 1 86.81 45 VAL B C 1
ATOM 3226 O O . VAL B 1 45 ? 5.094 -30.422 -2.715 1 86.81 45 VAL B O 1
ATOM 3229 N N . SER B 1 46 ? 2.875 -30.625 -2.789 1 86.75 46 SER B N 1
ATOM 3230 C CA . SER B 1 46 ? 2.846 -31.562 -1.671 1 86.75 46 SER B CA 1
ATOM 3231 C C . SER B 1 46 ? 1.521 -32.312 -1.617 1 86.75 46 SER B C 1
ATOM 3233 O O . SER B 1 46 ? 0.519 -31.859 -2.172 1 86.75 46 SER B O 1
ATOM 3235 N N . GLU B 1 47 ? 1.541 -33.375 -0.885 1 90.31 47 GLU B N 1
ATOM 3236 C CA . GLU B 1 47 ? 0.337 -34.188 -0.714 1 90.31 47 GLU B CA 1
ATOM 3237 C C . GLU B 1 47 ? -0.744 -33.406 0.035 1 90.31 47 GLU B C 1
ATOM 3239 O O . GLU B 1 47 ? -1.935 -33.562 -0.246 1 90.31 47 GLU B O 1
ATOM 3244 N N . ASP B 1 48 ? -0.388 -32.656 1.003 1 90.56 48 ASP B N 1
ATOM 3245 C CA . ASP B 1 48 ? -1.338 -31.859 1.782 1 90.56 48 ASP B CA 1
ATOM 3246 C C . ASP B 1 48 ? -2.037 -30.812 0.908 1 90.56 48 ASP B C 1
ATOM 3248 O O . ASP B 1 48 ? -3.244 -30.594 1.041 1 90.56 48 ASP B O 1
ATOM 3252 N N . VAL B 1 49 ? -1.256 -30.219 0.076 1 94.44 49 VAL B N 1
ATOM 3253 C CA . VAL B 1 49 ? -1.831 -29.25 -0.851 1 94.44 49 VAL B CA 1
ATOM 3254 C C . VAL B 1 49 ? -2.816 -29.938 -1.784 1 94.44 49 VAL B C 1
ATOM 3256 O O . VAL B 1 49 ? -3.949 -29.484 -1.956 1 94.44 49 VAL B O 1
ATOM 3259 N N . PHE B 1 50 ? -2.357 -31.094 -2.295 1 96.62 50 PHE B N 1
ATOM 3260 C CA . PHE B 1 50 ? -3.184 -31.875 -3.213 1 96.62 50 PHE B CA 1
ATOM 3261 C C . PHE B 1 50 ? -4.484 -32.312 -2.539 1 96.62 50 PHE B C 1
ATOM 3263 O O . PHE B 1 50 ? -5.566 -32.125 -3.1 1 96.62 50 PHE B O 1
ATOM 3270 N N . ARG B 1 51 ? -4.383 -32.812 -1.377 1 96.75 51 ARG B N 1
ATOM 3271 C CA . ARG B 1 51 ? -5.551 -33.25 -0.622 1 96.75 51 ARG B CA 1
ATOM 3272 C C . ARG B 1 51 ? -6.5 -32.094 -0.349 1 96.75 51 ARG B C 1
ATOM 3274 O O . ARG B 1 51 ? -7.719 -32.219 -0.479 1 96.75 51 ARG B O 1
ATOM 3281 N N . GLY B 1 52 ? -5.957 -30.969 0.083 1 97.62 52 GLY B N 1
ATOM 3282 C CA . GLY B 1 52 ? -6.77 -29.781 0.317 1 97.62 52 GLY B CA 1
ATOM 3283 C C . GLY B 1 52 ? -7.492 -29.312 -0.926 1 97.62 52 GLY B C 1
ATOM 3284 O O . GLY B 1 52 ? -8.648 -28.891 -0.854 1 97.62 52 GLY B O 1
ATOM 3285 N N . MET B 1 53 ? -6.809 -29.391 -2.031 1 98.31 53 MET B N 1
ATOM 3286 C CA . MET B 1 53 ? -7.402 -28.969 -3.299 1 98.31 53 MET B CA 1
ATOM 3287 C C . MET B 1 53 ? -8.57 -29.875 -3.674 1 98.31 53 MET B C 1
ATOM 3289 O O . MET B 1 53 ? -9.609 -29.406 -4.129 1 98.31 53 MET B O 1
ATOM 3293 N N . LYS B 1 54 ? -8.398 -31.141 -3.506 1 97.75 54 LYS B N 1
ATOM 3294 C CA . LYS B 1 54 ? -9.461 -32.094 -3.797 1 97.75 54 LYS B CA 1
ATOM 3295 C C . LYS B 1 54 ? -10.68 -31.844 -2.902 1 97.75 54 LYS B C 1
ATOM 3297 O O . LYS B 1 54 ? -11.82 -31.875 -3.373 1 97.75 54 LYS B O 1
ATOM 3302 N N . LEU B 1 55 ? -10.414 -31.625 -1.602 1 97.56 55 LEU B N 1
ATOM 3303 C CA . LEU B 1 55 ? -11.477 -31.312 -0.652 1 97.56 55 LEU B CA 1
ATOM 3304 C C . LEU B 1 55 ? -12.289 -30.109 -1.112 1 97.56 55 LEU B C 1
ATOM 3306 O O . LEU B 1 55 ? -13.523 -30.125 -1.035 1 97.56 55 LEU B O 1
ATOM 3310 N N . ILE B 1 56 ? -11.641 -29.078 -1.564 1 98.62 56 ILE B N 1
ATOM 3311 C CA . ILE B 1 56 ? -12.297 -27.859 -2.006 1 98.62 56 ILE B CA 1
ATOM 3312 C C . ILE B 1 56 ? -13.117 -28.141 -3.266 1 98.62 56 ILE B C 1
ATOM 3314 O O . ILE B 1 56 ? -14.273 -27.719 -3.369 1 98.62 56 ILE B O 1
ATOM 3318 N N . ALA B 1 57 ? -12.531 -28.844 -4.207 1 98.06 57 ALA B N 1
ATOM 3319 C CA . ALA B 1 57 ? -13.172 -29.109 -5.492 1 98.06 57 ALA B CA 1
ATOM 3320 C C . ALA B 1 57 ? -14.453 -29.906 -5.316 1 98.06 57 ALA B C 1
ATOM 3322 O O . ALA B 1 57 ? -15.383 -29.781 -6.121 1 98.06 57 ALA B O 1
ATOM 3323 N N . GLU B 1 58 ? -14.547 -30.672 -4.316 1 97 58 GLU B N 1
ATOM 3324 C CA . GLU B 1 58 ? -15.672 -31.562 -4.086 1 97 58 GLU B CA 1
ATOM 3325 C C . GLU B 1 58 ? -16.812 -30.844 -3.375 1 97 58 GLU B C 1
ATOM 3327 O O . GLU B 1 58 ? -17.906 -31.391 -3.242 1 97 58 GLU B O 1
ATOM 3332 N N . GLN B 1 59 ? -16.656 -29.609 -3.006 1 96.62 59 GLN B N 1
ATOM 3333 C CA . GLN B 1 59 ? -17.641 -28.906 -2.191 1 96.62 59 GLN B CA 1
ATOM 3334 C C . GLN B 1 59 ? -18.766 -28.328 -3.057 1 96.62 59 GLN B C 1
ATOM 3336 O O . GLN B 1 59 ? -19.828 -28 -2.551 1 96.62 59 GLN B O 1
ATOM 3341 N N . GLY B 1 60 ? -18.531 -28.156 -4.383 1 95.81 60 GLY B N 1
ATOM 3342 C CA . GLY B 1 60 ? -19.531 -27.547 -5.238 1 95.81 60 GLY B CA 1
ATOM 3343 C C . GLY B 1 60 ? -19.703 -26.062 -5 1 95.81 60 GLY B C 1
ATOM 3344 O O . GLY B 1 60 ? -20.812 -25.562 -4.953 1 95.81 60 GLY B O 1
ATOM 3345 N N . LEU B 1 61 ? -18.625 -25.359 -4.762 1 97.56 61 LEU B N 1
ATOM 3346 C CA . LEU B 1 61 ? -18.641 -23.922 -4.559 1 97.56 61 LEU B CA 1
ATOM 3347 C C . LEU B 1 61 ? -19.078 -23.203 -5.824 1 97.56 61 LEU B C 1
ATOM 3349 O O . LEU B 1 61 ? -19.078 -23.781 -6.91 1 97.56 61 LEU B O 1
ATOM 3353 N N . ASN B 1 62 ? -19.562 -21.953 -5.73 1 97.31 62 ASN B N 1
ATOM 3354 C CA . ASN B 1 62 ? -20.016 -21.141 -6.859 1 97.31 62 ASN B CA 1
ATOM 3355 C C . ASN B 1 62 ? -18.828 -20.562 -7.641 1 97.31 62 ASN B C 1
ATOM 3357 O O . ASN B 1 62 ? -18.953 -20.266 -8.828 1 97.31 62 ASN B O 1
ATOM 3361 N N . VAL B 1 63 ? -17.75 -20.406 -7.008 1 98.12 63 VAL B N 1
ATOM 3362 C CA . VAL B 1 63 ? -16.547 -19.766 -7.531 1 98.12 63 VAL B CA 1
ATOM 3363 C C . VAL B 1 63 ? -15.852 -20.688 -8.523 1 98.12 63 VAL B C 1
ATOM 3365 O O . VAL B 1 63 ? -15.969 -21.922 -8.43 1 98.12 63 VAL B O 1
ATOM 3368 N N . GLU B 1 64 ? -15.203 -20.109 -9.531 1 98.38 64 GLU B N 1
ATOM 3369 C CA . GLU B 1 64 ? -14.336 -20.891 -10.398 1 98.38 64 GLU B CA 1
ATOM 3370 C C . GLU B 1 64 ? -13.031 -21.266 -9.695 1 98.38 64 GLU B C 1
ATOM 3372 O O . GLU B 1 64 ? -12.414 -20.422 -9.039 1 98.38 64 GLU B O 1
ATOM 3377 N N . LEU B 1 65 ? -12.648 -22.5 -9.805 1 98.81 65 LEU B N 1
ATOM 3378 C CA . LEU B 1 65 ? -11.438 -22.984 -9.148 1 98.81 65 LEU B CA 1
ATOM 3379 C C . LEU B 1 65 ? -10.312 -23.172 -10.156 1 98.81 65 LEU B C 1
ATOM 3381 O O . LEU B 1 65 ? -10.523 -23.719 -11.234 1 98.81 65 LEU B O 1
ATOM 3385 N N . LEU B 1 66 ? -9.141 -22.625 -9.844 1 98.69 66 LEU B N 1
ATOM 3386 C CA . LEU B 1 66 ? -7.961 -22.656 -10.703 1 98.69 66 LEU B CA 1
ATOM 3387 C C . LEU B 1 66 ? -6.773 -23.266 -9.969 1 98.69 66 LEU B C 1
ATOM 3389 O O . LEU B 1 66 ? -6.531 -22.953 -8.797 1 98.69 66 LEU B O 1
ATOM 3393 N N . ALA B 1 67 ? -6.094 -24.188 -10.594 1 98.69 67 ALA B N 1
ATOM 3394 C CA . ALA B 1 67 ? -4.867 -24.781 -10.07 1 98.69 67 ALA B CA 1
ATOM 3395 C C . ALA B 1 67 ? -3.643 -24.25 -10.812 1 98.69 67 ALA B C 1
ATOM 3397 O O . ALA B 1 67 ? -3.684 -24.047 -12.023 1 98.69 67 ALA B O 1
ATOM 3398 N N . HIS B 1 68 ? -2.59 -24.016 -10.102 1 97.69 68 HIS B N 1
ATOM 3399 C CA . HIS B 1 68 ? -1.316 -23.562 -10.641 1 97.69 68 HIS B CA 1
ATOM 3400 C C . HIS B 1 68 ? -0.474 -24.734 -11.133 1 97.69 68 HIS B C 1
ATOM 3402 O O . HIS B 1 68 ? -0.587 -25.844 -10.609 1 97.69 68 HIS B O 1
ATOM 3408 N N . SER B 1 69 ? 0.352 -24.516 -12.18 1 97.69 69 SER B N 1
ATOM 3409 C CA . SER B 1 69 ? 1.113 -25.609 -12.758 1 97.69 69 SER B CA 1
ATOM 3410 C C . SER B 1 69 ? 2.32 -25.094 -13.531 1 97.69 69 SER B C 1
ATOM 3412 O O . SER B 1 69 ? 2.254 -24.047 -14.18 1 97.69 69 SER B O 1
ATOM 3414 N N . ARG B 1 70 ? 3.381 -25.906 -13.57 1 96.25 70 ARG B N 1
ATOM 3415 C CA . ARG B 1 70 ? 4.457 -25.703 -14.531 1 96.25 70 ARG B CA 1
ATOM 3416 C C . ARG B 1 70 ? 4.031 -26.172 -15.922 1 96.25 70 ARG B C 1
ATOM 3418 O O . ARG B 1 70 ? 3.004 -26.828 -16.078 1 96.25 70 ARG B O 1
ATOM 3425 N N . ALA B 1 71 ? 4.871 -25.75 -16.812 1 97.81 71 ALA B N 1
ATOM 3426 C CA . ALA B 1 71 ? 4.617 -26.188 -18.188 1 97.81 71 ALA B CA 1
ATOM 3427 C C . ALA B 1 71 ? 5.145 -27.609 -18.422 1 97.81 71 ALA B C 1
ATOM 3429 O O . ALA B 1 71 ? 6.008 -27.828 -19.266 1 97.81 71 ALA B O 1
ATOM 3430 N N . LEU B 1 72 ? 4.559 -28.531 -17.656 1 97.38 72 LEU B N 1
ATOM 3431 C CA . LEU B 1 72 ? 4.91 -29.953 -17.688 1 97.38 72 LEU B CA 1
ATOM 3432 C C . LEU B 1 72 ? 3.658 -30.828 -17.75 1 97.38 72 LEU B C 1
ATOM 3434 O O . LEU B 1 72 ? 2.691 -30.562 -17.016 1 97.38 72 LEU B O 1
ATOM 3438 N N . ILE B 1 73 ? 3.746 -31.828 -18.578 1 98 73 ILE B N 1
ATOM 3439 C CA . ILE B 1 73 ? 2.613 -32.75 -18.734 1 98 73 ILE B CA 1
ATOM 3440 C C . ILE B 1 73 ? 2.279 -33.375 -17.391 1 98 73 ILE B C 1
ATOM 3442 O O . ILE B 1 73 ? 1.108 -33.5 -17.016 1 98 73 ILE B O 1
ATOM 3446 N N . GLU B 1 74 ? 3.283 -33.812 -16.656 1 97 74 GLU B N 1
ATOM 3447 C CA . GLU B 1 74 ? 3.098 -34.469 -15.359 1 97 74 GLU B CA 1
ATOM 3448 C C . GLU B 1 74 ? 2.357 -33.562 -14.383 1 97 74 GLU B C 1
ATOM 3450 O O . GLU B 1 74 ? 1.532 -34.031 -13.594 1 97 74 GLU B O 1
ATOM 3455 N N . ASP B 1 75 ? 2.662 -32.25 -14.375 1 97.19 75 ASP B N 1
ATOM 3456 C CA . ASP B 1 75 ? 1.98 -31.281 -13.508 1 97.19 75 ASP B CA 1
ATOM 3457 C C . ASP B 1 75 ? 0.511 -31.141 -13.898 1 97.19 75 ASP B C 1
ATOM 3459 O O . ASP B 1 75 ? -0.358 -31.016 -13.031 1 97.19 75 ASP B O 1
ATOM 3463 N N . ILE B 1 76 ? 0.256 -31.156 -15.188 1 98.25 76 ILE B N 1
ATOM 3464 C CA . ILE B 1 76 ? -1.114 -31.047 -15.68 1 98.25 76 ILE B CA 1
ATOM 3465 C C . ILE B 1 76 ? -1.904 -32.281 -15.273 1 98.25 76 ILE B C 1
ATOM 3467 O O . ILE B 1 76 ? -3.084 -32.188 -14.922 1 98.25 76 ILE B O 1
ATOM 3471 N N . ASP B 1 77 ? -1.241 -33.438 -15.312 1 97.75 77 ASP B N 1
ATOM 3472 C CA . ASP B 1 77 ? -1.888 -34.656 -14.844 1 97.75 77 ASP B CA 1
ATOM 3473 C C . ASP B 1 77 ? -2.371 -34.5 -13.406 1 97.75 77 ASP B C 1
ATOM 3475 O O . ASP B 1 77 ? -3.475 -34.938 -13.07 1 97.75 77 ASP B O 1
ATOM 3479 N N . TYR B 1 78 ? -1.555 -33.938 -12.562 1 97.06 78 TYR B N 1
ATOM 3480 C CA . TYR B 1 78 ? -1.94 -33.688 -11.18 1 97.06 78 TYR B CA 1
ATOM 3481 C C . TYR B 1 78 ? -3.148 -32.75 -11.117 1 97.06 78 TYR B C 1
ATOM 3483 O O . TYR B 1 78 ? -4.059 -32.969 -10.305 1 97.06 78 TYR B O 1
ATOM 3491 N N . VAL B 1 79 ? -3.133 -31.75 -11.945 1 98.31 79 VAL B N 1
ATOM 3492 C CA . VAL B 1 79 ? -4.234 -30.781 -11.969 1 98.31 79 VAL B CA 1
ATOM 3493 C C . VAL B 1 79 ? -5.531 -31.5 -12.344 1 98.31 79 VAL B C 1
ATOM 3495 O O . VAL B 1 79 ? -6.566 -31.297 -11.703 1 98.31 79 VAL B O 1
ATOM 3498 N N . LEU B 1 80 ? -5.469 -32.375 -13.359 1 98 80 LEU B N 1
ATOM 3499 C CA . LEU B 1 80 ? -6.637 -33.125 -13.82 1 98 80 LEU B CA 1
ATOM 3500 C C . LEU B 1 80 ? -7.211 -33.969 -12.695 1 98 80 LEU B C 1
ATOM 3502 O O . LEU B 1 80 ? -8.43 -34.125 -12.57 1 98 80 LEU B O 1
ATOM 3506 N N . LYS B 1 81 ? -6.367 -34.469 -11.852 1 97.31 81 LYS B N 1
ATOM 3507 C CA . LYS B 1 81 ? -6.781 -35.375 -10.766 1 97.31 81 LYS B CA 1
ATOM 3508 C C . LYS B 1 81 ? -7.492 -34.594 -9.664 1 97.31 81 LYS B C 1
ATOM 3510 O O . LYS B 1 81 ? -8.188 -35.156 -8.828 1 97.31 81 LYS B O 1
ATOM 3515 N N . THR B 1 82 ? -7.309 -33.281 -9.555 1 96.75 82 THR B N 1
ATOM 3516 C CA . THR B 1 82 ? -7.949 -32.469 -8.523 1 96.75 82 THR B CA 1
ATOM 3517 C C . THR B 1 82 ? -9.414 -32.219 -8.859 1 96.75 82 THR B C 1
ATOM 3519 O O . THR B 1 82 ? -10.227 -31.953 -7.973 1 96.75 82 THR B O 1
ATOM 3522 N N . GLY B 1 83 ? -9.742 -32.188 -10.148 1 95.94 83 GLY B N 1
ATOM 3523 C CA . GLY B 1 83 ? -11.125 -31.969 -10.562 1 95.94 83 GLY B CA 1
ATOM 3524 C C . GLY B 1 83 ? -11.453 -30.5 -10.789 1 95.94 83 GLY B C 1
ATOM 3525 O O . GLY B 1 83 ? -12.625 -30.141 -10.922 1 95.94 83 GLY B O 1
ATOM 3526 N N . VAL B 1 84 ? -10.5 -29.609 -10.867 1 97.25 84 VAL B N 1
ATOM 3527 C CA . VAL B 1 84 ? -10.766 -28.203 -11.109 1 97.25 84 VAL B CA 1
ATOM 3528 C C . VAL B 1 84 ? -10.969 -27.953 -12.602 1 97.25 84 VAL B C 1
ATOM 3530 O O . VAL B 1 84 ? -10.656 -28.828 -13.422 1 97.25 84 VAL B O 1
ATOM 3533 N N . ASP B 1 85 ? -11.445 -26.766 -12.945 1 96.44 85 ASP B N 1
ATOM 3534 C CA . ASP B 1 85 ? -11.797 -26.453 -14.328 1 96.44 85 ASP B CA 1
ATOM 3535 C C . ASP B 1 85 ? -10.695 -25.656 -15.016 1 96.44 85 ASP B C 1
ATOM 3537 O O . ASP B 1 85 ? -10.602 -25.641 -16.25 1 96.44 85 ASP B O 1
ATOM 3541 N N . TRP B 1 86 ? -9.922 -24.953 -14.195 1 98.75 86 TRP B N 1
ATOM 3542 C CA . TRP B 1 86 ? -8.922 -24.047 -14.758 1 98.75 86 TRP B CA 1
ATOM 3543 C C . TRP B 1 86 ? -7.516 -24.484 -14.352 1 98.75 86 TRP B C 1
ATOM 3545 O O . TRP B 1 86 ? -7.301 -24.953 -13.234 1 98.75 86 TRP B O 1
ATOM 3555 N N . VAL B 1 87 ? -6.57 -24.312 -15.289 1 98.88 87 VAL B N 1
ATOM 3556 C CA . VAL B 1 87 ? -5.156 -24.484 -14.969 1 98.88 87 VAL B CA 1
ATOM 3557 C C . VAL B 1 87 ? -4.387 -23.219 -15.344 1 98.88 87 VAL B C 1
ATOM 3559 O O . VAL B 1 87 ? -4.66 -22.609 -16.375 1 98.88 87 VAL B O 1
ATOM 3562 N N . GLY B 1 88 ? -3.629 -22.703 -14.43 1 98.75 88 GLY B N 1
ATOM 3563 C CA . GLY B 1 88 ? -2.666 -21.656 -14.719 1 98.75 88 GLY B CA 1
ATOM 3564 C C . GLY B 1 88 ? -1.271 -22.188 -14.992 1 98.75 88 GLY B C 1
ATOM 3565 O O . GLY B 1 88 ? -0.592 -22.672 -14.086 1 98.75 88 GLY B O 1
ATOM 3566 N N . ILE B 1 89 ? -0.833 -22.047 -16.219 1 98.81 89 ILE B N 1
ATOM 3567 C CA . ILE B 1 89 ? 0.484 -22.516 -16.656 1 98.81 89 ILE B CA 1
ATOM 3568 C C . ILE B 1 89 ? 1.443 -21.328 -16.75 1 98.81 89 ILE B C 1
ATOM 3570 O O . ILE B 1 89 ? 1.121 -20.312 -17.359 1 98.81 89 ILE B O 1
ATOM 3574 N N . PHE B 1 90 ? 2.576 -21.453 -16.109 1 98 90 PHE B N 1
ATOM 3575 C CA . PHE B 1 90 ? 3.521 -20.344 -16.125 1 98 90 PHE B CA 1
ATOM 3576 C C . PHE B 1 90 ? 4.879 -20.797 -16.656 1 98 90 PHE B C 1
ATOM 3578 O O . PHE B 1 90 ? 5.207 -21.969 -16.594 1 98 90 PHE B O 1
ATOM 3585 N N . PHE B 1 91 ? 5.582 -19.875 -17.188 1 97.81 91 PHE B N 1
ATOM 3586 C CA . PHE B 1 91 ? 6.949 -20.078 -17.656 1 97.81 91 PHE B CA 1
ATOM 3587 C C . PHE B 1 91 ? 7.684 -18.75 -17.781 1 97.81 91 PHE B C 1
ATOM 3589 O O . PHE B 1 91 ? 7.117 -17.766 -18.266 1 97.81 91 PHE B O 1
ATOM 3596 N N . CYS B 1 92 ? 8.922 -18.703 -17.312 1 96.44 92 CYS B N 1
ATOM 3597 C CA . CYS B 1 92 ? 9.711 -17.484 -17.438 1 96.44 92 CYS B CA 1
ATOM 3598 C C . CYS B 1 92 ? 10.391 -17.406 -18.797 1 96.44 92 CYS B C 1
ATOM 3600 O O . CYS B 1 92 ? 11.125 -18.312 -19.188 1 96.44 92 CYS B O 1
ATOM 3602 N N . LEU B 1 93 ? 10.227 -16.281 -19.516 1 97.69 93 LEU B N 1
ATOM 3603 C CA . LEU B 1 93 ? 10.656 -16.219 -20.906 1 97.69 93 LEU B CA 1
ATOM 3604 C C . LEU B 1 93 ? 11.688 -15.125 -21.109 1 97.69 93 LEU B C 1
ATOM 3606 O O . LEU B 1 93 ? 12.094 -14.852 -22.234 1 97.69 93 LEU B O 1
ATOM 3610 N N . SER B 1 94 ? 12.055 -14.477 -20.016 1 95.88 94 SER B N 1
ATOM 3611 C CA . SER B 1 94 ? 13.109 -13.484 -20.172 1 95.88 94 SER B CA 1
ATOM 3612 C C . SER B 1 94 ? 14.414 -14.125 -20.625 1 95.88 94 SER B C 1
ATOM 3614 O O . SER B 1 94 ? 14.664 -15.305 -20.359 1 95.88 94 SER B O 1
ATOM 3616 N N . GLU B 1 95 ? 15.273 -13.336 -21.312 1 95.56 95 GLU B N 1
ATOM 3617 C CA . GLU B 1 95 ? 16.562 -13.844 -21.75 1 95.56 95 GLU B CA 1
ATOM 3618 C C . GLU B 1 95 ? 17.375 -14.367 -20.562 1 95.56 95 GLU B C 1
ATOM 3620 O O . GLU B 1 95 ? 18.062 -15.391 -20.672 1 95.56 95 GLU B O 1
ATOM 3625 N N . ALA B 1 96 ? 17.312 -13.633 -19.5 1 92.25 96 ALA B N 1
ATOM 3626 C CA . ALA B 1 96 ? 18.031 -14.039 -18.297 1 92.25 96 ALA B CA 1
ATOM 3627 C C . ALA B 1 96 ? 17.578 -15.422 -17.828 1 92.25 96 ALA B C 1
ATOM 3629 O O . ALA B 1 96 ? 18.406 -16.266 -17.5 1 92.25 96 ALA B O 1
ATOM 3630 N N . CYS B 1 97 ? 16.281 -15.672 -17.781 1 93.5 97 CYS B N 1
ATOM 3631 C CA . CYS B 1 97 ? 15.742 -16.953 -17.344 1 93.5 97 CYS B CA 1
ATOM 3632 C C . CYS B 1 97 ? 16.109 -18.062 -18.328 1 93.5 97 CYS B C 1
ATOM 3634 O O . CYS B 1 97 ? 16.547 -19.141 -17.922 1 93.5 97 CYS B O 1
ATOM 3636 N N . LEU B 1 98 ? 15.914 -17.781 -19.578 1 96.06 98 LEU B N 1
ATOM 3637 C CA . LEU B 1 98 ? 16.172 -18.781 -20.609 1 96.06 98 LEU B CA 1
ATOM 3638 C C . LEU B 1 98 ? 17.625 -19.219 -20.594 1 96.06 98 LEU B C 1
ATOM 3640 O O . LEU B 1 98 ? 17.922 -20.422 -20.688 1 96.06 98 LEU B O 1
ATOM 3644 N N . ARG B 1 99 ? 18.5 -18.281 -20.391 1 94.12 99 ARG B N 1
ATOM 3645 C CA . ARG B 1 99 ? 19.938 -18.562 -20.469 1 94.12 99 ARG B CA 1
ATOM 3646 C C . ARG B 1 99 ? 20.453 -19.141 -19.156 1 94.12 99 ARG B C 1
ATOM 3648 O O . ARG B 1 99 ? 21.203 -20.109 -19.141 1 94.12 99 ARG B O 1
ATOM 3655 N N . LYS B 1 100 ? 20 -18.531 -18.047 1 91.06 100 LYS B N 1
ATOM 3656 C CA . LYS B 1 100 ? 20.656 -18.828 -16.766 1 91.06 100 LYS B CA 1
ATOM 3657 C C . LYS B 1 100 ? 19.875 -19.859 -15.969 1 91.06 100 LYS B C 1
ATOM 3659 O O . LYS B 1 100 ? 20.469 -20.703 -15.281 1 91.06 100 LYS B O 1
ATOM 3664 N N . ARG B 1 101 ? 18.625 -19.781 -16.047 1 87.81 101 ARG B N 1
ATOM 3665 C CA . ARG B 1 101 ? 17.812 -20.656 -15.203 1 87.81 101 ARG B CA 1
ATOM 3666 C C . ARG B 1 101 ? 17.531 -21.984 -15.898 1 87.81 101 ARG B C 1
ATOM 3668 O O . ARG B 1 101 ? 17.672 -23.047 -15.297 1 87.81 101 ARG B O 1
ATOM 3675 N N . PHE B 1 102 ? 17.125 -21.906 -17.203 1 92.56 102 PHE B N 1
ATOM 3676 C CA . PHE B 1 102 ? 16.641 -23.094 -17.891 1 92.56 102 PHE B CA 1
ATOM 3677 C C . PHE B 1 102 ? 17.688 -23.609 -18.891 1 92.56 102 PHE B C 1
ATOM 3679 O O . PHE B 1 102 ? 17.656 -24.766 -19.281 1 92.56 102 PHE B O 1
ATOM 3686 N N . ARG B 1 103 ? 18.562 -22.734 -19.359 1 94.75 103 ARG B N 1
ATOM 3687 C CA . ARG B 1 103 ? 19.578 -23.078 -20.359 1 94.75 103 ARG B CA 1
ATOM 3688 C C . ARG B 1 103 ? 18.953 -23.656 -21.609 1 94.75 103 ARG B C 1
ATOM 3690 O O . ARG B 1 103 ? 19.375 -24.703 -22.094 1 94.75 103 ARG B O 1
ATOM 3697 N N . ILE B 1 104 ? 17.984 -23 -22.156 1 97.06 104 ILE B N 1
ATOM 3698 C CA . ILE B 1 104 ? 17.312 -23.391 -23.375 1 97.06 104 ILE B CA 1
ATOM 3699 C C . ILE B 1 104 ? 17.047 -22.172 -24.25 1 97.06 104 ILE B C 1
ATOM 3701 O O . ILE B 1 104 ? 17.203 -21.031 -23.781 1 97.06 104 ILE B O 1
ATOM 3705 N N . THR B 1 105 ? 16.703 -22.391 -25.484 1 97.56 105 THR B N 1
ATOM 3706 C CA . THR B 1 105 ? 16.344 -21.312 -26.391 1 97.56 105 THR B CA 1
ATOM 3707 C C . THR B 1 105 ? 14.875 -20.938 -26.25 1 97.56 105 THR B C 1
ATOM 3709 O O . THR B 1 105 ? 14.094 -21.688 -25.656 1 97.56 105 THR B O 1
ATOM 3712 N N . LEU B 1 106 ? 14.547 -19.766 -26.781 1 98.31 106 LEU B N 1
ATOM 3713 C CA . LEU B 1 106 ? 13.148 -19.344 -26.781 1 98.31 106 LEU B CA 1
ATOM 3714 C C . LEU B 1 106 ? 12.273 -20.359 -27.516 1 98.31 106 LEU B C 1
ATOM 3716 O O . LEU B 1 106 ? 11.172 -20.672 -27.062 1 98.31 106 LEU B O 1
ATOM 3720 N N . ASP B 1 107 ? 12.766 -20.875 -28.625 1 98.38 107 ASP B N 1
ATOM 3721 C CA . ASP B 1 107 ? 12.008 -21.844 -29.406 1 98.38 107 ASP B CA 1
ATOM 3722 C C . ASP B 1 107 ? 11.695 -23.094 -28.594 1 98.38 107 ASP B C 1
ATOM 3724 O O . ASP B 1 107 ? 10.57 -23.594 -28.625 1 98.38 107 ASP B O 1
ATOM 3728 N N . HIS B 1 108 ? 12.648 -23.547 -27.922 1 98.31 108 HIS B N 1
ATOM 3729 C CA . HIS B 1 108 ? 12.445 -24.734 -27.094 1 98.31 108 HIS B CA 1
ATOM 3730 C C . HIS B 1 108 ? 11.453 -24.453 -25.969 1 98.31 108 HIS B C 1
ATOM 3732 O O . HIS B 1 108 ? 10.633 -25.312 -25.625 1 98.31 108 HIS B O 1
ATOM 3738 N N . ALA B 1 109 ? 11.602 -23.312 -25.328 1 98.5 109 ALA B N 1
ATOM 3739 C CA . ALA B 1 109 ? 10.664 -22.906 -24.281 1 98.5 109 ALA B CA 1
ATOM 3740 C C . ALA B 1 109 ? 9.234 -22.875 -24.812 1 98.5 109 ALA B C 1
ATOM 3742 O O . ALA B 1 109 ? 8.312 -23.391 -24.172 1 98.5 109 ALA B O 1
ATOM 3743 N N . LEU B 1 110 ? 9.078 -22.297 -25.969 1 98.69 110 LEU B N 1
ATOM 3744 C CA . LEU B 1 110 ? 7.758 -22.172 -26.578 1 98.69 110 LEU B CA 1
ATOM 3745 C C . LEU B 1 110 ? 7.195 -23.547 -26.938 1 98.69 110 LEU B C 1
ATOM 3747 O O . LEU B 1 110 ? 5.98 -23.766 -26.859 1 98.69 110 LEU B O 1
ATOM 3751 N N . GLU B 1 111 ? 8.031 -24.422 -27.312 1 98.56 111 GLU B N 1
ATOM 3752 C CA . GLU B 1 111 ? 7.605 -25.797 -27.578 1 98.56 111 GLU B CA 1
ATOM 3753 C C . GLU B 1 111 ? 7.066 -26.453 -26.312 1 98.56 111 GLU B C 1
ATOM 3755 O O . GLU B 1 111 ? 6.031 -27.125 -26.359 1 98.56 111 GLU B O 1
ATOM 3760 N N . LYS B 1 112 ? 7.758 -26.297 -25.234 1 98.25 112 LYS B N 1
ATOM 3761 C CA . LYS B 1 112 ? 7.316 -26.828 -23.953 1 98.25 112 LYS B CA 1
ATOM 3762 C C . LYS B 1 112 ? 5.965 -26.25 -23.547 1 98.25 112 LYS B C 1
ATOM 3764 O O . LYS B 1 112 ? 5.082 -26.984 -23.109 1 98.25 112 LYS B O 1
ATOM 3769 N N . ILE B 1 113 ? 5.844 -25 -23.688 1 98.69 113 ILE B N 1
ATOM 3770 C CA . ILE B 1 113 ? 4.617 -24.281 -23.344 1 98.69 113 ILE B CA 1
ATOM 3771 C C . ILE B 1 113 ? 3.469 -24.781 -24.219 1 98.69 113 ILE B C 1
ATOM 3773 O O . ILE B 1 113 ? 2.381 -25.078 -23.719 1 98.69 113 ILE B O 1
ATOM 3777 N N . SER B 1 114 ? 3.756 -24.875 -25.516 1 98.75 114 SER B N 1
ATOM 3778 C CA . SER B 1 114 ? 2.746 -25.328 -26.469 1 98.75 114 SER B CA 1
ATOM 3779 C C . SER B 1 114 ? 2.25 -26.719 -26.109 1 98.75 114 SER B C 1
ATOM 3781 O O . SER B 1 114 ? 1.042 -26.969 -26.094 1 98.75 114 SER B O 1
ATOM 3783 N N . ARG B 1 115 ? 3.158 -27.609 -25.859 1 98.69 115 ARG B N 1
ATOM 3784 C CA . ARG B 1 115 ? 2.812 -28.984 -25.516 1 98.69 115 ARG B CA 1
ATOM 3785 C C . ARG B 1 115 ? 1.939 -29.031 -24.266 1 98.69 115 ARG B C 1
ATOM 3787 O O . ARG B 1 115 ? 0.942 -29.75 -24.219 1 98.69 115 ARG B O 1
ATOM 3794 N N . ALA B 1 116 ? 2.299 -28.281 -23.25 1 98.75 116 ALA B N 1
ATOM 3795 C CA . ALA B 1 116 ? 1.564 -28.266 -22 1 98.75 116 ALA B CA 1
ATOM 3796 C C . ALA B 1 116 ? 0.165 -27.688 -22.188 1 98.75 116 ALA B C 1
ATOM 3798 O O . ALA B 1 116 ? -0.814 -28.234 -21.672 1 98.75 116 ALA B O 1
ATOM 3799 N N . ILE B 1 117 ? 0.06 -26.562 -22.922 1 98.81 117 ILE B N 1
ATOM 3800 C CA . ILE B 1 117 ? -1.218 -25.891 -23.125 1 98.81 117 ILE B CA 1
ATOM 3801 C C . ILE B 1 117 ? -2.143 -26.781 -23.938 1 98.81 117 ILE B C 1
ATOM 3803 O O . ILE B 1 117 ? -3.316 -26.953 -23.609 1 98.81 117 ILE B O 1
ATOM 3807 N N . GLU B 1 118 ? -1.631 -27.375 -25 1 98.75 118 GLU B N 1
ATOM 3808 C CA . GLU B 1 118 ? -2.428 -28.266 -25.844 1 98.75 118 GLU B CA 1
ATOM 3809 C C . GLU B 1 118 ? -2.939 -29.453 -25.047 1 98.75 118 GLU B C 1
ATOM 3811 O O . GLU B 1 118 ? -4.105 -29.844 -25.172 1 98.75 118 GLU B O 1
ATOM 3816 N N . TYR B 1 119 ? -2.029 -30.016 -24.281 1 98.75 119 TYR B N 1
ATOM 3817 C CA . TYR B 1 119 ? -2.406 -31.156 -23.453 1 98.75 119 TYR B CA 1
ATOM 3818 C C . TYR B 1 119 ? -3.533 -30.781 -22.5 1 98.75 119 TYR B C 1
ATOM 3820 O O . TYR B 1 119 ? -4.504 -31.531 -22.359 1 98.75 119 TYR B O 1
ATOM 3828 N N . ALA B 1 120 ? -3.436 -29.672 -21.828 1 98.81 120 ALA B N 1
ATOM 3829 C CA . ALA B 1 120 ? -4.461 -29.203 -20.906 1 98.81 120 ALA B CA 1
ATOM 3830 C C . ALA B 1 120 ? -5.793 -28.984 -21.609 1 98.81 120 ALA B C 1
ATOM 3832 O O . ALA B 1 120 ? -6.836 -29.438 -21.141 1 98.81 120 ALA B O 1
ATOM 3833 N N . LYS B 1 121 ? -5.75 -28.344 -22.75 1 98.56 121 LYS B N 1
ATOM 3834 C CA . LYS B 1 121 ? -6.965 -28.047 -23.516 1 98.56 121 LYS B CA 1
ATOM 3835 C C . LYS B 1 121 ? -7.605 -29.328 -24.047 1 98.56 121 LYS B C 1
ATOM 3837 O O . LYS B 1 121 ? -8.828 -29.484 -24 1 98.56 121 LYS B O 1
ATOM 3842 N N . ASP B 1 122 ? -6.789 -30.188 -24.516 1 98.31 122 ASP B N 1
ATOM 3843 C CA . ASP B 1 122 ? -7.273 -31.469 -25.031 1 98.31 122 ASP B CA 1
ATOM 3844 C C . ASP B 1 122 ? -8.016 -32.25 -23.953 1 98.31 122 ASP B C 1
ATOM 3846 O O . ASP B 1 122 ? -8.844 -33.125 -24.266 1 98.31 122 ASP B O 1
ATOM 3850 N N . HIS B 1 123 ? -7.723 -32 -22.797 1 98.38 123 HIS B N 1
ATOM 3851 C CA . HIS B 1 123 ? -8.352 -32.719 -21.703 1 98.38 123 HIS B CA 1
ATOM 3852 C C . HIS B 1 123 ? -9.453 -31.891 -21.047 1 98.38 123 HIS B C 1
ATOM 3854 O O . HIS B 1 123 ? -9.891 -32.188 -19.922 1 98.38 123 HIS B O 1
ATOM 3860 N N . GLY B 1 124 ? -9.812 -30.75 -21.656 1 98 124 GLY B N 1
ATOM 3861 C CA . GLY B 1 124 ? -11.023 -30.031 -21.297 1 98 124 GLY B CA 1
ATOM 3862 C C . GLY B 1 124 ? -10.773 -28.906 -20.312 1 98 124 GLY B C 1
ATOM 3863 O O . GLY B 1 124 ? -11.719 -28.266 -19.859 1 98 124 GLY B O 1
ATOM 3864 N N . LEU B 1 125 ? -9.562 -28.594 -19.969 1 98.69 125 LEU B N 1
ATOM 3865 C CA . LEU B 1 125 ? -9.258 -27.516 -19.031 1 98.69 125 LEU B CA 1
ATOM 3866 C C . LEU B 1 125 ? -9.273 -26.172 -19.75 1 98.69 125 LEU B C 1
ATOM 3868 O O . LEU B 1 125 ? -8.898 -26.078 -20.922 1 98.69 125 LEU B O 1
ATOM 3872 N N . LYS B 1 126 ? -9.773 -25.172 -19.062 1 98.81 126 LYS B N 1
ATOM 3873 C CA . LYS B 1 126 ? -9.492 -23.797 -19.469 1 98.81 126 LYS B CA 1
ATOM 3874 C C . LYS B 1 126 ? -8.094 -23.359 -19.016 1 98.81 126 LYS B C 1
ATOM 3876 O O . LYS B 1 126 ? -7.613 -23.812 -17.969 1 98.81 126 LYS B O 1
ATOM 3881 N N . VAL B 1 127 ? -7.438 -22.469 -19.812 1 98.88 127 VAL B N 1
ATOM 3882 C CA . VAL B 1 127 ? -6.023 -22.219 -19.562 1 98.88 127 VAL B CA 1
ATOM 3883 C C . VAL B 1 127 ? -5.785 -20.734 -19.359 1 98.88 127 VAL B C 1
ATOM 3885 O O . VAL B 1 127 ? -6.211 -19.906 -20.172 1 98.88 127 VAL B O 1
ATOM 3888 N N . ARG B 1 128 ? -5.191 -20.375 -18.281 1 98.88 128 ARG B N 1
ATOM 3889 C CA . ARG B 1 128 ? -4.5 -19.094 -18.094 1 98.88 128 ARG B CA 1
ATOM 3890 C C . ARG B 1 128 ? -2.994 -19.25 -18.266 1 98.88 128 ARG B C 1
ATOM 3892 O O . ARG B 1 128 ? -2.365 -20.062 -17.578 1 98.88 128 ARG B O 1
ATOM 3899 N N . PHE B 1 129 ? -2.443 -18.547 -19.203 1 98.88 129 PHE B N 1
ATOM 3900 C CA . PHE B 1 129 ? -1.002 -18.594 -19.422 1 98.88 129 PHE B CA 1
ATOM 3901 C C . PHE B 1 129 ? -0.325 -17.375 -18.812 1 98.88 129 PHE B C 1
ATOM 3903 O O . PHE B 1 129 ? -0.778 -16.234 -19.016 1 98.88 129 PHE B O 1
ATOM 3910 N N . THR B 1 130 ? 0.708 -17.609 -18 1 98.69 130 THR B N 1
ATOM 3911 C CA . THR B 1 130 ? 1.444 -16.531 -17.359 1 98.69 130 THR B CA 1
ATOM 3912 C C . THR B 1 130 ? 2.908 -16.531 -17.781 1 98.69 130 THR B C 1
ATOM 3914 O O . THR B 1 130 ? 3.701 -17.344 -17.281 1 98.69 130 THR B O 1
ATOM 3917 N N . PRO B 1 131 ? 3.285 -15.648 -18.719 1 98.06 131 PRO B N 1
ATOM 3918 C CA . PRO B 1 131 ? 4.723 -15.391 -18.812 1 98.06 131 PRO B CA 1
ATOM 3919 C C . PRO B 1 131 ? 5.297 -14.773 -17.547 1 98.06 131 PRO B C 1
ATOM 3921 O O . PRO B 1 131 ? 5.188 -13.562 -17.344 1 98.06 131 PRO B O 1
ATOM 3924 N N . GLU B 1 132 ? 5.875 -15.609 -16.734 1 95.31 132 GLU B N 1
ATOM 3925 C CA . GLU B 1 132 ? 6.406 -15.141 -15.453 1 95.31 132 GLU B CA 1
ATOM 3926 C C . GLU B 1 132 ? 7.418 -14.016 -15.656 1 95.31 132 GLU B C 1
ATOM 3928 O O . GLU B 1 132 ? 8.18 -14.023 -16.625 1 95.31 132 GLU B O 1
ATOM 3933 N N . ASP B 1 133 ? 7.453 -13.07 -14.703 1 94.88 133 ASP B N 1
ATOM 3934 C CA . ASP B 1 133 ? 8.312 -11.891 -14.766 1 94.88 133 ASP B CA 1
ATOM 3935 C C . ASP B 1 133 ? 8.047 -11.086 -16.031 1 94.88 133 ASP B C 1
ATOM 3937 O O . ASP B 1 133 ? 8.984 -10.633 -16.703 1 94.88 133 ASP B O 1
ATOM 3941 N N . THR B 1 134 ? 6.801 -10.977 -16.359 1 98.06 134 THR B N 1
ATOM 3942 C CA . THR B 1 134 ? 6.363 -10.352 -17.609 1 98.06 134 THR B CA 1
ATOM 3943 C C . THR B 1 134 ? 7 -8.977 -17.766 1 98.06 134 THR B C 1
ATOM 3945 O O . THR B 1 134 ? 7.477 -8.633 -18.859 1 98.06 134 THR B O 1
ATOM 3948 N N . THR B 1 135 ? 7.07 -8.164 -16.75 1 97.5 135 THR B N 1
ATOM 3949 C CA . THR B 1 135 ? 7.461 -6.758 -16.828 1 97.5 135 THR B CA 1
ATOM 3950 C C . THR B 1 135 ? 8.945 -6.629 -17.172 1 97.5 135 THR B C 1
ATOM 3952 O O . THR B 1 135 ? 9.391 -5.574 -17.625 1 97.5 135 THR B O 1
ATOM 3955 N N . ARG B 1 136 ? 9.695 -7.684 -16.984 1 95.31 136 ARG B N 1
ATOM 3956 C CA . ARG B 1 136 ? 11.125 -7.613 -17.266 1 95.31 136 ARG B CA 1
ATOM 3957 C C . ARG B 1 136 ? 11.508 -8.508 -18.438 1 95.31 136 ARG B C 1
ATOM 3959 O O . ARG B 1 136 ? 12.688 -8.664 -18.75 1 95.31 136 ARG B O 1
ATOM 3966 N N . THR B 1 137 ? 10.555 -9.102 -19 1 97.62 137 THR B N 1
ATOM 3967 C CA . THR B 1 137 ? 10.789 -9.922 -20.188 1 97.62 137 THR B CA 1
ATOM 3968 C C . THR B 1 137 ? 10.852 -9.062 -21.438 1 97.62 137 THR B C 1
ATOM 3970 O O . THR B 1 137 ? 10.07 -8.125 -21.594 1 97.62 137 THR B O 1
ATOM 3973 N N . GLU B 1 138 ? 11.742 -9.344 -22.359 1 98 138 GLU B N 1
ATOM 3974 C CA . GLU B 1 138 ? 11.867 -8.625 -23.625 1 98 138 GLU B CA 1
ATOM 3975 C C . GLU B 1 138 ? 10.578 -8.727 -24.438 1 98 138 GLU B C 1
ATOM 3977 O O . GLU B 1 138 ? 9.977 -9.797 -24.531 1 98 138 GLU B O 1
ATOM 3982 N N . TRP B 1 139 ? 10.219 -7.578 -25.047 1 98.31 139 TRP B N 1
ATOM 3983 C CA . TRP B 1 139 ? 8.961 -7.52 -25.781 1 98.31 139 TRP B CA 1
ATOM 3984 C C . TRP B 1 139 ? 8.93 -8.547 -26.906 1 98.31 139 TRP B C 1
ATOM 3986 O O . TRP B 1 139 ? 7.891 -9.156 -27.172 1 98.31 139 TRP B O 1
ATOM 3996 N N . ALA B 1 140 ? 10.047 -8.727 -27.594 1 98.31 140 ALA B N 1
ATOM 3997 C CA . ALA B 1 140 ? 10.102 -9.68 -28.688 1 98.31 140 ALA B CA 1
ATOM 3998 C C . ALA B 1 140 ? 9.742 -11.086 -28.219 1 98.31 140 ALA B C 1
ATOM 4000 O O . ALA B 1 140 ? 9.016 -11.812 -28.906 1 98.31 140 ALA B O 1
ATOM 4001 N N . ASN B 1 141 ? 10.266 -11.477 -27.047 1 98.69 141 ASN B N 1
ATOM 4002 C CA . ASN B 1 141 ? 9.945 -12.773 -26.469 1 98.69 141 ASN B CA 1
ATOM 4003 C C . ASN B 1 141 ? 8.477 -12.867 -26.062 1 98.69 141 ASN B C 1
ATOM 4005 O O . ASN B 1 141 ? 7.816 -13.875 -26.328 1 98.69 141 ASN B O 1
ATOM 4009 N N . LEU B 1 142 ? 7.98 -11.828 -25.438 1 98.62 142 LEU B N 1
ATOM 4010 C CA . LEU B 1 142 ? 6.594 -11.789 -24.984 1 98.62 142 LEU B CA 1
ATOM 4011 C C . LEU B 1 142 ? 5.633 -11.891 -26.156 1 98.62 142 LEU B C 1
ATOM 4013 O O . LEU B 1 142 ? 4.645 -12.625 -26.094 1 98.62 142 LEU B O 1
ATOM 4017 N N . LYS B 1 143 ? 5.957 -11.102 -27.172 1 98.56 143 LYS B N 1
ATOM 4018 C CA . LYS B 1 143 ? 5.113 -11.078 -28.359 1 98.56 143 LYS B CA 1
ATOM 4019 C C . LYS B 1 143 ? 4.984 -12.469 -28.969 1 98.56 143 LYS B C 1
ATOM 4021 O O . LYS B 1 143 ? 3.887 -12.891 -29.359 1 98.56 143 LYS B O 1
ATOM 4026 N N . ARG B 1 144 ? 6.047 -13.172 -29.078 1 98.62 144 ARG B N 1
ATOM 4027 C CA . ARG B 1 144 ? 6.023 -14.531 -29.609 1 98.62 144 ARG B CA 1
ATOM 4028 C C . ARG B 1 144 ? 5.176 -15.453 -28.734 1 98.62 144 ARG B C 1
ATOM 4030 O O . ARG B 1 144 ? 4.406 -16.266 -29.25 1 98.62 144 ARG B O 1
ATOM 4037 N N . ALA B 1 145 ? 5.363 -15.336 -27.469 1 98.75 145 ALA B N 1
ATOM 4038 C CA . ALA B 1 145 ? 4.625 -16.172 -26.531 1 98.75 145 ALA B CA 1
ATOM 4039 C C . ALA B 1 145 ? 3.131 -15.883 -26.594 1 98.75 145 ALA B C 1
ATOM 4041 O O . ALA B 1 145 ? 2.307 -16.797 -26.516 1 98.75 145 ALA B O 1
ATOM 4042 N N . ILE B 1 146 ? 2.75 -14.617 -26.688 1 98.69 146 ILE B N 1
ATOM 4043 C CA . ILE B 1 146 ? 1.351 -14.211 -26.703 1 98.69 146 ILE B CA 1
ATOM 4044 C C . ILE B 1 146 ? 0.697 -14.648 -28.016 1 98.69 146 ILE B C 1
ATOM 4046 O O . ILE B 1 146 ? -0.457 -15.086 -28.016 1 98.69 146 ILE B O 1
ATOM 4050 N N . ARG B 1 147 ? 1.401 -14.516 -29.109 1 98.56 147 ARG B N 1
ATOM 4051 C CA . ARG B 1 147 ? 0.888 -15.008 -30.375 1 98.56 147 ARG B CA 1
ATOM 4052 C C . ARG B 1 147 ? 0.627 -16.5 -30.328 1 98.56 147 ARG B C 1
ATOM 4054 O O . ARG B 1 147 ? -0.39 -16.984 -30.828 1 98.56 147 ARG B O 1
ATOM 4061 N N . LEU B 1 148 ? 1.598 -17.203 -29.75 1 98.69 148 LEU B N 1
ATOM 4062 C CA . LEU B 1 148 ? 1.41 -18.641 -29.562 1 98.69 148 LEU B CA 1
ATOM 4063 C C . LEU B 1 148 ? 0.16 -18.922 -28.734 1 98.69 148 LEU B C 1
ATOM 4065 O O . LEU B 1 148 ? -0.63 -19.797 -29.078 1 98.69 148 LEU B O 1
ATOM 4069 N N . ALA B 1 149 ? 0.003 -18.203 -27.625 1 98.62 149 ALA B N 1
ATOM 4070 C CA . ALA B 1 149 ? -1.166 -18.359 -26.766 1 98.62 149 ALA B CA 1
ATOM 4071 C C . ALA B 1 149 ? -2.457 -18.125 -27.547 1 98.62 149 ALA B C 1
ATOM 4073 O O . A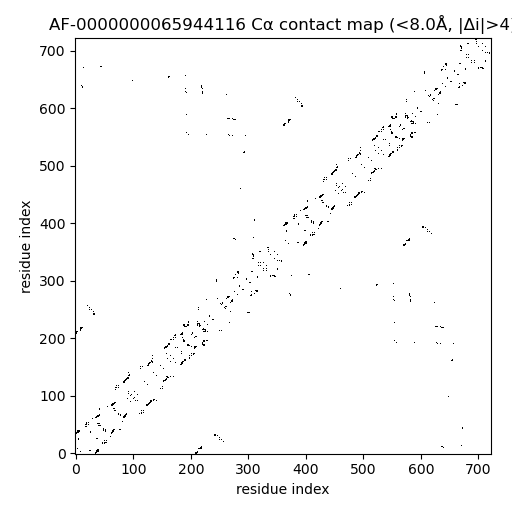LA B 1 149 ? -3.447 -18.828 -27.344 1 98.62 149 ALA B O 1
ATOM 4074 N N . LYS B 1 150 ? -2.447 -17.094 -28.359 1 98.31 150 LYS B N 1
ATOM 4075 C CA . LYS B 1 150 ? -3.607 -16.781 -29.188 1 98.31 150 LYS B CA 1
ATOM 4076 C C . LYS B 1 150 ? -3.918 -17.922 -30.141 1 98.31 150 LYS B C 1
ATOM 4078 O O . LYS B 1 150 ? -5.074 -18.328 -30.297 1 98.31 150 LYS B O 1
ATOM 4083 N N . GLU B 1 151 ? -2.904 -18.422 -30.797 1 98.31 151 GLU B N 1
ATOM 4084 C CA . GLU B 1 151 ? -3.053 -19.531 -31.734 1 98.31 151 GLU B CA 1
ATOM 4085 C C . GLU B 1 151 ? -3.646 -20.766 -31.047 1 98.31 151 GLU B C 1
ATOM 4087 O O . GLU B 1 151 ? -4.461 -21.484 -31.625 1 98.31 151 GLU B O 1
ATOM 4092 N N . LEU B 1 152 ? -3.221 -20.953 -29.844 1 98.56 152 LEU B N 1
ATOM 4093 C CA . LEU B 1 152 ? -3.641 -22.125 -29.094 1 98.56 152 LEU B CA 1
ATOM 4094 C C . LEU B 1 152 ? -4.957 -21.859 -28.375 1 98.56 152 LEU B C 1
ATOM 4096 O O . LEU B 1 152 ? -5.426 -22.703 -27.609 1 98.56 152 LEU B O 1
ATOM 4100 N N . LYS B 1 153 ? -5.52 -20.688 -28.516 1 98.38 153 LYS B N 1
ATOM 4101 C CA . LYS B 1 153 ? -6.809 -20.297 -27.953 1 98.38 153 LYS B CA 1
ATOM 4102 C C . LYS B 1 153 ? -6.781 -20.359 -26.422 1 98.38 153 LYS B C 1
ATOM 4104 O O . LYS B 1 153 ? -7.684 -20.906 -25.797 1 98.38 153 LYS B O 1
ATOM 4109 N N . VAL B 1 154 ? -5.73 -19.891 -25.891 1 98.62 154 VAL B N 1
ATOM 4110 C CA . VAL B 1 154 ? -5.637 -19.703 -24.438 1 98.62 154 VAL B CA 1
ATOM 4111 C C . VAL B 1 154 ? -6.766 -18.797 -23.953 1 98.62 154 VAL B C 1
ATOM 4113 O O . VAL B 1 154 ? -7.168 -17.875 -24.656 1 98.62 154 VAL B O 1
ATOM 4116 N N . ASP B 1 155 ? -7.281 -19.094 -22.781 1 98.81 155 ASP B N 1
ATOM 4117 C CA . ASP B 1 155 ? -8.484 -18.406 -22.312 1 98.81 155 ASP B CA 1
ATOM 4118 C C . ASP B 1 155 ? -8.133 -17.062 -21.688 1 98.81 155 ASP B C 1
ATOM 4120 O O . ASP B 1 155 ? -8.93 -16.125 -21.75 1 98.81 155 ASP B O 1
ATOM 4124 N N . ARG B 1 156 ? -6.969 -16.984 -21.031 1 98.75 156 ARG B N 1
ATOM 4125 C CA . ARG B 1 156 ? -6.52 -15.734 -20.438 1 98.75 156 ARG B CA 1
ATOM 4126 C C . ARG B 1 156 ? -4.996 -15.656 -20.406 1 98.75 156 ARG B C 1
ATOM 4128 O O . ARG B 1 156 ? -4.316 -16.688 -20.328 1 98.75 156 ARG B O 1
ATOM 4135 N N . ILE B 1 157 ? -4.484 -14.477 -20.438 1 98.88 157 ILE B N 1
ATOM 4136 C CA . ILE B 1 157 ? -3.07 -14.203 -20.203 1 98.88 157 ILE B CA 1
ATOM 4137 C C . ILE B 1 157 ? -2.906 -13.414 -18.906 1 98.88 157 ILE B C 1
ATOM 4139 O O . ILE B 1 157 ? -3.643 -12.453 -18.656 1 98.88 157 ILE B O 1
ATOM 4143 N N . SER B 1 158 ? -2.023 -13.875 -18.094 1 98.81 158 SER B N 1
ATOM 4144 C CA . SER B 1 158 ? -1.73 -13.156 -16.844 1 98.81 158 SER B CA 1
ATOM 4145 C C . SER B 1 158 ? -0.441 -12.352 -16.969 1 98.81 158 SER B C 1
ATOM 4147 O O . SER B 1 158 ? 0.615 -12.906 -17.281 1 98.81 158 SER B O 1
ATOM 4149 N N . VAL B 1 159 ? -0.515 -11.094 -16.766 1 98.88 159 VAL B N 1
ATOM 4150 C CA . VAL B 1 159 ? 0.654 -10.227 -16.734 1 98.88 159 VAL B CA 1
ATOM 4151 C C . VAL B 1 159 ? 1.176 -10.109 -15.312 1 98.88 159 VAL B C 1
ATOM 4153 O O . VAL B 1 159 ? 0.486 -9.586 -14.43 1 98.88 159 VAL B O 1
ATOM 4156 N N . ALA B 1 160 ? 2.379 -10.555 -15.109 1 98.31 160 ALA B N 1
ATOM 4157 C CA . ALA B 1 160 ? 2.91 -10.664 -13.758 1 98.31 160 ALA B CA 1
ATOM 4158 C C . ALA B 1 160 ? 4.031 -9.648 -13.523 1 98.31 160 ALA B C 1
ATOM 4160 O O . ALA B 1 160 ? 5.047 -9.672 -14.227 1 98.31 160 ALA B O 1
ATOM 4161 N N . ASP B 1 161 ? 3.82 -8.75 -12.641 1 97.75 161 ASP B N 1
ATOM 4162 C CA . ASP B 1 161 ? 4.918 -7.961 -12.086 1 97.75 161 ASP B CA 1
ATOM 4163 C C . ASP B 1 161 ? 5.594 -8.695 -10.93 1 97.75 161 ASP B C 1
ATOM 4165 O O . ASP B 1 161 ? 5.465 -8.289 -9.773 1 97.75 161 ASP B O 1
ATOM 4169 N N . THR B 1 162 ? 6.391 -9.617 -11.266 1 95.62 162 THR B N 1
ATOM 4170 C CA . THR B 1 162 ? 6.906 -10.656 -10.375 1 95.62 162 THR B CA 1
ATOM 4171 C C . THR B 1 162 ? 7.793 -10.047 -9.297 1 95.62 162 THR B C 1
ATOM 4173 O O . THR B 1 162 ? 7.82 -10.531 -8.164 1 95.62 162 THR B O 1
ATOM 4176 N N . THR B 1 163 ? 8.484 -8.977 -9.586 1 93 163 THR B N 1
ATOM 4177 C CA . THR B 1 163 ? 9.414 -8.406 -8.609 1 93 163 THR B CA 1
ATOM 4178 C C . THR B 1 163 ? 8.805 -7.168 -7.953 1 93 163 THR B C 1
ATOM 4180 O O . THR B 1 163 ? 9.445 -6.523 -7.121 1 93 163 THR B O 1
ATOM 4183 N N . GLY B 1 164 ? 7.531 -6.789 -8.352 1 95 164 GLY B N 1
ATOM 4184 C CA . GLY B 1 164 ? 6.828 -5.676 -7.738 1 95 164 GLY B CA 1
ATOM 4185 C C . GLY B 1 164 ? 7.535 -4.348 -7.922 1 95 164 GLY B C 1
ATOM 4186 O O . GLY B 1 164 ? 7.469 -3.477 -7.055 1 95 164 GLY B O 1
ATOM 4187 N N . SER B 1 165 ? 8.227 -4.168 -9.023 1 90 165 SER B N 1
ATOM 4188 C CA . SER B 1 165 ? 9.117 -3.02 -9.148 1 90 165 SER B CA 1
ATOM 4189 C C . SER B 1 165 ? 8.648 -2.078 -10.258 1 90 165 SER B C 1
ATOM 4191 O O . SER B 1 165 ? 9.195 -0.987 -10.422 1 90 165 SER B O 1
ATOM 4193 N N . THR B 1 166 ? 7.715 -2.48 -11.023 1 97.06 166 THR B N 1
ATOM 4194 C CA . THR B 1 166 ? 7.383 -1.741 -12.242 1 97.06 166 THR B CA 1
ATOM 4195 C C . THR B 1 166 ? 6.621 -0.463 -11.898 1 97.06 166 THR B C 1
ATOM 4197 O O . THR B 1 166 ? 5.77 -0.458 -11.008 1 97.06 166 THR B O 1
ATOM 4200 N N . HIS B 1 167 ? 7.012 0.616 -12.531 1 98.19 167 HIS B N 1
ATOM 4201 C CA . HIS B 1 167 ? 6.285 1.877 -12.422 1 98.19 167 HIS B CA 1
ATOM 4202 C C . HIS B 1 167 ? 4.867 1.744 -12.961 1 98.19 167 HIS B C 1
ATOM 4204 O O . HIS B 1 167 ? 4.648 1.12 -14 1 98.19 167 HIS B O 1
ATOM 4210 N N . PRO B 1 168 ? 3.869 2.379 -12.32 1 98.31 168 PRO B N 1
ATOM 4211 C CA . PRO B 1 168 ? 2.467 2.197 -12.695 1 98.31 168 PRO B CA 1
ATOM 4212 C C . PRO B 1 168 ? 2.195 2.564 -14.156 1 98.31 168 PRO B C 1
ATOM 4214 O O . PRO B 1 168 ? 1.464 1.854 -14.852 1 98.31 168 PRO B O 1
ATOM 4217 N N . LEU B 1 169 ? 2.775 3.619 -14.68 1 98.44 169 LEU B N 1
ATOM 4218 C CA . LEU B 1 169 ? 2.533 4.031 -16.062 1 98.44 169 LEU B CA 1
ATOM 4219 C C . LEU B 1 169 ? 3.176 3.059 -17.031 1 98.44 169 LEU B C 1
ATOM 4221 O O . LEU B 1 169 ? 2.633 2.807 -18.109 1 98.44 169 LEU B O 1
ATOM 4225 N N . ARG B 1 170 ? 4.348 2.539 -16.656 1 98.19 170 ARG B N 1
ATOM 4226 C CA . ARG B 1 170 ? 4.965 1.506 -17.484 1 98.19 170 ARG B CA 1
ATOM 4227 C C . ARG B 1 170 ? 4.117 0.239 -17.5 1 98.19 170 ARG B C 1
ATOM 4229 O O . ARG B 1 170 ? 3.979 -0.408 -18.547 1 98.19 170 ARG B O 1
ATOM 4236 N N . PHE B 1 171 ? 3.621 -0.085 -16.391 1 98.81 171 PHE B N 1
ATOM 4237 C CA . PHE B 1 171 ? 2.756 -1.256 -16.312 1 98.81 171 PHE B CA 1
ATOM 4238 C C . PHE B 1 171 ? 1.511 -1.067 -17.172 1 98.81 171 PHE B C 1
ATOM 4240 O O . PHE B 1 171 ? 1.105 -1.979 -17.906 1 98.81 171 PHE B O 1
ATOM 4247 N N . TYR B 1 172 ? 0.89 0.103 -17.031 1 98.75 172 TYR B N 1
ATOM 4248 C CA . TYR B 1 172 ? -0.255 0.445 -17.875 1 98.75 172 TYR B CA 1
ATOM 4249 C C . TYR B 1 172 ? 0.057 0.21 -19.344 1 98.75 172 TYR B C 1
ATOM 4251 O O . TYR B 1 172 ? -0.715 -0.439 -20.062 1 98.75 172 TYR B O 1
ATOM 4259 N N . THR B 1 173 ? 1.148 0.71 -19.828 1 98.75 173 THR B N 1
ATOM 4260 C CA . THR B 1 173 ? 1.534 0.622 -21.234 1 98.75 173 THR B CA 1
ATOM 4261 C C . THR B 1 173 ? 1.728 -0.833 -21.656 1 98.75 173 THR B C 1
ATOM 4263 O O . THR B 1 173 ? 1.271 -1.243 -22.719 1 98.75 173 THR B O 1
ATOM 4266 N N . LEU B 1 174 ? 2.385 -1.597 -20.812 1 98.81 174 LEU B N 1
ATOM 4267 C CA . LEU B 1 174 ? 2.637 -3.004 -21.109 1 98.81 174 LEU B CA 1
ATOM 4268 C C . LEU B 1 174 ? 1.329 -3.781 -21.203 1 98.81 174 LEU B C 1
ATOM 4270 O O . LEU B 1 174 ? 1.118 -4.535 -22.156 1 98.81 174 LEU B O 1
ATOM 4274 N N . VAL B 1 175 ? 0.477 -3.588 -20.203 1 98.88 175 VAL B N 1
ATOM 4275 C CA . VAL B 1 175 ? -0.793 -4.305 -20.172 1 98.88 175 VAL B CA 1
ATOM 4276 C C . VAL B 1 175 ? -1.632 -3.932 -21.391 1 98.88 175 VAL B C 1
ATOM 4278 O O . VAL B 1 175 ? -2.262 -4.793 -22.016 1 98.88 175 VAL B O 1
ATOM 4281 N N . LYS B 1 176 ? -1.648 -2.666 -21.75 1 98.81 176 LYS B N 1
ATOM 4282 C CA . LYS B 1 176 ? -2.406 -2.203 -22.906 1 98.81 176 LYS B CA 1
ATOM 4283 C C . LYS B 1 176 ? -1.938 -2.896 -24.188 1 98.81 176 LYS B C 1
ATOM 4285 O O . LYS B 1 176 ? -2.758 -3.322 -25 1 98.81 176 LYS B O 1
ATOM 4290 N N . LYS B 1 177 ? -0.631 -2.998 -24.359 1 98.75 177 LYS B N 1
ATOM 4291 C CA . LYS B 1 177 ? -0.074 -3.699 -25.516 1 98.75 177 LYS B CA 1
ATOM 4292 C C . LYS B 1 177 ? -0.557 -5.145 -25.562 1 98.75 177 LYS B C 1
ATOM 4294 O O . LYS B 1 177 ? -0.888 -5.66 -26.641 1 98.75 177 LYS B O 1
ATOM 4299 N N . ILE B 1 178 ? -0.593 -5.762 -24.438 1 98.88 178 ILE B N 1
ATOM 4300 C CA . ILE B 1 178 ? -0.944 -7.176 -24.375 1 98.88 178 ILE B CA 1
ATOM 4301 C C . ILE B 1 178 ? -2.445 -7.348 -24.594 1 98.88 178 ILE B C 1
ATOM 4303 O O . ILE B 1 178 ? -2.877 -8.273 -25.281 1 98.88 178 ILE B O 1
ATOM 4307 N N . VAL B 1 179 ? -3.256 -6.453 -24.047 1 98.81 179 VAL B N 1
ATOM 4308 C CA . VAL B 1 179 ? -4.707 -6.48 -24.203 1 98.81 179 VAL B CA 1
ATOM 4309 C C . VAL B 1 179 ? -5.059 -6.375 -25.688 1 98.81 179 VAL B C 1
ATOM 4311 O O . VAL B 1 179 ? -6.031 -6.984 -26.141 1 98.81 179 VAL B O 1
ATOM 4314 N N . ASN B 1 180 ? -4.277 -5.703 -26.438 1 98.38 180 ASN B N 1
ATOM 4315 C CA . ASN B 1 180 ? -4.539 -5.449 -27.844 1 98.38 180 ASN B CA 1
ATOM 4316 C C . ASN B 1 180 ? -4.445 -6.73 -28.672 1 98.38 180 ASN B C 1
ATOM 4318 O O . ASN B 1 180 ? -4.879 -6.762 -29.828 1 98.38 180 ASN B O 1
ATOM 4322 N N . PHE B 1 181 ? -3.941 -7.809 -28.141 1 98.5 181 PHE B N 1
ATOM 4323 C CA . PHE B 1 181 ? -3.895 -9.086 -28.844 1 98.5 181 PHE B CA 1
ATOM 4324 C C . PHE B 1 181 ? -5.258 -9.758 -28.828 1 98.5 181 PHE B C 1
ATOM 4326 O O . PHE B 1 181 ? -5.484 -10.727 -29.562 1 98.5 181 PHE B O 1
ATOM 4333 N N . GLY B 1 182 ? -6.16 -9.305 -27.938 1 98.31 182 GLY B N 1
ATOM 4334 C CA . GLY B 1 182 ? -7.543 -9.75 -28 1 98.31 182 GLY B CA 1
ATOM 4335 C C . GLY B 1 182 ? -7.828 -10.922 -27.078 1 98.31 182 GLY B C 1
ATOM 4336 O O . GLY B 1 182 ? -8.922 -11.492 -27.109 1 98.31 182 GLY B O 1
ATOM 4337 N N . ILE B 1 183 ? -6.871 -11.367 -26.266 1 98.62 183 ILE B N 1
ATOM 4338 C CA . ILE B 1 183 ? -7.086 -12.375 -25.234 1 98.62 183 ILE B CA 1
ATOM 4339 C C . ILE B 1 183 ? -7.383 -11.695 -23.906 1 98.62 183 ILE B C 1
ATOM 4341 O O . ILE B 1 183 ? -6.723 -10.719 -23.531 1 98.62 183 ILE B O 1
ATOM 4345 N N . PRO B 1 184 ? -8.43 -12.164 -23.125 1 98.75 184 PRO B N 1
ATOM 4346 C CA . PRO B 1 184 ? -8.656 -11.578 -21.797 1 98.75 184 PRO B CA 1
ATOM 4347 C C . PRO B 1 184 ? -7.398 -11.586 -20.938 1 98.75 184 PRO B C 1
ATOM 4349 O O . PRO B 1 184 ? -6.641 -12.555 -20.938 1 98.75 184 PRO B O 1
ATOM 4352 N N . VAL B 1 185 ? -7.195 -10.492 -20.188 1 98.81 185 VAL B N 1
ATOM 4353 C CA . VAL B 1 185 ? -5.945 -10.32 -19.453 1 98.81 185 VAL B CA 1
ATOM 4354 C C . VAL B 1 185 ? -6.242 -10.188 -17.953 1 98.81 185 VAL B C 1
ATOM 4356 O O . VAL B 1 185 ? -7.188 -9.508 -17.562 1 98.81 185 VAL B O 1
ATOM 4359 N N . ASN B 1 186 ? -5.57 -10.938 -17.141 1 98.19 186 ASN B N 1
ATOM 4360 C CA . ASN B 1 186 ? -5.527 -10.602 -15.719 1 98.19 186 ASN B CA 1
ATOM 4361 C C . ASN B 1 186 ? -4.148 -10.102 -15.305 1 98.19 186 ASN B C 1
ATOM 4363 O O . ASN B 1 186 ? -3.182 -10.234 -16.062 1 98.19 186 ASN B O 1
ATOM 4367 N N . VAL B 1 187 ? -4.059 -9.398 -14.172 1 98.88 187 VAL B N 1
ATOM 4368 C CA . VAL B 1 187 ? -2.807 -8.828 -13.688 1 98.88 187 VAL B CA 1
ATOM 4369 C C . VAL B 1 187 ? -2.471 -9.414 -12.312 1 98.88 187 VAL B C 1
ATOM 4371 O O . VAL B 1 187 ? -3.361 -9.633 -11.492 1 98.88 187 VAL B O 1
ATOM 4374 N N . HIS B 1 188 ? -1.24 -9.82 -12.141 1 98.88 188 HIS B N 1
ATOM 4375 C CA . HIS B 1 188 ? -0.636 -10.344 -10.922 1 98.88 188 HIS B CA 1
ATOM 4376 C C . HIS B 1 188 ? 0.541 -9.484 -10.469 1 98.88 188 HIS B C 1
ATOM 4378 O O . HIS B 1 188 ? 1.661 -9.656 -10.961 1 98.88 188 HIS B O 1
ATOM 4384 N N . CYS B 1 189 ? 0.268 -8.648 -9.484 1 98.75 189 CYS B N 1
ATOM 4385 C CA . CYS B 1 189 ? 1.252 -7.625 -9.148 1 98.75 189 CYS B CA 1
ATOM 4386 C C . CYS B 1 189 ? 1.8 -7.836 -7.742 1 98.75 189 CYS B C 1
ATOM 4388 O O . CYS B 1 189 ? 1.042 -7.836 -6.77 1 98.75 189 CYS B O 1
ATOM 4390 N N . HIS B 1 190 ? 3.082 -8.031 -7.648 1 98.38 190 HIS B N 1
ATOM 4391 C CA . HIS B 1 190 ? 3.715 -8.109 -6.336 1 98.38 190 HIS B CA 1
ATOM 4392 C C . HIS B 1 190 ? 3.941 -6.719 -5.746 1 98.38 190 HIS B C 1
ATOM 4394 O O . HIS B 1 190 ? 3.852 -5.719 -6.457 1 98.38 190 HIS B O 1
ATOM 4400 N N . ASN B 1 191 ? 4.258 -6.656 -4.473 1 98.25 191 ASN B N 1
ATOM 4401 C CA . ASN B 1 191 ? 4.152 -5.41 -3.725 1 98.25 191 ASN B CA 1
ATOM 4402 C C . ASN B 1 191 ? 5.504 -4.957 -3.186 1 98.25 191 ASN B C 1
ATOM 4404 O O . ASN B 1 191 ? 5.57 -4.18 -2.23 1 98.25 191 ASN B O 1
ATOM 4408 N N . ASP B 1 192 ? 6.613 -5.363 -3.764 1 97.19 192 ASP B N 1
ATOM 4409 C CA . ASP B 1 192 ? 7.957 -5.148 -3.232 1 97.19 192 ASP B CA 1
ATOM 4410 C C . ASP B 1 192 ? 8.242 -3.662 -3.037 1 97.19 192 ASP B C 1
ATOM 4412 O O . ASP B 1 192 ? 8.914 -3.275 -2.08 1 97.19 192 ASP B O 1
ATOM 4416 N N . LEU B 1 193 ? 7.695 -2.805 -3.896 1 97.69 193 LEU B N 1
ATOM 4417 C CA . LEU B 1 193 ? 7.891 -1.363 -3.783 1 97.69 193 LEU B CA 1
ATOM 4418 C C . LEU B 1 193 ? 6.656 -0.692 -3.197 1 97.69 193 LEU B C 1
ATOM 4420 O O . LEU B 1 193 ? 6.598 0.536 -3.096 1 97.69 193 LEU B O 1
ATOM 4424 N N . GLY B 1 194 ? 5.637 -1.517 -2.896 1 97.81 194 GLY B N 1
ATOM 4425 C CA . GLY B 1 194 ? 4.387 -0.95 -2.42 1 97.81 194 GLY B CA 1
ATOM 4426 C C . GLY B 1 194 ? 3.455 -0.533 -3.543 1 97.81 194 GLY B C 1
ATOM 4427 O O . GLY B 1 194 ? 2.539 0.265 -3.334 1 97.81 194 GLY B O 1
ATOM 4428 N N . LEU B 1 195 ? 3.633 -1.067 -4.73 1 98.31 195 LEU B N 1
ATOM 4429 C CA . LEU B 1 195 ? 2.92 -0.54 -5.891 1 98.31 195 LEU B CA 1
ATOM 4430 C C . LEU B 1 195 ? 1.945 -1.573 -6.445 1 98.31 195 LEU B C 1
ATOM 4432 O O . LEU B 1 195 ? 1.386 -1.386 -7.527 1 98.31 195 LEU B O 1
ATOM 4436 N N . ALA B 1 196 ? 1.726 -2.678 -5.707 1 98.75 196 ALA B N 1
ATOM 4437 C CA . ALA B 1 196 ? 0.895 -3.76 -6.227 1 98.75 196 ALA B CA 1
ATOM 4438 C C . ALA B 1 196 ? -0.5 -3.256 -6.59 1 98.75 196 ALA B C 1
ATOM 4440 O O . ALA B 1 196 ? -0.993 -3.512 -7.691 1 98.75 196 ALA B O 1
ATOM 4441 N N . LEU B 1 197 ? -1.178 -2.555 -5.652 1 98.75 197 LEU B N 1
ATOM 4442 C CA . LEU B 1 197 ? -2.531 -2.066 -5.895 1 98.75 197 LEU B CA 1
ATOM 4443 C C . LEU B 1 197 ? -2.543 -1.022 -7.004 1 98.75 197 LEU B C 1
ATOM 4445 O O . LEU B 1 197 ? -3.441 -1.021 -7.852 1 98.75 197 LEU B O 1
ATOM 4449 N N . ALA B 1 198 ? -1.592 -0.099 -6.977 1 98.62 198 ALA B N 1
ATOM 4450 C CA . ALA B 1 198 ? -1.474 0.91 -8.023 1 98.62 198 ALA B CA 1
ATOM 4451 C C . ALA B 1 198 ? -1.379 0.259 -9.406 1 98.62 198 ALA B C 1
ATOM 4453 O O . ALA B 1 198 ? -2.066 0.671 -10.344 1 98.62 198 ALA B O 1
ATOM 4454 N N . ASN B 1 199 ? -0.517 -0.744 -9.508 1 98.81 199 ASN B N 1
ATOM 4455 C CA . ASN B 1 199 ? -0.321 -1.435 -10.781 1 98.81 199 ASN B CA 1
ATOM 4456 C C . ASN B 1 199 ? -1.568 -2.209 -11.195 1 98.81 199 ASN B C 1
ATOM 4458 O O . ASN B 1 199 ? -1.899 -2.271 -12.383 1 98.81 199 ASN B O 1
ATOM 4462 N N . ALA B 1 200 ? -2.215 -2.812 -10.25 1 98.88 200 ALA B N 1
ATOM 4463 C CA . ALA B 1 200 ? -3.475 -3.486 -10.555 1 98.88 200 ALA B CA 1
ATOM 4464 C C . ALA B 1 200 ? -4.488 -2.512 -11.148 1 98.88 200 ALA B C 1
ATOM 4466 O O . ALA B 1 200 ? -5.145 -2.822 -12.148 1 98.88 200 ALA B O 1
ATOM 4467 N N . ILE B 1 201 ? -4.629 -1.329 -10.547 1 98.81 201 ILE B N 1
ATOM 4468 C CA . ILE B 1 201 ? -5.57 -0.313 -11.016 1 98.81 201 ILE B CA 1
ATOM 4469 C C . ILE B 1 201 ? -5.18 0.148 -12.414 1 98.81 201 ILE B C 1
ATOM 4471 O O . ILE B 1 201 ? -6.035 0.277 -13.289 1 98.81 201 ILE B O 1
ATOM 4475 N N . MET B 1 202 ? -3.861 0.372 -12.609 1 98.75 202 MET B N 1
ATOM 4476 C CA . MET B 1 202 ? -3.404 0.774 -13.938 1 98.75 202 MET B CA 1
ATOM 4477 C C . MET B 1 202 ? -3.645 -0.336 -14.953 1 98.75 202 MET B C 1
ATOM 4479 O O . MET B 1 202 ? -3.916 -0.064 -16.125 1 98.75 202 MET B O 1
ATOM 4483 N N . GLY B 1 203 ? -3.521 -1.595 -14.5 1 98.88 203 GLY B N 1
ATOM 4484 C CA . GLY B 1 203 ? -3.895 -2.713 -15.352 1 98.88 203 GLY B CA 1
ATOM 4485 C C . GLY B 1 203 ? -5.355 -2.686 -15.766 1 98.88 203 GLY B C 1
ATOM 4486 O O . GLY B 1 203 ? -5.676 -2.896 -16.938 1 98.88 203 GLY B O 1
ATOM 4487 N N . ILE B 1 204 ? -6.238 -2.422 -14.805 1 98.88 204 ILE B N 1
ATOM 4488 C CA . ILE B 1 204 ? -7.664 -2.297 -15.102 1 98.88 204 ILE B CA 1
ATOM 4489 C C . ILE B 1 204 ? -7.887 -1.19 -16.125 1 98.88 204 ILE B C 1
ATOM 4491 O O . ILE B 1 204 ? -8.594 -1.388 -17.125 1 98.88 204 ILE B O 1
ATOM 4495 N N . GLU B 1 205 ? -7.258 -0.054 -15.891 1 98.69 205 GLU B N 1
ATOM 4496 C CA . GLU B 1 205 ? -7.395 1.085 -16.797 1 98.69 205 GLU B CA 1
ATOM 4497 C C . GLU B 1 205 ? -6.887 0.747 -18.188 1 98.69 205 GLU B C 1
ATOM 4499 O O . GLU B 1 205 ? -7.359 1.306 -19.188 1 98.69 205 GLU B O 1
ATOM 4504 N N . ALA B 1 206 ? -5.945 -0.17 -18.281 1 98.81 206 ALA B N 1
ATOM 4505 C CA . ALA B 1 206 ? -5.359 -0.574 -19.562 1 98.81 206 ALA B CA 1
ATOM 4506 C C . ALA B 1 206 ? -6.223 -1.624 -20.25 1 98.81 206 ALA B C 1
ATOM 4508 O O . ALA B 1 206 ? -5.98 -1.972 -21.406 1 98.81 206 ALA B O 1
ATOM 4509 N N . GLY B 1 207 ? -7.184 -2.17 -19.547 1 98.81 207 GLY B N 1
ATOM 4510 C CA . GLY B 1 207 ? -8.109 -3.086 -20.203 1 98.81 207 GLY B CA 1
ATOM 4511 C C . GLY B 1 207 ? -8.117 -4.469 -19.578 1 98.81 207 GLY B C 1
ATOM 4512 O O . GLY B 1 207 ? -8.883 -5.34 -20 1 98.81 207 GLY B O 1
ATOM 4513 N N . ALA B 1 208 ? -7.285 -4.723 -18.562 1 98.88 208 ALA B N 1
ATOM 4514 C CA . ALA B 1 208 ? -7.34 -6.008 -17.859 1 98.88 208 ALA B CA 1
ATOM 4515 C C . ALA B 1 208 ? -8.703 -6.215 -17.203 1 98.88 208 ALA B C 1
ATOM 4517 O O . ALA B 1 208 ? -9.32 -5.266 -16.719 1 98.88 208 ALA B O 1
ATOM 4518 N N . THR B 1 209 ? -9.133 -7.449 -17.125 1 98.75 209 THR B N 1
ATOM 4519 C CA . THR B 1 209 ? -10.492 -7.703 -16.656 1 98.75 209 THR B CA 1
ATOM 4520 C C . THR B 1 209 ? -10.477 -8.578 -15.398 1 98.75 209 THR B C 1
ATOM 4522 O O . THR B 1 209 ? -11.531 -8.969 -14.891 1 98.75 209 THR B O 1
ATOM 4525 N N . LEU B 1 210 ? -9.328 -8.977 -14.906 1 98.81 210 LEU B N 1
ATOM 4526 C CA . LEU B 1 210 ? -9.195 -9.797 -13.711 1 98.81 210 LEU B CA 1
ATOM 4527 C C . LEU B 1 210 ? -7.945 -9.398 -12.922 1 98.81 210 LEU B C 1
ATOM 4529 O O . LEU B 1 210 ? -6.883 -9.18 -13.508 1 98.81 210 LEU B O 1
ATOM 4533 N N . VAL B 1 211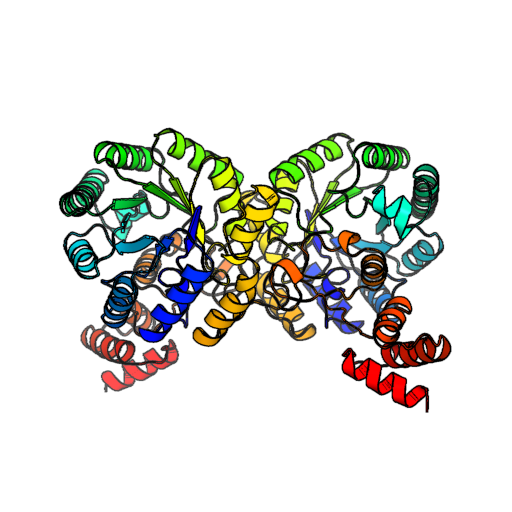 ? -8.086 -9.219 -11.617 1 98.94 211 VAL B N 1
ATOM 4534 C CA . VAL B 1 211 ? -6.969 -8.875 -10.742 1 98.94 211 VAL B CA 1
ATOM 4535 C C . VAL B 1 211 ? -6.734 -9.992 -9.734 1 98.94 211 VAL B C 1
ATOM 4537 O O . VAL B 1 211 ? -7.664 -10.438 -9.062 1 98.94 211 VAL B O 1
ATOM 4540 N N . ASP B 1 212 ? -5.492 -10.469 -9.68 1 98.94 212 ASP B N 1
ATOM 4541 C CA . ASP B 1 212 ? -5.102 -11.422 -8.648 1 98.94 212 ASP B CA 1
ATOM 4542 C C . ASP B 1 212 ? -4.848 -10.719 -7.316 1 98.94 212 ASP B C 1
ATOM 4544 O O . ASP B 1 212 ? -4.152 -9.703 -7.27 1 98.94 212 ASP B O 1
ATOM 4548 N N . ALA B 1 213 ? -5.395 -11.25 -6.281 1 98.94 213 ALA B N 1
ATOM 4549 C CA . ALA B 1 213 ? -5.254 -10.672 -4.945 1 98.94 213 ALA B CA 1
ATOM 4550 C C . ALA B 1 213 ? -5.184 -11.766 -3.885 1 98.94 213 ALA B C 1
ATOM 4552 O O . ALA B 1 213 ? -5.398 -12.945 -4.18 1 98.94 213 ALA B O 1
ATOM 4553 N N . THR B 1 214 ? -4.797 -11.43 -2.713 1 98.94 214 THR B N 1
ATOM 4554 C CA . THR B 1 214 ? -4.828 -12.32 -1.554 1 98.94 214 THR B CA 1
ATOM 4555 C C . THR B 1 214 ? -5.375 -11.586 -0.331 1 98.94 214 THR B C 1
ATOM 4557 O O . THR B 1 214 ? -5.289 -10.359 -0.245 1 98.94 214 THR B O 1
ATOM 4560 N N . VAL B 1 215 ? -5.922 -12.359 0.57 1 98.88 215 VAL B N 1
ATOM 4561 C CA . VAL B 1 215 ? -6.359 -11.797 1.846 1 98.88 215 VAL B CA 1
ATOM 4562 C C . VAL B 1 215 ? -5.152 -11.258 2.611 1 98.88 215 VAL B C 1
ATOM 4564 O O . VAL B 1 215 ? -4.129 -11.938 2.729 1 98.88 215 VAL B O 1
ATOM 4567 N N . ASN B 1 216 ? -5.254 -9.992 3.082 1 98.62 216 ASN B N 1
ATOM 4568 C CA . ASN B 1 216 ? -4.223 -9.312 3.861 1 98.62 216 ASN B CA 1
ATOM 4569 C C . ASN B 1 216 ? -2.953 -9.094 3.045 1 98.62 216 ASN B C 1
ATOM 4571 O O . ASN B 1 216 ? -1.875 -8.891 3.607 1 98.62 216 ASN B O 1
ATOM 4575 N N . GLY B 1 217 ? -3.027 -9.203 1.727 1 98.56 217 GLY B N 1
ATOM 4576 C CA . GLY B 1 217 ? -1.893 -8.969 0.847 1 98.56 217 GLY B CA 1
ATOM 4577 C C . GLY B 1 217 ? -0.787 -9.992 1.023 1 98.56 217 GLY B C 1
ATOM 4578 O O . GLY B 1 217 ? 0.388 -9.688 0.809 1 98.56 217 GLY B O 1
ATOM 4579 N N . LEU B 1 218 ? -1.087 -11.18 1.401 1 98.38 218 LEU B N 1
ATOM 4580 C CA . LEU B 1 218 ? -0.085 -12.211 1.654 1 98.38 218 LEU B CA 1
ATOM 4581 C C . LEU B 1 218 ? 0.577 -12.656 0.355 1 98.38 218 LEU B C 1
ATOM 4583 O O . LEU B 1 218 ? -0.023 -12.562 -0.718 1 98.38 218 LEU B O 1
ATOM 4587 N N . GLY B 1 219 ? 1.729 -13.203 0.46 1 96.88 219 GLY B N 1
ATOM 4588 C CA . GLY B 1 219 ? 2.48 -13.734 -0.664 1 96.88 219 GLY B CA 1
ATOM 4589 C C . GLY B 1 219 ? 3.982 -13.664 -0.465 1 96.88 219 GLY B C 1
ATOM 4590 O O . GLY B 1 219 ? 4.453 -13.281 0.607 1 96.88 219 GLY B O 1
ATOM 4591 N N . GLU B 1 220 ? 4.691 -14.055 -1.428 1 93.62 220 GLU B N 1
ATOM 4592 C CA . GLU B 1 220 ? 6.148 -14.008 -1.399 1 93.62 220 GLU B CA 1
ATOM 4593 C C . GLU B 1 220 ? 6.648 -12.586 -1.139 1 93.62 220 GLU B C 1
ATOM 4595 O O . GLU B 1 220 ? 6.098 -11.617 -1.672 1 93.62 220 GLU B O 1
ATOM 4600 N N . ARG B 1 221 ? 7.777 -12.523 -0.224 1 93.94 221 ARG B N 1
ATOM 4601 C CA . ARG B 1 221 ? 8.383 -11.25 0.126 1 93.94 221 ARG B CA 1
ATOM 4602 C C . ARG B 1 221 ? 7.34 -10.273 0.66 1 93.94 221 ARG B C 1
ATOM 4604 O O . ARG B 1 221 ? 6.867 -10.422 1.789 1 93.94 221 ARG B O 1
ATOM 4611 N N . ALA B 1 222 ? 6.914 -9.25 -0.113 1 96.12 222 ALA B N 1
ATOM 4612 C CA . ALA B 1 222 ? 5.973 -8.242 0.362 1 96.12 222 ALA B CA 1
ATOM 4613 C C . ALA B 1 222 ? 4.547 -8.578 -0.071 1 96.12 222 ALA B C 1
ATOM 4615 O O . ALA B 1 222 ? 3.621 -7.797 0.159 1 96.12 222 ALA B O 1
ATOM 4616 N N . GLY B 1 223 ? 4.391 -9.727 -0.713 1 97.38 223 GLY B N 1
ATOM 4617 C CA . GLY B 1 223 ? 3.055 -10.164 -1.085 1 97.38 223 GLY B CA 1
ATOM 4618 C C . GLY B 1 223 ? 2.535 -9.5 -2.344 1 97.38 223 GLY B C 1
ATOM 4619 O O . GLY B 1 223 ? 3.316 -9.109 -3.215 1 97.38 223 GLY B O 1
ATOM 4620 N N . ILE B 1 224 ? 1.205 -9.609 -2.545 1 98.62 224 ILE B N 1
ATOM 4621 C CA . ILE B 1 224 ? 0.584 -9.07 -3.75 1 98.62 224 ILE B CA 1
ATOM 4622 C C . ILE B 1 224 ? -0.589 -8.164 -3.367 1 98.62 224 ILE B C 1
ATOM 4624 O O . ILE B 1 224 ? -0.64 -7.645 -2.252 1 98.62 224 ILE B O 1
ATOM 4628 N N . VAL B 1 225 ? -1.444 -7.844 -4.262 1 98.81 225 VAL B N 1
ATOM 4629 C CA . VAL B 1 225 ? -2.592 -6.969 -4.055 1 98.81 225 VAL B CA 1
ATOM 4630 C C . VAL B 1 225 ? -3.465 -7.516 -2.93 1 98.81 225 VAL B C 1
ATOM 4632 O O . VAL B 1 225 ? -3.73 -8.719 -2.871 1 98.81 225 VAL B O 1
ATOM 4635 N N . ASP B 1 226 ? -3.867 -6.648 -2.021 1 98.81 226 ASP B N 1
ATOM 4636 C CA . ASP B 1 226 ? -4.789 -7.055 -0.965 1 98.81 226 ASP B CA 1
ATOM 4637 C C . ASP B 1 226 ? -6.211 -7.191 -1.501 1 98.81 226 ASP B C 1
ATOM 4639 O O . ASP B 1 226 ? -6.691 -6.32 -2.232 1 98.81 226 ASP B O 1
ATOM 4643 N N . LEU B 1 227 ? -6.848 -8.234 -1.124 1 98.94 227 LEU B N 1
ATOM 4644 C CA . LEU B 1 227 ? -8.195 -8.547 -1.6 1 98.94 227 LEU B CA 1
ATOM 4645 C C . LEU B 1 227 ? -9.18 -7.465 -1.168 1 98.94 227 LEU B C 1
ATOM 4647 O O . LEU B 1 227 ? -9.984 -6.992 -1.978 1 98.94 227 LEU B O 1
ATOM 4651 N N . ALA B 1 228 ? -9.164 -7.09 0.111 1 98.75 228 ALA B N 1
ATOM 4652 C CA . ALA B 1 228 ? -10.109 -6.102 0.625 1 98.75 228 ALA B CA 1
ATOM 4653 C C . ALA B 1 228 ? -9.945 -4.766 -0.091 1 98.75 228 ALA B C 1
ATOM 4655 O O . ALA B 1 228 ? -10.93 -4.098 -0.408 1 98.75 228 ALA B O 1
ATOM 4656 N N . GLN B 1 229 ? -8.719 -4.387 -0.334 1 98.69 229 GLN B N 1
ATOM 4657 C CA . GLN B 1 229 ? -8.438 -3.104 -0.969 1 98.69 229 GLN B CA 1
ATOM 4658 C C . GLN B 1 229 ? -8.945 -3.08 -2.408 1 98.69 229 GLN B C 1
ATOM 4660 O O . GLN B 1 229 ? -9.648 -2.148 -2.809 1 98.69 229 GLN B O 1
ATOM 4665 N N . ILE B 1 230 ? -8.695 -4.121 -3.182 1 98.88 230 ILE B N 1
ATOM 4666 C CA . ILE B 1 230 ? -9.07 -4.094 -4.59 1 98.88 230 ILE B CA 1
ATOM 4667 C C . ILE B 1 230 ? -10.586 -4.191 -4.719 1 98.88 230 ILE B C 1
ATOM 4669 O O . ILE B 1 230 ? -11.188 -3.529 -5.57 1 98.88 230 ILE B O 1
ATOM 4673 N N . ILE B 1 231 ? -11.234 -5 -3.885 1 98.62 231 ILE B N 1
ATOM 4674 C CA . ILE B 1 231 ? -12.688 -5.129 -3.922 1 98.62 231 ILE B CA 1
ATOM 4675 C C . ILE B 1 231 ? -13.336 -3.787 -3.582 1 98.62 231 ILE B C 1
ATOM 4677 O O . ILE B 1 231 ? -14.32 -3.391 -4.207 1 98.62 231 ILE B O 1
ATOM 4681 N N . THR B 1 232 ? -12.789 -3.109 -2.617 1 98.38 232 THR B N 1
ATOM 4682 C CA . THR B 1 232 ? -13.312 -1.812 -2.205 1 98.38 232 THR B CA 1
ATOM 4683 C C . THR B 1 232 ? -13.125 -0.778 -3.312 1 98.38 232 THR B C 1
ATOM 4685 O O . THR B 1 232 ? -14.031 0.02 -3.578 1 98.38 232 THR B O 1
ATOM 4688 N N . VAL B 1 233 ? -11.984 -0.788 -3.979 1 98.44 233 VAL B N 1
ATOM 4689 C CA . VAL B 1 233 ? -11.734 0.111 -5.102 1 98.44 233 VAL B CA 1
ATOM 4690 C C . VAL B 1 233 ? -12.727 -0.173 -6.227 1 98.44 233 VAL B C 1
ATOM 4692 O O . VAL B 1 233 ? -13.273 0.754 -6.824 1 98.44 233 VAL B O 1
ATOM 4695 N N . LEU B 1 234 ? -12.953 -1.461 -6.516 1 98.62 234 LEU B N 1
ATOM 4696 C CA . LEU B 1 234 ? -13.914 -1.842 -7.551 1 98.62 234 LEU B CA 1
ATOM 4697 C C . LEU B 1 234 ? -15.305 -1.324 -7.219 1 98.62 234 LEU B C 1
ATOM 4699 O O . LEU B 1 234 ? -16.031 -0.86 -8.102 1 98.62 234 LEU B O 1
ATOM 4703 N N . TYR B 1 235 ? -15.648 -1.425 -5.996 1 97.94 235 TYR B N 1
ATOM 4704 C CA . TYR B 1 235 ? -16.953 -0.974 -5.531 1 97.94 235 TYR B CA 1
ATOM 4705 C C . TYR B 1 235 ? -17.109 0.532 -5.711 1 97.94 235 TYR B C 1
ATOM 4707 O O . TYR B 1 235 ? -18.062 0.994 -6.34 1 97.94 235 TYR B O 1
ATOM 4715 N N . TYR B 1 236 ? -16.203 1.311 -5.258 1 96.5 236 TYR B N 1
ATOM 4716 C CA . TYR B 1 236 ? -16.375 2.754 -5.141 1 96.5 236 TYR B CA 1
ATOM 4717 C C . TYR B 1 236 ? -15.969 3.461 -6.426 1 96.5 236 TYR B C 1
ATOM 4719 O O . TYR B 1 236 ? -16.531 4.504 -6.773 1 96.5 236 TYR B O 1
ATOM 4727 N N . HIS B 1 237 ? -15.016 2.906 -7.211 1 97.5 237 HIS B N 1
ATOM 4728 C CA . HIS B 1 237 ? -14.484 3.643 -8.352 1 97.5 237 HIS B CA 1
ATOM 4729 C C . HIS B 1 237 ? -14.969 3.039 -9.664 1 97.5 237 HIS B C 1
ATOM 4731 O O . HIS B 1 237 ? -14.922 3.695 -10.711 1 97.5 237 HIS B O 1
ATOM 4737 N N . TYR B 1 238 ? -15.453 1.789 -9.602 1 97.81 238 TYR B N 1
ATOM 4738 C CA . TYR B 1 238 ? -15.836 1.164 -10.859 1 97.81 238 TYR B CA 1
ATOM 4739 C C . TYR B 1 238 ? -17.281 0.683 -10.812 1 97.81 238 TYR B C 1
ATOM 4741 O O . TYR B 1 238 ? -17.797 0.112 -11.781 1 97.81 238 TYR B O 1
ATOM 4749 N N . GLY B 1 239 ? -17.969 0.799 -9.648 1 97 239 GLY B N 1
ATOM 4750 C CA . GLY B 1 239 ? -19.375 0.5 -9.516 1 97 239 GLY B CA 1
ATOM 4751 C C . GLY B 1 239 ? -19.672 -0.987 -9.477 1 97 239 GLY B C 1
ATOM 4752 O O . GLY B 1 239 ? -20.812 -1.408 -9.711 1 97 239 GLY B O 1
ATOM 4753 N N . ILE B 1 240 ? -18.641 -1.776 -9.258 1 97.75 240 ILE B N 1
ATOM 4754 C CA . ILE B 1 240 ? -18.844 -3.217 -9.125 1 97.75 240 ILE B CA 1
ATOM 4755 C C . ILE B 1 240 ? -19.312 -3.547 -7.715 1 97.75 240 ILE B C 1
ATOM 4757 O O . ILE B 1 240 ? -18.531 -3.562 -6.773 1 97.75 240 ILE B O 1
ATOM 4761 N N . LYS B 1 241 ? -20.578 -3.984 -7.52 1 96.62 241 LYS B N 1
ATOM 4762 C CA . LYS B 1 241 ? -21.188 -4.113 -6.199 1 96.62 241 LYS B CA 1
ATOM 4763 C C . LYS B 1 241 ? -21.547 -5.562 -5.898 1 96.62 241 LYS B C 1
ATOM 4765 O O . LYS B 1 241 ? -22.406 -5.832 -5.062 1 96.62 241 LYS B O 1
ATOM 4770 N N . LYS B 1 242 ? -20.906 -6.457 -6.512 1 97.38 242 LYS B N 1
ATOM 4771 C CA . LYS B 1 242 ? -21.328 -7.848 -6.375 1 97.38 242 LYS B CA 1
ATOM 4772 C C . LYS B 1 242 ? -20.609 -8.531 -5.215 1 97.38 242 LYS B C 1
ATOM 4774 O O . LYS B 1 242 ? -21.031 -9.586 -4.742 1 97.38 242 LYS B O 1
ATOM 4779 N N . TYR B 1 243 ? -19.594 -7.957 -4.73 1 98.44 243 TYR B N 1
ATOM 4780 C CA . TYR B 1 243 ? -18.859 -8.594 -3.652 1 98.44 243 TYR B CA 1
ATOM 4781 C C . TYR B 1 243 ? -19.406 -8.195 -2.291 1 98.44 243 TYR B C 1
ATOM 4783 O O . TYR B 1 243 ? -19.969 -7.105 -2.137 1 98.44 243 TYR B O 1
ATOM 4791 N N . ARG B 1 244 ? -19.266 -9.047 -1.32 1 98.56 244 ARG B N 1
ATOM 4792 C CA . ARG B 1 244 ? -19.734 -8.812 0.04 1 98.56 244 ARG B CA 1
ATOM 4793 C C . ARG B 1 244 ? -18.672 -8.094 0.867 1 98.56 244 ARG B C 1
ATOM 4795 O O . ARG B 1 244 ? -17.891 -8.727 1.582 1 98.56 244 ARG B O 1
ATOM 4802 N N . LEU B 1 245 ? -18.812 -6.797 0.898 1 98.38 245 LEU B N 1
ATOM 4803 C CA . LEU B 1 245 ? -17.844 -5.973 1.613 1 98.38 245 LEU B CA 1
ATOM 4804 C C . LEU B 1 245 ? -17.938 -6.203 3.117 1 98.38 245 LEU B C 1
ATOM 4806 O O . LEU B 1 245 ? -16.938 -6.102 3.83 1 98.38 245 LEU B O 1
ATOM 4810 N N . ASP B 1 246 ? -19.062 -6.477 3.635 1 97.88 246 ASP B N 1
ATOM 4811 C CA . ASP B 1 246 ? -19.328 -6.641 5.059 1 97.88 246 ASP B CA 1
ATOM 4812 C C . ASP B 1 246 ? -18.594 -7.852 5.621 1 97.88 246 ASP B C 1
ATOM 4814 O O . ASP B 1 246 ? -18.422 -7.969 6.836 1 97.88 246 ASP B O 1
ATOM 4818 N N . LEU B 1 247 ? -18.109 -8.75 4.75 1 98.62 247 LEU B N 1
ATOM 4819 C CA . LEU B 1 247 ? -17.453 -9.977 5.191 1 98.62 247 LEU B CA 1
ATOM 4820 C C . LEU B 1 247 ? -15.938 -9.82 5.191 1 98.62 247 LEU B C 1
ATOM 4822 O O . LEU B 1 247 ? -15.219 -10.68 5.707 1 98.62 247 LEU B O 1
ATOM 4826 N N . LEU B 1 248 ? -15.438 -8.719 4.648 1 98.56 248 LEU B N 1
ATOM 4827 C CA . LEU B 1 248 ? -14.008 -8.57 4.395 1 98.56 248 LEU B CA 1
ATOM 4828 C C . LEU B 1 248 ? -13.219 -8.586 5.699 1 98.56 248 LEU B C 1
ATOM 4830 O O . LEU B 1 248 ? -12.156 -9.203 5.777 1 98.56 248 LEU B O 1
ATOM 4834 N N . TYR B 1 249 ? -13.727 -7.898 6.711 1 97.94 249 TYR B N 1
ATOM 4835 C CA . TYR B 1 249 ? -13.023 -7.863 7.988 1 97.94 249 TYR B CA 1
ATOM 4836 C C . TYR B 1 249 ? -12.984 -9.242 8.633 1 97.94 249 TYR B C 1
ATOM 4838 O O . TYR B 1 249 ? -11.953 -9.656 9.172 1 97.94 249 TYR B O 1
ATOM 4846 N N . ARG B 1 250 ? -14.07 -9.945 8.594 1 97.81 250 ARG B N 1
ATOM 4847 C CA . ARG B 1 250 ? -14.148 -11.297 9.141 1 97.81 250 ARG B CA 1
ATOM 4848 C C . ARG B 1 250 ? -13.172 -12.227 8.43 1 97.81 250 ARG B C 1
ATOM 4850 O O . ARG B 1 250 ? -12.492 -13.031 9.078 1 97.81 250 ARG B O 1
ATOM 4857 N N . VAL B 1 251 ? -13.102 -12.164 7.117 1 98.69 251 VAL B N 1
ATOM 4858 C CA . VAL B 1 251 ? -12.211 -13.016 6.328 1 98.69 251 VAL B CA 1
ATOM 4859 C C . VAL B 1 251 ? -10.758 -12.68 6.641 1 98.69 251 VAL B C 1
ATOM 4861 O O . VAL B 1 251 ? -9.922 -13.57 6.762 1 98.69 251 VAL B O 1
ATOM 4864 N N . SER B 1 252 ? -10.477 -11.359 6.742 1 98.62 252 SER B N 1
ATOM 4865 C CA . SER B 1 252 ? -9.141 -10.93 7.152 1 98.62 252 SER B CA 1
ATOM 4866 C C . SER B 1 252 ? -8.742 -11.555 8.484 1 98.62 252 SER B C 1
ATOM 4868 O O . SER B 1 252 ? -7.629 -12.078 8.617 1 98.62 252 SER B O 1
ATOM 4870 N N . ASN B 1 253 ? -9.602 -11.539 9.469 1 98.19 253 ASN B N 1
ATOM 4871 C CA . ASN B 1 253 ? -9.336 -12.102 10.789 1 98.19 253 ASN B CA 1
ATOM 4872 C C . ASN B 1 253 ? -9.18 -13.617 10.734 1 98.19 253 ASN B C 1
ATOM 4874 O O . ASN B 1 253 ? -8.32 -14.18 11.422 1 98.19 253 ASN B O 1
ATOM 4878 N N . LEU B 1 254 ? -10.023 -14.25 9.977 1 98.62 254 LEU B N 1
ATOM 4879 C CA . LEU B 1 254 ? -9.93 -15.695 9.805 1 98.62 254 LEU B CA 1
ATOM 4880 C C . LEU B 1 254 ? -8.539 -16.094 9.312 1 98.62 254 LEU B C 1
ATOM 4882 O O . LEU B 1 254 ? -7.902 -16.969 9.906 1 98.62 254 LEU B O 1
ATOM 4886 N N . VAL B 1 255 ? -8.07 -15.453 8.273 1 98.75 255 VAL B N 1
ATOM 4887 C CA . VAL B 1 255 ? -6.777 -15.789 7.68 1 98.75 255 VAL B CA 1
ATOM 4888 C C . VAL B 1 255 ? -5.652 -15.422 8.648 1 98.75 255 VAL B C 1
ATOM 4890 O O . VAL B 1 255 ? -4.66 -16.141 8.758 1 98.75 255 VAL B O 1
ATOM 4893 N N . SER B 1 256 ? -5.832 -14.273 9.352 1 98.25 256 SER B N 1
ATOM 4894 C CA . SER B 1 256 ? -4.852 -13.875 10.352 1 98.25 256 SER B CA 1
ATOM 4895 C C . SER B 1 256 ? -4.723 -14.93 11.453 1 98.25 256 SER B C 1
ATOM 4897 O O . SER B 1 256 ? -3.613 -15.25 11.883 1 98.25 256 SER B O 1
ATOM 4899 N N . GLU B 1 257 ? -5.805 -15.414 11.93 1 97.94 257 GLU B N 1
ATOM 4900 C CA . GLU B 1 257 ? -5.809 -16.438 12.977 1 97.94 257 GLU B CA 1
ATOM 4901 C C . GLU B 1 257 ? -5.133 -17.719 12.492 1 97.94 257 GLU B C 1
ATOM 4903 O O . GLU B 1 257 ? -4.367 -18.344 13.242 1 97.94 257 GLU B O 1
ATOM 4908 N N . ILE B 1 258 ? -5.379 -18.078 11.289 1 97.88 258 ILE B N 1
ATOM 4909 C CA . ILE B 1 258 ? -4.852 -19.328 10.727 1 97.88 258 ILE B CA 1
ATOM 4910 C C . ILE B 1 258 ? -3.354 -19.172 10.477 1 97.88 258 ILE B C 1
ATOM 4912 O O . ILE B 1 258 ? -2.58 -20.094 10.758 1 97.88 258 ILE B O 1
ATOM 4916 N N . THR B 1 259 ? -2.91 -18.047 9.961 1 96.81 259 THR B N 1
ATOM 4917 C CA . THR B 1 259 ? -1.537 -17.875 9.5 1 96.81 259 THR B CA 1
ATOM 4918 C C . THR B 1 259 ? -0.654 -17.328 10.617 1 96.81 259 THR B C 1
ATOM 4920 O O . THR B 1 259 ? 0.572 -17.422 10.555 1 96.81 259 THR B O 1
ATOM 4923 N N . GLY B 1 260 ? -1.283 -16.656 11.594 1 95.56 260 GLY B N 1
ATOM 4924 C CA . GLY B 1 260 ? -0.533 -15.953 12.617 1 95.56 260 GLY B CA 1
ATOM 4925 C C . GLY B 1 260 ? 0.001 -14.617 12.148 1 95.56 260 GLY B C 1
ATOM 4926 O O . GLY B 1 260 ? 0.747 -13.953 12.875 1 95.56 260 GLY B O 1
ATOM 4927 N N . ILE B 1 261 ? -0.332 -14.195 10.961 1 95.62 261 ILE B N 1
ATOM 4928 C CA . ILE B 1 261 ? 0.114 -12.922 10.398 1 95.62 261 ILE B CA 1
ATOM 4929 C C . ILE B 1 261 ? -1.054 -11.945 10.359 1 95.62 261 ILE B C 1
ATOM 4931 O O . ILE B 1 261 ? -2.041 -12.172 9.656 1 95.62 261 ILE B O 1
ATOM 4935 N N . SER B 1 262 ? -0.925 -10.844 11.086 1 95.25 262 SER B N 1
ATOM 4936 C CA . SER B 1 262 ? -1.981 -9.836 11.125 1 95.25 262 SER B CA 1
ATOM 4937 C C . SER B 1 262 ? -1.559 -8.562 10.414 1 95.25 262 SER B C 1
ATOM 4939 O O . SER B 1 262 ? -0.38 -8.195 10.422 1 95.25 262 SER B O 1
ATOM 4941 N N . PRO B 1 263 ? -2.514 -7.914 9.812 1 96.69 263 PRO B N 1
ATOM 4942 C CA . PRO B 1 263 ? -2.203 -6.578 9.297 1 96.69 263 PRO B CA 1
ATOM 4943 C C . PRO B 1 263 ? -1.823 -5.594 10.398 1 96.69 263 PRO B C 1
ATOM 4945 O O . PRO B 1 263 ? -2.285 -5.727 11.539 1 96.69 263 PRO B O 1
ATOM 4948 N N . GLN B 1 264 ? -0.937 -4.656 10.102 1 96.94 264 GLN B N 1
ATOM 4949 C CA . GLN B 1 264 ? -0.666 -3.574 11.039 1 96.94 264 GLN B CA 1
ATOM 4950 C C . GLN B 1 264 ? -1.926 -2.758 11.312 1 96.94 264 GLN B C 1
ATOM 4952 O O . GLN B 1 264 ? -2.871 -2.779 10.523 1 96.94 264 GLN B O 1
ATOM 4957 N N . PRO B 1 265 ? -1.969 -1.994 12.375 1 95.62 265 PRO B N 1
ATOM 4958 C CA . PRO B 1 265 ? -3.199 -1.316 12.789 1 95.62 265 PRO B CA 1
ATOM 4959 C C . PRO B 1 265 ? -3.697 -0.312 11.758 1 95.62 265 PRO B C 1
ATOM 4961 O O . PRO B 1 265 ? -4.906 -0.137 11.594 1 95.62 265 PRO B O 1
ATOM 4964 N N . ASN B 1 266 ? -2.82 0.315 11.062 1 96.38 266 ASN B N 1
ATOM 4965 C CA . ASN B 1 266 ? -3.227 1.342 10.109 1 96.38 266 ASN B CA 1
ATOM 4966 C C . ASN B 1 266 ? -3.32 0.785 8.688 1 96.38 266 ASN B C 1
ATOM 4968 O O . ASN B 1 266 ? -3.211 1.533 7.715 1 96.38 266 ASN B O 1
ATOM 4972 N N . TYR B 1 267 ? -3.461 -0.519 8.625 1 97.81 267 TYR B N 1
ATOM 4973 C CA . TYR B 1 267 ? -3.668 -1.145 7.324 1 97.81 267 TYR B CA 1
ATOM 4974 C C . TYR B 1 267 ? -5.004 -0.724 6.727 1 97.81 267 TYR B C 1
ATOM 4976 O O . TYR B 1 267 ? -6.02 -0.687 7.422 1 97.81 267 TYR B O 1
ATOM 4984 N N . PRO B 1 268 ? -5.059 -0.312 5.461 1 97.56 268 PRO B N 1
ATOM 4985 C CA . PRO B 1 268 ? -6.309 0.156 4.859 1 97.56 268 PRO B CA 1
ATOM 4986 C C . PRO B 1 268 ? -7.426 -0.882 4.934 1 97.56 268 PRO B C 1
ATOM 4988 O O . PRO B 1 268 ? -7.18 -2.074 4.734 1 97.56 268 PRO B O 1
ATOM 4991 N N . ILE B 1 269 ? -8.656 -0.505 5.234 1 97.31 269 ILE B N 1
ATOM 4992 C CA . ILE B 1 269 ? -9.922 -1.227 5.176 1 97.31 269 ILE B CA 1
ATOM 4993 C C . ILE B 1 269 ? -10.039 -2.168 6.371 1 97.31 269 ILE B C 1
ATOM 4995 O O . ILE B 1 269 ? -11.008 -2.102 7.129 1 97.31 269 ILE B O 1
ATOM 4999 N N . VAL B 1 270 ? -8.969 -2.98 6.609 1 97.62 270 VAL B N 1
ATOM 5000 C CA . VAL B 1 270 ? -9.211 -4.051 7.57 1 97.62 270 VAL B CA 1
ATOM 5001 C C . VAL B 1 270 ? -8.367 -3.828 8.82 1 97.62 270 VAL B C 1
ATOM 5003 O O . VAL B 1 270 ? -8.492 -4.559 9.805 1 97.62 270 VAL B O 1
ATOM 5006 N N . GLY B 1 271 ? -7.43 -2.873 8.805 1 96.62 271 GLY B N 1
ATOM 5007 C CA . GLY B 1 271 ? -6.688 -2.555 10.016 1 96.62 271 GLY B CA 1
ATOM 5008 C C . GLY B 1 271 ? -7.57 -2.033 11.133 1 96.62 271 GLY B C 1
ATOM 5009 O O . GLY B 1 271 ? -8.625 -1.446 10.875 1 96.62 271 GLY B O 1
ATOM 5010 N N . GLU B 1 272 ? -7.07 -2.178 12.312 1 93.31 272 GLU B N 1
ATOM 5011 C CA . GLU B 1 272 ? -7.848 -1.794 13.492 1 93.31 272 GLU B CA 1
ATOM 5012 C C . GLU B 1 272 ? -8.172 -0.302 13.477 1 93.31 272 GLU B C 1
ATOM 5014 O O . GLU B 1 272 ? -9.227 0.114 13.945 1 93.31 272 GLU B O 1
ATOM 5019 N N . ASN B 1 273 ? -7.297 0.481 12.875 1 92.69 273 ASN B N 1
ATOM 5020 C CA . ASN B 1 273 ? -7.43 1.934 12.914 1 92.69 273 ASN B CA 1
ATOM 5021 C C . ASN B 1 273 ? -8.203 2.459 11.711 1 92.69 273 ASN B C 1
ATOM 5023 O O . ASN B 1 273 ? -8.484 3.656 11.617 1 92.69 273 ASN B O 1
ATOM 5027 N N . ALA B 1 274 ? -8.586 1.591 10.812 1 93.12 274 ALA B N 1
ATOM 5028 C CA . ALA B 1 274 ? -9.117 2.027 9.523 1 93.12 274 ALA B CA 1
ATOM 5029 C C . ALA B 1 274 ? -10.305 2.965 9.711 1 93.12 274 ALA B C 1
ATOM 5031 O O . ALA B 1 274 ? -10.516 3.879 8.914 1 93.12 274 ALA B O 1
ATOM 5032 N N . PHE B 1 275 ? -11.055 2.82 10.781 1 90.62 275 PHE B N 1
ATOM 5033 C CA . PHE B 1 275 ? -12.25 3.623 11.008 1 90.62 275 PHE B CA 1
ATOM 5034 C C . PHE B 1 275 ? -12.211 4.273 12.391 1 90.62 275 PHE B C 1
ATOM 5036 O O . PHE B 1 275 ? -13.25 4.457 13.023 1 90.62 275 PHE B O 1
ATOM 5043 N N . THR B 1 276 ? -11.031 4.57 12.789 1 87.19 276 THR B N 1
ATOM 5044 C CA . THR B 1 276 ? -10.812 5.207 14.086 1 87.19 276 THR B CA 1
ATOM 5045 C C . THR B 1 276 ? -10.297 6.633 13.898 1 87.19 276 THR B C 1
ATOM 5047 O O . THR B 1 276 ? -9.352 6.863 13.148 1 87.19 276 THR B O 1
ATOM 5050 N N . HIS B 1 277 ? -10.891 7.535 14.57 1 86.06 277 HIS B N 1
ATOM 5051 C CA . HIS B 1 277 ? -10.469 8.93 14.539 1 86.06 277 HIS B CA 1
ATOM 5052 C C . HIS B 1 277 ? -9.867 9.352 15.875 1 86.06 277 HIS B C 1
ATOM 5054 O O . HIS B 1 277 ? -10.383 8.984 16.938 1 86.06 277 HIS B O 1
ATOM 5060 N N . LYS B 1 278 ? -8.773 10.07 15.82 1 81.94 278 LYS B N 1
ATOM 5061 C CA . LYS B 1 278 ? -8.094 10.484 17.047 1 81.94 278 LYS B CA 1
ATOM 5062 C C . LYS B 1 278 ? -7.941 12 17.094 1 81.94 278 LYS B C 1
ATOM 5064 O O . LYS B 1 278 ? -8.203 12.625 18.141 1 81.94 278 LYS B O 1
ATOM 5069 N N . ALA B 1 279 ? -7.535 12.648 16.031 1 74.25 279 ALA B N 1
ATOM 5070 C CA . ALA B 1 279 ? -7.23 14.07 16.031 1 74.25 279 ALA B CA 1
ATOM 5071 C C . ALA B 1 279 ? -8.461 14.898 16.391 1 74.25 279 ALA B C 1
ATOM 5073 O O . ALA B 1 279 ? -9.523 14.727 15.789 1 74.25 279 ALA B O 1
ATOM 5074 N N . GLY B 1 280 ? -8.297 15.781 17.312 1 73.94 280 GLY B N 1
ATOM 5075 C CA . GLY B 1 280 ? -9.398 16.562 17.859 1 73.94 280 GLY B CA 1
ATOM 5076 C C . GLY B 1 280 ? -10.211 17.266 16.781 1 73.94 280 GLY B C 1
ATOM 5077 O O . GLY B 1 280 ? -11.438 17.172 16.75 1 73.94 280 GLY B O 1
ATOM 5078 N N . LEU B 1 281 ? -9.5 17.938 15.906 1 73 281 LEU B N 1
ATOM 5079 C CA . LEU B 1 281 ? -10.18 18.672 14.836 1 73 281 LEU B CA 1
ATOM 5080 C C . LEU B 1 281 ? -10.953 17.703 13.938 1 73 281 LEU B C 1
ATOM 5082 O O . LEU B 1 281 ? -12.047 18.031 13.469 1 73 281 LEU B O 1
ATOM 5086 N N . HIS B 1 282 ? -10.406 16.562 13.727 1 79.69 282 HIS B N 1
ATOM 5087 C CA . HIS B 1 282 ? -11.062 15.57 12.891 1 79.69 282 HIS B CA 1
ATOM 5088 C C . HIS B 1 282 ? -12.281 14.977 13.586 1 79.69 282 HIS B C 1
ATOM 5090 O O . HIS B 1 282 ? -13.336 14.805 12.969 1 79.69 282 HIS B O 1
ATOM 5096 N N . VAL B 1 283 ? -12.125 14.727 14.828 1 77.25 283 VAL B N 1
ATOM 5097 C CA . VAL B 1 283 ? -13.227 14.172 15.609 1 77.25 283 VAL B CA 1
ATOM 5098 C C . VAL B 1 283 ? -14.391 15.164 15.641 1 77.25 283 VAL B C 1
ATOM 5100 O O . VAL B 1 283 ? -15.539 14.781 15.406 1 77.25 283 VAL B O 1
ATOM 5103 N N . SER B 1 284 ? -14.047 16.391 15.867 1 77.88 284 SER B N 1
ATOM 5104 C CA . SER B 1 284 ? -15.07 17.422 15.891 1 77.88 284 SER B CA 1
ATOM 5105 C C . SER B 1 284 ? -15.828 17.484 14.57 1 77.88 284 SER B C 1
ATOM 5107 O O . SER B 1 284 ? -17.047 17.641 14.555 1 77.88 284 SER B O 1
ATOM 5109 N N . ALA B 1 285 ? -15.141 17.328 13.523 1 79.88 285 ALA B N 1
ATOM 5110 C CA . ALA B 1 285 ? -15.75 17.391 12.195 1 79.88 285 ALA B CA 1
ATOM 5111 C C . ALA B 1 285 ? -16.609 16.156 11.93 1 79.88 285 ALA B C 1
ATOM 5113 O O . ALA B 1 285 ? -17.719 16.266 11.398 1 79.88 285 ALA B O 1
ATOM 5114 N N . VAL B 1 286 ? -16.141 15.047 12.289 1 79.38 286 VAL B N 1
ATOM 5115 C CA . VAL B 1 286 ? -16.797 13.781 12.008 1 79.38 286 VAL B CA 1
ATOM 5116 C C . VAL B 1 286 ? -18.094 13.688 12.82 1 79.38 286 VAL B C 1
ATOM 5118 O O . VAL B 1 286 ? -19.094 13.125 12.352 1 79.38 286 VAL B O 1
ATOM 5121 N N . LEU B 1 287 ? -18.062 14.266 14.008 1 78.94 287 LEU B N 1
ATOM 5122 C CA . LEU B 1 287 ? -19.234 14.258 14.859 1 78.94 287 LEU B CA 1
ATOM 5123 C C . LEU B 1 287 ? -20.359 15.109 14.258 1 78.94 287 LEU B C 1
ATOM 5125 O O . LEU B 1 287 ? -21.531 14.812 14.438 1 78.94 287 LEU B O 1
ATOM 5129 N N . LYS B 1 288 ? -19.938 16.141 13.547 1 78.56 288 LYS B N 1
ATOM 5130 C CA . LYS B 1 288 ? -20.906 16.984 12.852 1 78.56 288 LYS B CA 1
ATOM 5131 C C . LYS B 1 288 ? -21.422 16.297 11.586 1 78.56 288 LYS B C 1
ATOM 5133 O O . LYS B 1 288 ? -22.625 16.297 11.32 1 78.56 288 LYS B O 1
ATOM 5138 N N . ASP B 1 289 ? -20.547 15.75 10.859 1 84.25 289 ASP B N 1
ATOM 5139 C CA . ASP B 1 289 ? -20.812 15.008 9.633 1 84.25 289 ASP B CA 1
ATOM 5140 C C . ASP B 1 289 ? -19.672 14.047 9.305 1 84.25 289 ASP B C 1
ATOM 5142 O O . ASP B 1 289 ? -18.594 14.477 8.898 1 84.25 289 ASP B O 1
ATOM 5146 N N . PRO B 1 290 ? -20 12.758 9.438 1 79.19 290 PRO B N 1
ATOM 5147 C CA . PRO B 1 290 ? -18.922 11.781 9.227 1 79.19 290 PRO B CA 1
ATOM 5148 C C . PRO B 1 290 ? -18.297 11.875 7.84 1 79.19 290 PRO B C 1
ATOM 5150 O O . PRO B 1 290 ? -17.141 11.516 7.66 1 79.19 290 PRO B O 1
ATOM 5153 N N . ARG B 1 291 ? -19.094 12.414 6.945 1 85.06 291 ARG B N 1
ATOM 5154 C CA . ARG B 1 291 ? -18.641 12.453 5.559 1 85.06 291 ARG B CA 1
ATOM 5155 C C . ARG B 1 291 ? -17.469 13.414 5.395 1 85.06 291 ARG B C 1
ATOM 5157 O O . ARG B 1 291 ? -16.781 13.383 4.375 1 85.06 291 ARG B O 1
ATOM 5164 N N . PHE B 1 292 ? -17.062 14.188 6.363 1 79.88 292 PHE B N 1
ATOM 5165 C CA . PHE B 1 292 ? -15.953 15.125 6.281 1 79.88 292 PHE B CA 1
ATOM 5166 C C . PHE B 1 292 ? -14.625 14.383 6.199 1 79.88 292 PHE B C 1
ATOM 5168 O O . PHE B 1 292 ? -13.734 14.773 5.445 1 79.88 292 PHE B O 1
ATOM 5175 N N . TYR B 1 293 ? -14.523 13.328 6.992 1 82.5 293 TYR B N 1
ATOM 5176 C CA . TYR B 1 293 ? -13.234 12.648 7.023 1 82.5 293 TYR B CA 1
ATOM 5177 C C . TYR B 1 293 ? -13.391 11.164 6.746 1 82.5 293 TYR B C 1
ATOM 5179 O O . TYR B 1 293 ? -12.398 10.43 6.684 1 82.5 293 TYR B O 1
ATOM 5187 N N . GLU B 1 294 ? -14.641 10.75 6.543 1 81.38 294 GLU B N 1
ATOM 5188 C CA . GLU B 1 294 ? -14.914 9.352 6.23 1 81.38 294 GLU B CA 1
ATOM 5189 C C . GLU B 1 294 ? -15.477 9.203 4.82 1 81.38 294 GLU B C 1
ATOM 5191 O O . GLU B 1 294 ? -16.656 9.461 4.586 1 81.38 294 GLU B O 1
ATOM 5196 N N . PHE B 1 295 ? -14.625 8.781 4.004 1 83.75 295 PHE B N 1
ATOM 5197 C CA . PHE B 1 295 ? -15.133 8.414 2.686 1 83.75 295 PHE B CA 1
ATOM 5198 C C . PHE B 1 295 ? -15.758 7.023 2.717 1 83.75 295 PHE B C 1
ATOM 5200 O O . PHE B 1 295 ? -16.766 6.777 2.064 1 83.75 295 PHE B O 1
ATOM 5207 N N . LEU B 1 296 ? -15.211 6.188 3.523 1 89 296 LEU B N 1
ATOM 5208 C CA . LEU B 1 296 ? -15.656 4.809 3.678 1 89 296 LEU B CA 1
ATOM 5209 C C . LEU B 1 296 ? -16.469 4.637 4.957 1 89 296 LEU B C 1
ATOM 5211 O O . LEU B 1 296 ? -15.906 4.609 6.055 1 89 296 LEU B O 1
ATOM 5215 N N . PRO B 1 297 ? -17.781 4.445 4.797 1 90.25 297 PRO B N 1
ATOM 5216 C CA . PRO B 1 297 ? -18.531 4.164 6.02 1 90.25 297 PRO B CA 1
ATOM 5217 C C . PRO B 1 297 ? -18.203 2.797 6.617 1 90.25 297 PRO B C 1
ATOM 5219 O O . PRO B 1 297 ? -18.25 1.785 5.914 1 90.25 297 PRO B O 1
ATOM 5222 N N . ALA B 1 298 ? -17.922 2.787 7.883 1 91.38 298 ALA B N 1
ATOM 5223 C CA . ALA B 1 298 ? -17.516 1.567 8.57 1 91.38 298 ALA B CA 1
ATOM 5224 C C . ALA B 1 298 ? -18.562 0.476 8.438 1 91.38 298 ALA B C 1
ATOM 5226 O O . ALA B 1 298 ? -18.234 -0.705 8.305 1 91.38 298 ALA B O 1
ATOM 5227 N N . GLU B 1 299 ? -19.812 0.823 8.414 1 91.75 299 GLU B N 1
ATOM 5228 C CA . GLU B 1 299 ? -20.938 -0.119 8.422 1 91.75 299 GLU B CA 1
ATOM 5229 C C . GLU B 1 299 ? -20.953 -0.957 7.145 1 91.75 299 GLU B C 1
ATOM 5231 O O . GLU B 1 299 ? -21.391 -2.109 7.156 1 91.75 299 GLU B O 1
ATOM 5236 N N . VAL B 1 300 ? -20.484 -0.384 6.055 1 93.94 300 VAL B N 1
ATOM 5237 C CA . VAL B 1 300 ? -20.422 -1.085 4.773 1 93.94 300 VAL B CA 1
ATOM 5238 C C . VAL B 1 300 ? -19.484 -2.285 4.891 1 93.94 300 VAL B C 1
ATOM 5240 O O . VAL B 1 300 ? -19.672 -3.293 4.207 1 93.94 300 VAL B O 1
ATOM 5243 N N . PHE B 1 301 ? -18.609 -2.232 5.82 1 95.5 301 PHE B N 1
ATOM 5244 C CA . PHE B 1 301 ? -17.594 -3.27 5.988 1 95.5 301 PHE B CA 1
ATOM 5245 C C . PHE B 1 301 ? -17.891 -4.121 7.215 1 95.5 301 PHE B C 1
ATOM 5247 O O . PHE B 1 301 ? -17.031 -4.852 7.699 1 95.5 301 PHE B O 1
ATOM 5254 N N . GLY B 1 302 ? -19.078 -3.975 7.738 1 92.62 302 GLY B N 1
ATOM 5255 C CA . GLY B 1 302 ? -19.469 -4.738 8.914 1 92.62 302 GLY B CA 1
ATOM 5256 C C . GLY B 1 302 ? -18.75 -4.285 10.18 1 92.62 302 GLY B C 1
ATOM 5257 O O . GLY B 1 302 ? -18.578 -5.07 11.117 1 92.62 302 GLY B O 1
ATOM 5258 N N . ARG B 1 303 ? -18.297 -3.088 10.141 1 93.06 303 ARG B N 1
ATOM 5259 C CA . ARG B 1 303 ? -17.562 -2.545 11.281 1 93.06 303 ARG B CA 1
ATOM 5260 C C . ARG B 1 303 ? -18.25 -1.295 11.82 1 93.06 303 ARG B C 1
ATOM 5262 O O . ARG B 1 303 ? -19.359 -0.957 11.406 1 93.06 303 ARG B O 1
ATOM 5269 N N . GLU B 1 304 ? -17.641 -0.751 12.859 1 87.5 304 GLU B N 1
ATOM 5270 C CA . GLU B 1 304 ? -18.172 0.469 13.453 1 87.5 304 GLU B CA 1
ATOM 5271 C C . GLU B 1 304 ? -17.094 1.538 13.586 1 87.5 304 GLU B C 1
ATOM 5273 O O . GLU B 1 304 ? -15.93 1.221 13.82 1 87.5 304 GLU B O 1
ATOM 5278 N N . ARG B 1 305 ? -17.578 2.77 13.43 1 85.81 305 ARG B N 1
ATOM 5279 C CA . ARG B 1 305 ? -16.688 3.895 13.68 1 85.81 305 ARG B CA 1
ATOM 5280 C C . ARG B 1 305 ? -16.297 3.967 15.156 1 85.81 305 ARG B C 1
ATOM 5282 O O . ARG B 1 305 ? -17.125 3.779 16.031 1 85.81 305 ARG B O 1
ATOM 5289 N N . THR B 1 306 ? -14.984 4.281 15.336 1 83.5 306 THR B N 1
ATOM 5290 C CA . THR B 1 306 ? -14.508 4.441 16.703 1 83.5 306 THR B CA 1
ATOM 5291 C C . THR B 1 306 ? -13.789 5.777 16.875 1 83.5 306 THR B C 1
ATOM 5293 O O . THR B 1 306 ? -13.195 6.293 15.93 1 83.5 306 THR B O 1
ATOM 5296 N N . ILE B 1 307 ? -13.914 6.379 18 1 82.31 307 ILE B N 1
ATOM 5297 C CA . ILE B 1 307 ? -13.195 7.594 18.344 1 82.31 307 ILE B CA 1
ATOM 5298 C C . ILE B 1 307 ? -12.18 7.297 19.453 1 82.31 307 ILE B C 1
ATOM 5300 O O . ILE B 1 307 ? -12.547 6.766 20.5 1 82.31 307 ILE B O 1
ATOM 5304 N N . TYR B 1 308 ? -10.969 7.555 19.141 1 82 308 TYR B N 1
ATOM 5305 C CA . TYR B 1 308 ? -9.898 7.348 20.125 1 82 308 TYR B CA 1
ATOM 5306 C C . TYR B 1 308 ? -9.789 8.539 21.062 1 82 308 TYR B C 1
ATOM 5308 O O . TYR B 1 308 ? -9.68 9.68 20.625 1 82 308 TYR B O 1
ATOM 5316 N N . VAL B 1 309 ? -9.773 8.234 22.344 1 81.44 309 VAL B N 1
ATOM 5317 C CA . VAL B 1 309 ? -9.797 9.312 23.312 1 81.44 309 VAL B CA 1
ATOM 5318 C C . VAL B 1 309 ? -8.516 9.289 24.141 1 81.44 309 VAL B C 1
ATOM 5320 O O . VAL B 1 309 ? -8.312 8.383 24.953 1 81.44 309 VAL B O 1
ATOM 5323 N N . ASP B 1 310 ? -7.684 10.297 23.844 1 83.12 310 ASP B N 1
ATOM 5324 C CA . ASP B 1 310 ? -6.477 10.445 24.641 1 83.12 310 ASP B CA 1
ATOM 5325 C C . ASP B 1 310 ? -6.301 11.891 25.109 1 83.12 310 ASP B C 1
ATOM 5327 O O . ASP B 1 310 ? -7.273 12.641 25.188 1 83.12 310 ASP B O 1
ATOM 5331 N N . ARG B 1 311 ? -5.074 12.234 25.578 1 77.69 311 ARG B N 1
ATOM 5332 C CA . ARG B 1 311 ? -4.816 13.523 26.219 1 77.69 311 ARG B CA 1
ATOM 5333 C C . ARG B 1 311 ? -5.004 14.664 25.219 1 77.69 311 ARG B C 1
ATOM 5335 O O . ARG B 1 311 ? -5.086 15.828 25.625 1 77.69 311 ARG B O 1
ATOM 5342 N N . TYR B 1 312 ? -5.23 14.305 24 1 73.81 312 TYR B N 1
ATOM 5343 C CA . TYR B 1 312 ? -5.395 15.352 22.984 1 73.81 312 TYR B CA 1
ATOM 5344 C C . TYR B 1 312 ? -6.859 15.508 22.594 1 73.81 312 TYR B C 1
ATOM 5346 O O . TYR B 1 312 ? -7.191 16.297 21.719 1 73.81 312 TYR B O 1
ATOM 5354 N N . ALA B 1 313 ? -7.625 14.742 23.234 1 79.94 313 ALA B N 1
ATOM 5355 C CA . ALA B 1 313 ? -9.055 14.805 22.938 1 79.94 313 ALA B CA 1
ATOM 5356 C C . ALA B 1 313 ? -9.617 16.188 23.281 1 79.94 313 ALA B C 1
ATOM 5358 O O . ALA B 1 313 ? -9.195 16.812 24.234 1 79.94 313 ALA B O 1
ATOM 5359 N N . GLY B 1 314 ? -10.508 16.641 22.5 1 75.81 314 GLY B N 1
ATOM 5360 C CA . GLY B 1 314 ? -11.18 17.906 22.75 1 75.81 314 GLY B CA 1
ATOM 5361 C C . GLY B 1 314 ? -12.516 17.734 23.453 1 75.81 314 GLY B C 1
ATOM 5362 O O . GLY B 1 314 ? -12.953 16.609 23.703 1 75.81 314 GLY B O 1
ATOM 5363 N N . LYS B 1 315 ? -13.039 18.875 23.828 1 80.5 315 LYS B N 1
ATOM 5364 C CA . LYS B 1 315 ? -14.32 18.922 24.516 1 80.5 315 LYS B CA 1
ATOM 5365 C C . LYS B 1 315 ? -15.406 18.219 23.703 1 80.5 315 LYS B C 1
ATOM 5367 O O . LYS B 1 315 ? -16.25 17.516 24.266 1 80.5 315 LYS B O 1
ATOM 5372 N N . ASP B 1 316 ? -15.344 18.375 22.453 1 79.81 316 ASP B N 1
ATOM 5373 C CA . ASP B 1 316 ? -16.375 17.812 21.578 1 79.81 316 ASP B CA 1
ATOM 5374 C C . ASP B 1 316 ? -16.344 16.281 21.609 1 79.81 316 ASP B C 1
ATOM 5376 O O . ASP B 1 316 ? -17.391 15.641 21.5 1 79.81 316 ASP B O 1
ATOM 5380 N N . THR B 1 317 ? -15.203 15.75 21.75 1 80.56 317 THR B N 1
ATOM 5381 C CA . THR B 1 317 ? -15.055 14.297 21.797 1 80.56 317 THR B CA 1
ATOM 5382 C C . THR B 1 317 ? -15.695 13.727 23.062 1 80.56 317 THR B C 1
ATOM 5384 O O . THR B 1 317 ? -16.422 12.734 23 1 80.56 317 THR B O 1
ATOM 5387 N N . ILE B 1 318 ? -15.406 14.367 24.125 1 82.56 318 ILE B N 1
ATOM 5388 C CA . ILE B 1 318 ? -15.938 13.914 25.406 1 82.56 318 ILE B CA 1
ATOM 5389 C C . ILE B 1 318 ? -17.453 14.07 25.422 1 82.56 318 ILE B C 1
ATOM 5391 O O . ILE B 1 318 ? -18.172 13.156 25.828 1 82.56 318 ILE B O 1
ATOM 5395 N N . ARG B 1 319 ? -17.891 15.195 24.969 1 83.62 319 ARG B N 1
ATOM 5396 C CA . ARG B 1 319 ? -19.312 15.477 24.906 1 83.62 319 ARG B CA 1
ATOM 5397 C C . ARG B 1 319 ? -20.047 14.438 24.047 1 83.62 319 ARG B C 1
ATOM 5399 O O . ARG B 1 319 ? -21.125 13.969 24.406 1 83.62 319 ARG B O 1
ATOM 5406 N N . TYR B 1 320 ? -19.5 14.07 22.969 1 79.25 320 TYR B N 1
ATOM 5407 C CA . TYR B 1 320 ? -20.078 13.094 22.047 1 79.25 320 TYR B CA 1
ATOM 5408 C C . TYR B 1 320 ? -20.328 11.766 22.734 1 79.25 320 TYR B C 1
ATOM 5410 O O . TYR B 1 320 ? -21.422 11.203 22.656 1 79.25 320 TYR B O 1
ATOM 5418 N N . TYR B 1 321 ? -19.344 11.32 23.422 1 78 321 TYR B N 1
ATOM 5419 C CA . TYR B 1 321 ? -19.469 10.016 24.062 1 78 321 TYR B CA 1
ATOM 5420 C C . TYR B 1 321 ? -20.438 10.07 25.234 1 78 321 TYR B C 1
ATOM 5422 O O . TYR B 1 321 ? -21.234 9.141 25.422 1 78 321 TYR B O 1
ATOM 5430 N N . LEU B 1 322 ? -20.375 11.117 25.906 1 82.19 322 LEU B N 1
ATOM 5431 C CA . LEU B 1 322 ? -21.266 11.234 27.062 1 82.19 322 LEU B CA 1
ATOM 5432 C C . LEU B 1 322 ? -22.719 11.367 26.609 1 82.19 322 LEU B C 1
ATOM 5434 O O . LEU B 1 322 ? -23.609 10.805 27.25 1 82.19 322 LEU B O 1
ATOM 5438 N N . GLU B 1 323 ? -22.891 12.047 25.562 1 83.81 323 GLU B N 1
ATOM 5439 C CA . GLU B 1 323 ? -24.25 12.242 25.062 1 83.81 323 GLU B CA 1
ATOM 5440 C C . GLU B 1 323 ? -24.859 10.922 24.578 1 83.81 323 GLU B C 1
ATOM 5442 O O . GLU B 1 323 ? -26.062 10.719 24.656 1 83.81 323 GLU B O 1
ATOM 5447 N N . LYS B 1 324 ? -24.016 10.094 24.016 1 76.69 324 LYS B N 1
ATOM 5448 C CA . LYS B 1 324 ? -24.453 8.773 23.594 1 76.69 324 LYS B CA 1
ATOM 5449 C C . LYS B 1 324 ? -25.062 7.992 24.766 1 76.69 324 LYS B C 1
ATOM 5451 O O . LYS B 1 324 ? -25.906 7.117 24.562 1 76.69 324 LYS B O 1
ATOM 5456 N N . PHE B 1 325 ? -24.656 8.367 25.906 1 79.44 325 PHE B N 1
ATOM 5457 C CA . PHE B 1 325 ? -25.141 7.664 27.094 1 79.44 325 PHE B CA 1
ATOM 5458 C C . PHE B 1 325 ? -26.125 8.539 27.859 1 79.44 325 PHE B C 1
ATOM 5460 O O . PHE B 1 325 ? -26.438 8.258 29.031 1 79.44 325 PHE B O 1
ATOM 5467 N N . GLY B 1 326 ? -26.5 9.602 27.25 1 81.5 326 GLY B N 1
ATOM 5468 C CA . GLY B 1 326 ? -27.547 10.43 27.828 1 81.5 326 GLY B CA 1
ATOM 5469 C C . GLY B 1 326 ? -27.031 11.438 28.844 1 81.5 326 GLY B C 1
ATOM 5470 O O . GLY B 1 326 ? -27.797 12.031 29.594 1 81.5 326 GLY B O 1
ATOM 5471 N N . ILE B 1 327 ? -25.734 11.625 28.906 1 84 327 ILE B N 1
ATOM 5472 C CA . ILE B 1 327 ? -25.141 12.578 29.828 1 84 327 ILE B CA 1
ATOM 5473 C C . ILE B 1 327 ? -24.859 13.891 29.109 1 84 327 ILE B C 1
ATOM 5475 O O . ILE B 1 327 ? -24.016 13.945 28.219 1 84 327 ILE B O 1
ATOM 5479 N N . ARG B 1 328 ? -25.562 15.008 29.406 1 85.44 328 ARG B N 1
ATOM 5480 C CA . ARG B 1 328 ? -25.422 16.281 28.719 1 85.44 328 ARG B CA 1
ATOM 5481 C C . ARG B 1 328 ? -24.953 17.375 29.688 1 85.44 328 ARG B C 1
ATOM 5483 O O . ARG B 1 328 ? -25.062 18.562 29.375 1 85.44 328 ARG B O 1
ATOM 5490 N N . ASP B 1 329 ? -24.266 17 30.688 1 86.56 329 ASP B N 1
ATOM 5491 C CA . ASP B 1 329 ? -23.812 17.938 31.719 1 86.56 329 ASP B CA 1
ATOM 5492 C C . ASP B 1 329 ? -22.453 18.531 31.359 1 86.56 329 ASP B C 1
ATOM 5494 O O . ASP B 1 329 ? -21.453 17.812 31.328 1 86.56 329 ASP B O 1
ATOM 5498 N N . HIS B 1 330 ? -22.406 19.844 31.203 1 87.62 330 HIS B N 1
ATOM 5499 C CA . HIS B 1 330 ? -21.203 20.547 30.812 1 87.62 330 HIS B CA 1
ATOM 5500 C C . HIS B 1 330 ? -20.109 20.422 31.875 1 87.62 330 HIS B C 1
ATOM 5502 O O . HIS B 1 330 ? -18.922 20.406 31.562 1 87.62 330 HIS B O 1
ATOM 5508 N N . GLY B 1 331 ? -20.531 20.453 33.062 1 88.88 331 GLY B N 1
ATOM 5509 C CA . GLY B 1 331 ? -19.578 20.297 34.156 1 88.88 331 GLY B CA 1
ATOM 5510 C C . GLY B 1 331 ? -18.859 18.953 34.125 1 88.88 331 GLY B C 1
ATOM 5511 O O . GLY B 1 331 ? -17.641 18.891 34.312 1 88.88 331 GLY B O 1
ATOM 5512 N N . ILE B 1 332 ? -19.625 17.938 33.906 1 89.38 332 ILE B N 1
ATOM 5513 C CA . ILE B 1 332 ? -19.047 16.594 33.812 1 89.38 332 ILE B CA 1
ATOM 5514 C C . ILE B 1 332 ? -18.094 16.516 32.656 1 89.38 332 ILE B C 1
ATOM 5516 O O . ILE B 1 332 ? -17 15.938 32.75 1 89.38 332 ILE B O 1
ATOM 5520 N N . VAL B 1 333 ? -18.453 17.109 31.531 1 89.31 333 VAL B N 1
ATOM 5521 C CA . VAL B 1 333 ? -17.609 17.094 30.328 1 89.31 333 VAL B CA 1
ATOM 5522 C C . VAL B 1 333 ? -16.281 17.766 30.625 1 89.31 333 VAL B C 1
ATOM 5524 O O . VAL B 1 333 ? -15.219 17.234 30.266 1 89.31 333 VAL B O 1
ATOM 5527 N N . THR B 1 334 ? -16.375 18.812 31.297 1 88.19 334 THR B N 1
ATOM 5528 C CA . THR B 1 334 ? -15.172 19.562 31.625 1 88.19 334 THR B CA 1
ATOM 5529 C C . THR B 1 334 ? -14.281 18.781 32.594 1 88.19 334 THR B C 1
ATOM 5531 O O . THR B 1 334 ? -13.062 18.75 32.406 1 88.19 334 THR B O 1
ATOM 5534 N N . SER B 1 335 ? -14.914 18.234 33.531 1 88.69 335 SER B N 1
ATOM 5535 C CA . SER B 1 335 ? -14.18 17.438 34.5 1 88.69 335 SER B CA 1
ATOM 5536 C C . SER B 1 335 ? -13.5 16.25 33.844 1 88.69 335 SER B C 1
ATOM 5538 O O . SER B 1 335 ? -12.336 15.961 34.125 1 88.69 335 SER B O 1
ATOM 5540 N N . LEU B 1 336 ? -14.219 15.641 33.031 1 87.5 336 LEU B N 1
ATOM 5541 C CA . LEU B 1 336 ? -13.672 14.469 32.344 1 87.5 336 LEU B CA 1
ATOM 5542 C C . LEU B 1 336 ? -12.555 14.859 31.391 1 87.5 336 LEU B C 1
ATOM 5544 O O . LEU B 1 336 ? -11.57 14.125 31.25 1 87.5 336 LEU B O 1
ATOM 5548 N N . LEU B 1 337 ? -12.766 15.914 30.75 1 86 337 LEU B N 1
ATOM 5549 C CA . LEU B 1 337 ? -11.727 16.406 29.844 1 86 337 LEU B CA 1
ATOM 5550 C C . LEU B 1 337 ? -10.414 16.625 30.578 1 86 337 LEU B C 1
ATOM 5552 O O . LEU B 1 337 ? -9.344 16.266 30.094 1 86 337 LEU B O 1
ATOM 5556 N N . ARG B 1 338 ? -10.539 17.156 31.672 1 84.19 338 ARG B N 1
ATOM 5557 C CA . ARG B 1 338 ? -9.352 17.391 32.5 1 84.19 338 ARG B CA 1
ATOM 5558 C C . ARG B 1 338 ? -8.672 16.078 32.875 1 84.19 338 ARG B C 1
ATOM 5560 O O . ARG B 1 338 ? -7.441 15.977 32.844 1 84.19 338 ARG B O 1
ATOM 5567 N N . LYS B 1 339 ? -9.484 15.148 33.219 1 85.12 339 LYS B N 1
ATOM 5568 C CA . LYS B 1 339 ? -8.961 13.836 33.562 1 85.12 339 LYS B CA 1
ATOM 5569 C C . LYS B 1 339 ? -8.266 13.18 32.375 1 85.12 339 LYS B C 1
ATOM 5571 O O . LYS B 1 339 ? -7.191 12.594 32.531 1 85.12 339 LYS B O 1
ATOM 5576 N N . VAL B 1 340 ? -8.93 13.281 31.266 1 84.38 340 VAL B N 1
ATOM 5577 C CA . VAL B 1 340 ? -8.391 12.68 30.047 1 84.38 340 VAL B CA 1
ATOM 5578 C C . VAL B 1 340 ? -7.082 13.359 29.672 1 84.38 340 VAL B C 1
ATOM 5580 O O . VAL B 1 340 ? -6.109 12.688 29.312 1 84.38 340 VAL B O 1
ATOM 5583 N N . LYS B 1 341 ? -7.039 14.617 29.797 1 80.38 341 LYS B N 1
ATOM 5584 C CA . LYS B 1 341 ? -5.863 15.383 29.391 1 80.38 341 LYS B CA 1
ATOM 5585 C C . LYS B 1 341 ? -4.691 15.117 30.344 1 80.38 341 LYS B C 1
ATOM 5587 O O . LYS B 1 341 ? -3.529 15.258 29.953 1 80.38 341 LYS B O 1
ATOM 5592 N N . SER B 1 342 ? -5.066 14.664 31.531 1 79.44 342 SER B N 1
ATOM 5593 C CA . SER B 1 342 ? -4.031 14.414 32.531 1 79.44 342 SER B CA 1
ATOM 5594 C C . SER B 1 342 ? -3.572 12.961 32.5 1 79.44 342 SER B C 1
ATOM 5596 O O . SER B 1 342 ? -2.549 12.609 33.094 1 79.44 342 SER B O 1
ATOM 5598 N N . SER B 1 343 ? -4.348 12.258 31.781 1 77.88 343 SER B N 1
ATOM 5599 C CA . SER B 1 343 ? -4.051 10.828 31.766 1 77.88 343 SER B CA 1
ATOM 5600 C C . SER B 1 343 ? -3.057 10.484 30.656 1 77.88 343 SER B C 1
ATOM 5602 O O . SER B 1 343 ? -3.09 11.078 29.578 1 77.88 343 SER B O 1
ATOM 5604 N N . ARG B 1 344 ? -2.191 9.562 30.953 1 72.19 344 ARG B N 1
ATOM 5605 C CA . ARG B 1 344 ? -1.244 9.086 29.953 1 72.19 344 ARG B CA 1
ATOM 5606 C C . ARG B 1 344 ? -1.832 7.93 29.141 1 72.19 344 ARG B C 1
ATOM 5608 O O . ARG B 1 344 ? -1.289 7.555 28.109 1 72.19 344 ARG B O 1
ATOM 5615 N N . GLU B 1 345 ? -2.912 7.391 29.641 1 77.75 345 GLU B N 1
ATOM 5616 C CA . GLU B 1 345 ? -3.574 6.266 28.984 1 77.75 345 GLU B CA 1
ATOM 5617 C C . GLU B 1 345 ? -4.824 6.719 28.234 1 77.75 345 GLU B C 1
ATOM 5619 O O . GLU B 1 345 ? -5.52 7.633 28.688 1 77.75 345 GLU B O 1
ATOM 5624 N N . PRO B 1 346 ? -4.996 6.051 27.125 1 79.81 346 PRO B N 1
ATOM 5625 C CA . PRO B 1 346 ? -6.238 6.367 26.422 1 79.81 346 PRO B CA 1
ATOM 5626 C C . PRO B 1 346 ? -7.484 5.902 27.172 1 79.81 346 PRO B C 1
ATOM 5628 O O . PRO B 1 346 ? -7.395 5.035 28.047 1 79.81 346 PRO B O 1
ATOM 5631 N N . PHE B 1 347 ? -8.516 6.629 26.922 1 80.5 347 PHE B N 1
ATOM 5632 C CA . PHE B 1 347 ? -9.789 6.262 27.531 1 80.5 347 PHE B CA 1
ATOM 5633 C C . PHE B 1 347 ? -10.664 5.5 26.547 1 80.5 347 PHE B C 1
ATOM 5635 O O . PHE B 1 347 ? -10.852 5.934 25.406 1 80.5 347 PHE B O 1
ATOM 5642 N N . THR B 1 348 ? -11.039 4.297 27.031 1 75.69 348 THR B N 1
ATOM 5643 C CA . THR B 1 348 ? -12.109 3.635 26.297 1 75.69 348 THR B CA 1
ATOM 5644 C C . THR B 1 348 ? -13.461 4.273 26.609 1 75.69 348 THR B C 1
ATOM 5646 O O . THR B 1 348 ? -13.578 5.055 27.562 1 75.69 348 THR B O 1
ATOM 5649 N N . TRP B 1 349 ? -14.367 3.979 25.75 1 74.88 349 TRP B N 1
ATOM 5650 C CA . TRP B 1 349 ? -15.695 4.516 26.016 1 74.88 349 TRP B CA 1
ATOM 5651 C C . TRP B 1 349 ? -16.234 4.008 27.359 1 74.88 349 TRP B C 1
ATOM 5653 O O . TRP B 1 349 ? -16.906 4.742 28.078 1 74.88 349 TRP B O 1
ATOM 5663 N N . GLU B 1 350 ? -15.867 2.84 27.641 1 77.31 350 GLU B N 1
ATOM 5664 C CA . GLU B 1 350 ? -16.297 2.27 28.906 1 77.31 350 GLU B CA 1
ATOM 5665 C C . GLU B 1 350 ? -15.688 3.016 30.094 1 77.31 350 GLU B C 1
ATOM 5667 O O . GLU B 1 350 ? -16.375 3.324 31.062 1 77.31 350 GLU B O 1
ATOM 5672 N N . LYS B 1 351 ? -14.414 3.252 29.859 1 81.88 351 LYS B N 1
ATOM 5673 C CA . LYS B 1 351 ? -13.719 3.967 30.922 1 81.88 351 LYS B CA 1
ATOM 5674 C C . LYS B 1 351 ? -14.266 5.383 31.094 1 81.88 351 LYS B C 1
ATOM 5676 O O . LYS B 1 351 ? -14.375 5.887 32.219 1 81.88 351 LYS B O 1
ATOM 5681 N N . LEU B 1 352 ? -14.586 6.039 30.016 1 83.25 352 LEU B N 1
ATOM 5682 C CA . LEU B 1 352 ? -15.141 7.387 30.062 1 83.25 352 LEU B CA 1
ATOM 5683 C C . LEU B 1 352 ? -16.484 7.406 30.781 1 83.25 352 LEU B C 1
ATOM 5685 O O . LEU B 1 352 ? -16.75 8.312 31.578 1 83.25 352 LEU B O 1
ATOM 5689 N N . LEU B 1 353 ? -17.203 6.332 30.531 1 82.94 353 LEU B N 1
ATOM 5690 C CA . LEU B 1 353 ? -18.516 6.223 31.156 1 82.94 353 LEU B CA 1
ATOM 5691 C C . LEU B 1 353 ? -18.375 5.98 32.656 1 82.94 353 LEU B C 1
ATOM 5693 O O . LEU B 1 353 ? -19.141 6.539 33.469 1 82.94 353 LEU B O 1
ATOM 5697 N N . GLU B 1 354 ? -17.484 5.129 32.906 1 85.19 354 GLU B N 1
ATOM 5698 C CA . GLU B 1 354 ? -17.234 4.848 34.312 1 85.19 354 GLU B CA 1
ATOM 5699 C C . GLU B 1 354 ? -16.812 6.105 35.062 1 85.19 354 GLU B C 1
ATOM 5701 O O . GLU B 1 354 ? -17.281 6.359 36.188 1 85.19 354 GLU B O 1
ATOM 5706 N N . GLU B 1 355 ? -15.953 6.848 34.5 1 87.81 355 GLU B N 1
ATOM 5707 C CA . GLU B 1 355 ? -15.469 8.078 35.094 1 87.81 355 GLU B CA 1
ATOM 5708 C C . GLU B 1 355 ? -16.578 9.117 35.219 1 87.81 355 GLU B C 1
ATOM 5710 O O . GLU B 1 355 ? -16.625 9.898 36.156 1 87.81 355 GLU B O 1
ATOM 5715 N N . ALA B 1 356 ? -17.391 9.203 34.25 1 87.75 356 ALA B N 1
ATOM 5716 C CA . ALA B 1 356 ? -18.516 10.141 34.25 1 87.75 356 ALA B CA 1
ATOM 5717 C C . ALA B 1 356 ? -19.469 9.852 35.406 1 87.75 356 ALA B C 1
ATOM 5719 O O . ALA B 1 356 ? -19.969 10.781 36.062 1 87.75 356 ALA B O 1
ATOM 5720 N N . ARG B 1 357 ? -19.656 8.586 35.625 1 83 357 ARG B N 1
ATOM 5721 C CA . ARG B 1 357 ? -20.531 8.172 36.719 1 83 357 ARG B CA 1
ATOM 5722 C C . ARG B 1 357 ? -19.922 8.555 38.062 1 83 357 ARG B C 1
ATOM 5724 O O . ARG B 1 357 ? -20.656 8.938 39 1 83 357 ARG B O 1
ATOM 5731 N N . ARG B 1 358 ? -18.594 8.508 38.156 1 84.88 358 ARG B N 1
ATOM 5732 C CA . ARG B 1 358 ? -17.906 8.852 39.406 1 84.88 358 ARG B CA 1
ATOM 5733 C C . ARG B 1 358 ? -18 10.352 39.688 1 84.88 358 ARG B C 1
ATOM 5735 O O . ARG B 1 358 ? -18.094 10.766 40.844 1 84.88 358 ARG B O 1
ATOM 5742 N N . VAL B 1 359 ? -17.922 11.203 38.656 1 81.38 359 VAL B N 1
ATOM 5743 C CA . VAL B 1 359 ? -17.953 12.656 38.781 1 81.38 359 VAL B CA 1
ATOM 5744 C C . VAL B 1 359 ? -19.359 13.109 39.156 1 81.38 359 VAL B C 1
ATOM 5746 O O . VAL B 1 359 ? -19.547 14.094 39.875 1 81.38 359 VAL B O 1
ATOM 5749 N N . LYS B 1 360 ? -20.406 12.477 38.625 1 78.25 360 LYS B N 1
ATOM 5750 C CA . LYS B 1 360 ? -21.812 12.797 38.875 1 78.25 360 LYS B CA 1
ATOM 5751 C C . LYS B 1 360 ? -22.172 12.5 40.344 1 78.25 360 LYS B C 1
ATOM 5753 O O . LYS B 1 360 ? -22.984 13.211 40.938 1 78.25 360 LYS B O 1
ATOM 5758 N N . GLU B 1 361 ? -21.578 11.461 40.906 1 66.62 361 GLU B N 1
ATOM 5759 C CA . GLU B 1 361 ? -21.844 11.148 42.312 1 66.62 361 GLU B CA 1
ATOM 5760 C C . GLU B 1 361 ? -21.109 12.109 43.25 1 66.62 361 GLU B C 1
ATOM 5762 O O . GLU B 1 361 ? -21.641 12.5 44.281 1 66.62 361 GLU B O 1
#

Solvent-accessible surface area (backbone atoms only — not comparable to full-atom values): 35602 Å² total; per-residue (Å²): 91,39,30,37,22,39,58,33,49,20,40,28,18,78,83,34,77,74,50,38,67,52,44,36,53,51,51,53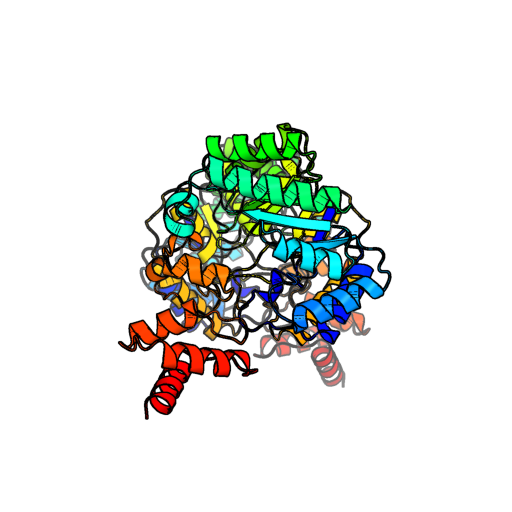,53,44,44,68,30,44,45,52,29,35,31,53,21,42,46,80,75,37,70,56,48,31,52,17,37,32,57,43,52,70,66,70,66,89,41,44,44,29,32,44,34,55,51,35,63,71,40,47,52,45,43,61,72,36,64,53,53,30,37,35,35,39,49,60,63,19,67,65,38,24,57,70,73,66,62,48,53,70,68,57,52,49,49,40,43,49,52,28,51,49,52,41,44,75,72,70,35,44,37,33,41,26,47,40,42,37,79,74,28,48,64,74,51,50,52,53,52,50,52,50,37,57,74,69,60,45,58,27,38,35,47,21,32,62,44,11,70,72,53,41,68,58,44,19,52,52,42,31,60,55,37,69,74,72,45,51,28,30,36,37,28,19,12,42,52,57,39,10,53,41,34,44,51,28,24,42,76,32,59,33,56,30,38,43,20,8,64,80,17,33,12,51,26,17,6,28,16,34,36,62,41,53,52,50,46,35,34,76,76,67,67,47,75,77,53,42,50,44,45,42,44,58,50,41,49,53,51,20,67,74,50,70,57,56,73,25,48,41,30,42,74,64,14,78,26,36,46,30,39,34,41,37,73,55,42,50,42,31,74,76,38,47,70,75,62,39,75,68,63,33,60,62,37,62,44,67,75,44,73,46,36,34,47,66,44,40,69,59,55,48,41,51,59,35,43,76,71,71,45,83,52,66,65,55,38,51,52,47,46,52,50,33,48,70,34,92,56,68,45,48,73,65,52,49,50,54,49,50,55,59,69,74,103,92,39,29,36,24,39,59,33,48,20,41,28,19,79,84,35,76,73,51,37,67,53,45,36,54,52,48,52,53,44,45,68,31,45,45,52,29,36,30,53,22,44,45,81,76,38,70,56,49,32,51,18,36,32,58,44,50,72,64,70,66,90,40,44,44,27,32,43,34,55,51,34,64,71,41,46,52,46,43,59,73,36,64,53,54,30,37,36,36,40,48,62,63,19,66,67,38,24,57,70,73,67,62,49,51,72,68,58,52,50,48,41,44,48,53,27,53,49,54,41,45,74,71,69,35,45,38,35,40,25,47,39,40,38,79,75,28,50,63,72,52,50,51,53,52,50,52,50,37,57,75,68,61,45,58,26,38,36,47,20,32,62,43,11,69,71,51,44,69,59,42,19,54,53,40,31,62,54,38,71,74,73,46,51,27,30,37,38,28,19,13,41,53,59,39,10,53,42,32,44,52,28,23,42,74,33,59,33,55,31,37,43,19,7,62,81,17,34,11,51,26,17,6,28,18,32,34,60,41,53,53,49,46,35,33,76,78,66,66,48,75,76,53,42,50,44,46,42,44,58,52,42,49,51,52,19,68,74,50,70,56,56,75,25,50,39,30,43,74,63,16,78,25,36,46,30,40,35,41,37,73,55,42,50,43,31,73,75,39,47,70,75,64,38,73,69,62,34,61,61,36,63,44,68,74,43,72,47,36,35,48,66,43,39,69,59,54,49,42,51,58,34,42,76,73,71,43,84,52,66,66,57,39,51,53,48,46,51,51,34,49,70,33,93,57,68,45,47,72,65,52,50,50,52,51,48,54,60,70,75,104

Radius of gyration: 26.99 Å; Cα contacts (8 Å, |Δi|>4): 1585; chains: 2; bounding box: 59×77×74 Å

InterPro domains:
  IPR000891 Pyruvate carboxyltransferase [PF00682] (3-255)
  IPR000891 Pyruvate carboxyltransferase [PS50991] (1-251)
  IPR002034 Alpha-isopropylmalate/homocitrate synthase, conserved site [PS00816] (185-198)
  IPR011872 Homocitrate synthase [MF_02222] (1-361)
  IPR011872 Homocitrate synthase [TIGR02146] (2-342)
  IPR013785 Aldolase-type TIM barrel [G3DSA:3.20.20.70] (1-261)
  IPR054691 2-isopropylmalate synthase/homocitrate synthase, post-catalytic domain [PF22617] (269-328)